Protein AF-A0A1T5K195-F1 (afdb_monomer_lite)

pLDDT: mean 72.4, std 17.78, range [30.19, 98.62]

Organism: NCBI:txid36842

Sequence (561 aa):
MEPVEVTLAEALVHGQTEVTFSYEEVEYTATLVEAYVDEAIVAVNEAANYLTMQAALEAPELGLELGAYADFTDTNKETVATNVLAARPEAGFADLAAIQEAFDAEASAIVSDAFDTAFAAINAVTVNTGGEMETAINANFADLDLQGLGAEYDELAAAQQTSVAAAVFAIKDALPAPGADNDRHEDAVAKEFYDKAELEAAFEDDTAMPAAALAQLNAAGDAAAVLVAFELESLGLVFPAEYEAMSDDDKTAVATAVHGAVGALTLAQAQVALDDAVLAQIQANEDNAASKAALLAVNEATNAVEMRLGLESTDFATATPKADIDAKNYTSEQKTWLAEEVIELRDALEDYADDNNRNAEAVAGVIYDETELDTIVTTAIGTIDARIAAITTAEASLAAIPTPVEDYQLNAARDGIDVDDAATPLAAEVTDARTDVDAAVTAGAVEADLEGIEVLTAAEAKVQELESEIAVIAAVDAVNAADGDTTAIRVALTAEELGLDAYNALSLTDKNTVAAAIDLAIDDLQAYADDNTRNENALANEFYDLAELEAAVVEAIANLE

Foldseek 3Di:
DPDDDFDAPDDAFAQDQWGWGDDPNDIDIDGHPDGDHQVLQVQCQPQPALVSNLCSQPDVSLVADCPLVVVDDPVLSSQLSRQLNVVADPVGDRGSVSSNVSSVVSNVVLLVVLVVQLVVLCLPDDDQQLVSLLVSCVVSLSSCVSVVNNVVLVPDDPVVSSVVSNVSVVVSVPDPDPPPPCVCPVVVVCVVVVCPVVVVCVVVPLVVLLVVLLVQCLVDPALVSVLVSVPPVSNVADDDPLLVVDDPVLVSQLSRQLNVVRDSDDSVRSNVSSVVSSVVSVVVVVVVVVVVVVVVVVVVVVVVVVVPDDDDDDDDDDDDVPPVVVVDPDDPVRVVVVVVVVVVVVVVVVVVVVVCVVVVPPPPDPPPDVVNVVVVVVVVVVLVVQLVVLLVVLLVLLVVQPQPDPPPPPPPPPPDDDLVVPLVVLVVSLVVSVVSVVVSVVSPDDPVSHPNVVVSVVSVVVSVVSVVVVVVVVVVVVVVVVPDDCPVVVVVVVCVVCPVVNLVPDDPVVVVVVVVVVVVVVVVVVVVVVVVVVCVVVPPDDDDDPVVVVVVVVVVVVVVD

Radius of gyration: 41.3 Å; chains: 1; bounding box: 106×108×94 Å

Structure (mmCIF, N/CA/C/O backbone):
data_AF-A0A1T5K195-F1
#
_entry.id   AF-A0A1T5K195-F1
#
loop_
_atom_site.group_PDB
_atom_site.id
_atom_site.type_symbol
_atom_site.label_atom_id
_atom_site.label_alt_id
_atom_site.label_comp_id
_atom_site.label_asym_id
_atom_site.label_entity_id
_atom_site.label_seq_id
_atom_site.pdbx_PDB_ins_code
_atom_site.Cartn_x
_atom_site.Cartn_y
_atom_site.Cartn_z
_atom_site.occupancy
_atom_site.B_iso_or_equiv
_atom_site.auth_seq_id
_atom_site.auth_comp_id
_atom_site.auth_asym_id
_atom_site.auth_atom_id
_atom_site.pdbx_PDB_model_num
ATOM 1 N N . MET A 1 1 ? -17.797 9.786 54.644 1.00 73.56 1 MET A N 1
ATOM 2 C CA . MET A 1 1 ? -17.055 8.703 53.982 1.00 73.56 1 MET A CA 1
ATOM 3 C C . MET A 1 1 ? -16.268 9.376 52.893 1.00 73.56 1 MET A C 1
ATOM 5 O O . MET A 1 1 ? -16.868 10.148 52.152 1.00 73.56 1 MET A O 1
ATOM 9 N N . GLU A 1 2 ? -14.954 9.204 52.899 1.00 84.31 2 GLU A N 1
ATOM 10 C CA . GLU A 1 2 ? -14.147 9.610 51.752 1.00 84.31 2 GLU A CA 1
ATOM 11 C C . GLU A 1 2 ? -14.440 8.631 50.606 1.00 84.31 2 GLU A C 1
ATOM 13 O O . GLU A 1 2 ? -14.682 7.450 50.881 1.00 84.31 2 GLU A O 1
ATOM 18 N N . PRO A 1 3 ? -14.543 9.112 49.358 1.00 82.06 3 PRO A N 1
ATOM 19 C CA . PRO A 1 3 ? -14.671 8.235 48.203 1.00 82.06 3 PRO A CA 1
ATOM 20 C C . PRO A 1 3 ? -13.425 7.348 48.102 1.00 82.06 3 PRO A C 1
ATOM 22 O O . PRO A 1 3 ? -12.309 7.823 48.297 1.00 82.06 3 PRO A O 1
ATOM 25 N N . VAL A 1 4 ? -13.633 6.062 47.829 1.00 86.75 4 VAL A N 1
ATOM 26 C CA . VAL A 1 4 ? -12.556 5.113 47.536 1.00 86.75 4 VAL A CA 1
ATOM 27 C C . VAL A 1 4 ? -12.438 5.040 46.020 1.00 86.75 4 VAL A C 1
ATOM 29 O O . VAL A 1 4 ? -13.417 4.712 45.352 1.00 86.75 4 VAL A O 1
ATOM 32 N N . GLU A 1 5 ? -11.270 5.381 45.484 1.00 85.81 5 GLU A N 1
ATOM 33 C CA . GLU A 1 5 ? -10.948 5.122 44.081 1.00 85.81 5 GLU A CA 1
ATOM 34 C C . GLU A 1 5 ? -10.573 3.648 43.928 1.00 85.81 5 GLU A C 1
ATOM 36 O O . GLU A 1 5 ? -9.768 3.115 44.692 1.00 85.81 5 GLU A O 1
ATOM 41 N N . VAL A 1 6 ? -11.200 2.985 42.960 1.00 85.19 6 VAL A N 1
ATOM 42 C CA . VAL A 1 6 ? -10.956 1.581 42.639 1.00 85.19 6 VAL A CA 1
ATOM 43 C C . VAL A 1 6 ? -10.448 1.527 41.209 1.00 85.19 6 VAL A C 1
ATOM 45 O O . VAL A 1 6 ? -11.158 1.928 40.288 1.00 85.19 6 VAL A O 1
ATOM 48 N N . THR A 1 7 ? -9.236 1.016 41.029 1.00 84.38 7 THR A N 1
ATOM 49 C CA . THR A 1 7 ? -8.704 0.677 39.709 1.00 84.38 7 THR A CA 1
ATOM 50 C C . THR A 1 7 ? -9.098 -0.758 39.393 1.00 84.38 7 THR A C 1
ATOM 52 O O . THR A 1 7 ? -8.863 -1.660 40.200 1.00 84.38 7 THR A O 1
ATOM 55 N N . LEU A 1 8 ? -9.723 -0.970 38.240 1.00 86.62 8 LEU A N 1
ATOM 56 C CA . LEU A 1 8 ? -10.057 -2.309 37.769 1.00 86.62 8 LEU A CA 1
ATOM 57 C C . LEU A 1 8 ? -8.797 -2.997 37.240 1.00 86.62 8 LEU A C 1
ATOM 59 O O . LEU A 1 8 ? -7.946 -2.350 36.633 1.00 86.62 8 LEU A O 1
ATOM 63 N N . ALA A 1 9 ? -8.674 -4.299 37.499 1.00 83.25 9 ALA A N 1
ATOM 64 C CA . ALA A 1 9 ? -7.557 -5.098 36.994 1.00 83.25 9 ALA A CA 1
ATOM 65 C C . ALA A 1 9 ? -7.693 -5.399 35.492 1.00 83.25 9 ALA A C 1
ATOM 67 O O . ALA A 1 9 ? -6.689 -5.584 34.813 1.00 83.25 9 ALA A O 1
ATOM 68 N N . GLU A 1 10 ? -8.927 -5.423 34.989 1.00 84.94 10 GLU A N 1
ATOM 69 C CA . GLU A 1 10 ? -9.274 -5.703 33.598 1.00 84.94 10 GLU A CA 1
ATOM 70 C C . GLU A 1 10 ? -10.172 -4.580 33.061 1.00 84.94 10 GLU A C 1
ATOM 72 O O . GLU A 1 10 ? -10.939 -3.969 33.816 1.00 84.94 10 GLU A O 1
ATOM 77 N N . ALA A 1 11 ? -10.058 -4.293 31.762 1.00 81.81 11 ALA A N 1
ATOM 78 C CA . ALA A 1 11 ? -10.941 -3.354 31.080 1.00 81.81 11 ALA A CA 1
ATOM 79 C C . ALA A 1 11 ? -12.380 -3.891 31.059 1.00 81.81 11 ALA A C 1
ATOM 81 O O . ALA A 1 11 ? -12.605 -5.102 31.038 1.00 81.81 11 ALA A O 1
ATOM 82 N N . LEU A 1 12 ? -13.361 -2.986 31.076 1.00 82.62 12 LEU A N 1
ATOM 83 C CA . LEU A 1 12 ? -14.761 -3.386 30.970 1.00 82.62 12 LEU A CA 1
ATOM 84 C C . LEU A 1 12 ? -15.055 -3.898 29.560 1.00 82.62 12 LEU A C 1
ATOM 86 O O . LEU A 1 12 ? -14.608 -3.310 28.580 1.00 82.62 12 LEU A O 1
ATOM 90 N N . VAL A 1 13 ? -15.838 -4.970 29.464 1.00 78.56 13 VAL A N 1
ATOM 91 C CA . VAL A 1 13 ? -16.278 -5.533 28.179 1.00 78.56 13 VAL A CA 1
ATOM 92 C C . VAL A 1 13 ? -17.662 -4.990 27.839 1.00 78.56 13 VAL A C 1
ATOM 94 O O . VAL A 1 13 ? -18.505 -4.836 28.727 1.00 78.56 13 VAL A O 1
ATOM 97 N N . HIS A 1 14 ? -17.924 -4.679 26.566 1.00 77.19 14 HIS A N 1
ATOM 98 C CA . HIS A 1 14 ? -19.247 -4.229 26.127 1.00 77.19 14 HIS A CA 1
ATOM 99 C C . HIS A 1 14 ? -20.337 -5.215 26.585 1.00 77.19 14 HIS A C 1
ATOM 101 O O . HIS A 1 14 ? -20.186 -6.432 26.498 1.00 77.19 14 HIS A O 1
ATOM 107 N N . GLY A 1 15 ? -21.433 -4.696 27.133 1.00 78.56 15 GLY A N 1
ATOM 108 C CA . GLY A 1 15 ? -22.513 -5.505 27.695 1.00 78.56 15 GLY A CA 1
ATOM 109 C C . GLY A 1 15 ? -22.257 -6.030 29.115 1.00 78.56 15 GLY A C 1
ATOM 110 O O . GLY A 1 15 ? -23.169 -6.609 29.709 1.00 78.56 15 GLY A O 1
ATOM 111 N N . GLN A 1 16 ? -21.075 -5.814 29.704 1.00 82.94 16 GLN A N 1
ATOM 112 C CA . GLN A 1 16 ? -20.783 -6.228 31.077 1.00 82.94 16 GLN A CA 1
ATOM 113 C C . GLN A 1 16 ? -21.705 -5.503 32.061 1.00 82.94 16 GLN A C 1
ATOM 115 O O . GLN A 1 16 ? -21.819 -4.279 32.049 1.00 82.94 16 GLN A O 1
ATOM 120 N N . THR A 1 17 ? -22.364 -6.266 32.935 1.00 87.94 17 THR A N 1
ATOM 121 C CA . THR A 1 17 ? -23.273 -5.738 33.968 1.00 87.94 17 THR A CA 1
ATOM 122 C C . THR A 1 17 ? -22.730 -5.901 35.383 1.00 87.94 17 THR A C 1
ATOM 124 O O . THR A 1 17 ? -23.328 -5.389 36.325 1.00 87.94 17 THR A O 1
ATOM 127 N N . GLU A 1 18 ? -21.632 -6.633 35.564 1.00 89.50 18 GLU A N 1
ATOM 128 C CA . GLU A 1 18 ? -21.017 -6.891 36.866 1.00 89.50 18 GLU A CA 1
ATOM 129 C C . GLU A 1 18 ? -19.499 -6.762 36.780 1.00 89.50 18 GLU A C 1
ATOM 131 O O . GLU A 1 18 ? -18.887 -7.214 35.814 1.00 89.50 18 GLU A O 1
ATOM 136 N N . VAL A 1 19 ? -18.899 -6.160 37.804 1.00 91.75 19 VAL A N 1
ATOM 137 C CA . VAL A 1 19 ? -17.459 -5.909 37.892 1.00 91.75 19 VAL A CA 1
ATOM 138 C C . VAL A 1 19 ? -16.952 -6.404 39.234 1.00 91.75 19 VAL A C 1
ATOM 140 O O . VAL A 1 19 ? -17.515 -6.053 40.275 1.00 91.75 19 VAL A O 1
ATOM 143 N N . THR A 1 20 ? -15.881 -7.191 39.214 1.00 90.75 20 THR A N 1
ATOM 144 C CA . THR A 1 20 ? -15.218 -7.676 40.427 1.00 90.75 20 THR A CA 1
ATOM 145 C C . THR A 1 20 ? -13.919 -6.907 40.642 1.00 90.75 20 THR A C 1
ATOM 147 O O . THR A 1 20 ? -13.137 -6.731 39.713 1.00 90.75 20 THR A O 1
ATOM 150 N N . PHE A 1 21 ? -13.689 -6.422 41.861 1.00 91.06 21 PHE A N 1
ATOM 151 C CA . PHE A 1 21 ? -12.472 -5.704 42.242 1.00 91.06 21 PHE A CA 1
ATOM 152 C C . PHE A 1 21 ? -12.029 -6.075 43.658 1.00 91.06 21 PHE A C 1
ATOM 154 O O . PHE A 1 21 ? -12.849 -6.442 44.498 1.00 91.06 21 PHE A O 1
ATOM 161 N N . SER A 1 22 ? -10.734 -5.942 43.941 1.00 89.50 22 SER A N 1
ATOM 162 C CA . SER A 1 22 ? -10.154 -6.253 45.252 1.00 89.50 22 SER A CA 1
ATOM 163 C C . SER A 1 22 ? -9.798 -4.977 46.012 1.00 89.50 22 SER A C 1
ATOM 165 O O . SER A 1 22 ? -9.090 -4.119 45.492 1.00 89.50 22 SER A O 1
ATOM 167 N N . TYR A 1 23 ? -10.248 -4.861 47.261 1.00 90.75 23 TYR A N 1
ATOM 168 C CA . TYR A 1 23 ? -9.882 -3.777 48.176 1.00 90.75 23 TYR A CA 1
ATOM 169 C C . TYR A 1 23 ? -9.516 -4.370 49.542 1.00 90.75 23 TYR A C 1
ATOM 171 O O . TYR A 1 23 ? -10.299 -5.117 50.121 1.00 90.75 23 TYR A O 1
ATOM 179 N N . GLU A 1 24 ? -8.310 -4.072 50.042 1.00 91.38 24 GLU A N 1
ATOM 180 C CA . GLU A 1 24 ? -7.773 -4.636 51.298 1.00 91.38 24 GLU A CA 1
ATOM 181 C C . GLU A 1 24 ? -7.835 -6.181 51.358 1.00 91.38 24 GLU A C 1
ATOM 183 O O . GLU A 1 24 ? -8.244 -6.757 52.363 1.00 91.38 24 GLU A O 1
ATOM 188 N N . GLU A 1 25 ? -7.440 -6.858 50.270 1.00 90.50 25 GLU A N 1
ATOM 189 C CA . GLU A 1 25 ? -7.488 -8.331 50.132 1.00 90.50 25 GLU A CA 1
ATOM 190 C C . GLU A 1 25 ? -8.910 -8.936 50.193 1.00 90.50 25 GLU A C 1
ATOM 192 O O . GLU A 1 25 ? -9.069 -10.149 50.334 1.00 90.50 25 GLU A O 1
ATOM 197 N N . VAL A 1 26 ? -9.954 -8.111 50.063 1.00 91.94 26 VAL A N 1
ATOM 198 C CA . VAL A 1 26 ? -11.352 -8.547 49.962 1.00 91.94 26 VAL A CA 1
ATOM 199 C C . VAL A 1 26 ? -11.868 -8.292 48.548 1.00 91.94 26 VAL A C 1
ATOM 201 O O . VAL A 1 26 ? -11.785 -7.170 48.053 1.00 91.94 26 VAL A O 1
ATOM 204 N N . GLU A 1 27 ? -12.424 -9.321 47.907 1.00 91.75 27 GLU A N 1
ATOM 205 C CA . GLU A 1 27 ? -13.144 -9.188 46.635 1.00 91.75 27 GLU A CA 1
ATOM 206 C C . GLU A 1 27 ? -14.539 -8.591 46.845 1.00 91.75 27 GLU A C 1
ATOM 208 O O . GLU A 1 27 ? -15.307 -9.011 47.718 1.00 91.75 27 GLU A O 1
ATOM 213 N N . TYR A 1 28 ? -14.887 -7.641 45.987 1.00 92.56 28 TYR A N 1
ATOM 214 C CA . TYR A 1 28 ? -16.194 -7.015 45.895 1.00 92.56 28 TYR A CA 1
ATOM 215 C C . TYR A 1 28 ? -16.728 -7.190 44.478 1.00 92.56 28 TYR A C 1
ATOM 217 O O . TYR A 1 28 ? -16.015 -6.926 43.516 1.00 92.56 28 TYR A O 1
ATOM 225 N N . THR A 1 29 ? -17.999 -7.568 44.352 1.00 91.06 29 THR A N 1
ATOM 226 C CA . THR A 1 29 ? -18.727 -7.536 43.078 1.00 91.06 29 THR A CA 1
ATOM 227 C C . THR A 1 29 ? -19.702 -6.367 43.099 1.00 91.06 29 THR A C 1
ATOM 229 O O . THR A 1 29 ? -20.563 -6.280 43.980 1.00 91.06 29 THR A O 1
ATOM 232 N N . ALA A 1 30 ? -19.568 -5.461 42.137 1.00 90.75 30 ALA A N 1
ATOM 233 C CA . ALA A 1 30 ? -20.507 -4.378 41.900 1.00 90.75 30 ALA A CA 1
ATOM 234 C C . ALA A 1 30 ? -21.340 -4.686 40.657 1.00 90.75 30 ALA A C 1
ATOM 236 O O . ALA A 1 30 ? -20.797 -4.973 39.594 1.00 90.75 30 ALA A O 1
ATOM 237 N N . THR A 1 31 ? -22.661 -4.589 40.779 1.00 89.12 31 THR A N 1
ATOM 238 C CA . THR A 1 31 ? -23.553 -4.566 39.618 1.00 89.12 31 THR A CA 1
ATOM 239 C C . THR A 1 31 ? -23.569 -3.149 39.054 1.00 89.12 31 THR A C 1
ATOM 241 O O . THR A 1 31 ? -23.858 -2.193 39.781 1.00 89.12 31 THR A O 1
ATOM 244 N N . LEU A 1 32 ? -23.251 -3.007 37.773 1.00 87.06 32 LEU A N 1
ATOM 245 C CA . LEU A 1 32 ? -23.346 -1.745 37.057 1.00 87.06 32 LEU A CA 1
ATOM 246 C C . LEU A 1 32 ? -24.822 -1.367 36.885 1.00 87.06 32 LEU A C 1
ATOM 248 O O . LEU A 1 32 ? -25.682 -2.219 36.658 1.00 87.06 32 LEU A O 1
ATOM 252 N N . VAL A 1 33 ? -25.128 -0.077 37.039 1.00 85.81 33 VAL A N 1
ATOM 253 C CA . VAL A 1 33 ? -26.507 0.429 36.899 1.00 85.81 33 VAL A CA 1
ATOM 254 C C . VAL A 1 33 ? -26.987 0.301 35.452 1.00 85.81 33 VAL A C 1
ATOM 256 O O . VAL A 1 33 ? -28.166 0.051 35.213 1.00 85.81 33 VAL A O 1
ATOM 259 N N . GLU A 1 34 ? -26.058 0.434 34.512 1.00 79.94 34 GLU A N 1
ATOM 260 C CA . GLU A 1 34 ? -26.241 0.232 33.081 1.00 79.94 34 GLU A CA 1
ATOM 261 C C . GLU A 1 34 ? -25.084 -0.639 32.587 1.00 79.94 34 GLU A C 1
ATOM 263 O O . GLU A 1 34 ? -23.992 -0.587 33.158 1.00 79.94 34 GLU A O 1
ATOM 268 N N . ALA A 1 35 ? -25.332 -1.479 31.580 1.00 79.88 35 ALA A N 1
ATOM 269 C CA . ALA A 1 35 ? -24.265 -2.274 30.985 1.00 79.88 35 ALA A CA 1
ATOM 270 C C . ALA A 1 35 ? -23.168 -1.340 30.461 1.00 79.88 35 ALA A C 1
ATOM 272 O O . ALA A 1 35 ? -23.481 -0.261 29.958 1.00 79.88 35 ALA A O 1
ATOM 273 N N . TYR A 1 36 ? -21.903 -1.735 30.585 1.00 81.31 36 TYR A N 1
ATOM 274 C CA . TYR A 1 36 ? -20.831 -0.975 29.955 1.00 81.31 36 TYR A CA 1
ATOM 275 C C . TYR A 1 36 ? -21.051 -0.954 28.440 1.00 81.31 36 TYR A C 1
ATOM 277 O O . TYR A 1 36 ? -21.311 -1.990 27.830 1.00 81.31 36 TYR A O 1
ATOM 285 N N . VAL A 1 37 ? -20.987 0.235 27.852 1.00 81.69 37 VAL A N 1
ATOM 286 C CA . VAL A 1 37 ? -21.190 0.453 26.426 1.00 81.69 37 VAL A CA 1
ATOM 287 C C . VAL A 1 37 ? -19.899 1.015 25.864 1.00 81.69 37 VAL A C 1
ATOM 289 O O . VAL A 1 37 ? -19.521 2.140 26.174 1.00 81.69 37 VAL A O 1
ATOM 292 N N . ASP A 1 38 ? -19.237 0.213 25.045 1.00 88.62 38 ASP A N 1
ATOM 293 C CA . ASP A 1 38 ? -18.170 0.677 24.167 1.00 88.62 38 ASP A CA 1
ATOM 294 C C . ASP A 1 38 ? -18.766 1.522 23.025 1.00 88.62 38 ASP A C 1
ATOM 296 O O . ASP A 1 38 ? -19.571 1.021 22.231 1.00 88.62 38 ASP A O 1
ATOM 300 N N . GLU A 1 39 ? -18.410 2.809 22.978 1.00 92.88 39 GLU A N 1
ATOM 301 C CA . GLU A 1 39 ? -18.917 3.763 21.985 1.00 92.88 39 GLU A CA 1
ATOM 302 C C . GLU A 1 39 ? -18.516 3.381 20.549 1.00 92.88 39 GLU A C 1
ATOM 304 O O . GLU A 1 39 ? -19.294 3.633 19.627 1.00 92.88 39 GLU A O 1
ATOM 309 N N . ALA A 1 40 ? -17.372 2.713 20.347 1.00 95.00 40 ALA A N 1
ATOM 310 C CA . ALA A 1 40 ? -16.924 2.283 19.023 1.00 95.00 40 ALA A CA 1
ATOM 311 C C . ALA A 1 40 ? -17.806 1.148 18.476 1.00 95.00 40 ALA A C 1
ATOM 313 O O . ALA A 1 40 ? -18.282 1.202 17.339 1.00 95.00 40 ALA A O 1
ATOM 314 N N . ILE A 1 41 ? -18.140 0.167 19.321 1.00 95.81 41 ILE A N 1
ATOM 315 C CA . ILE A 1 41 ? -19.084 -0.910 18.973 1.00 95.81 41 ILE A CA 1
ATOM 316 C C . ILE A 1 41 ? -20.483 -0.340 18.698 1.00 95.81 41 ILE A C 1
ATOM 318 O O . ILE A 1 41 ? -21.176 -0.786 17.778 1.00 95.81 41 ILE A O 1
ATOM 322 N N . VAL A 1 42 ? -20.914 0.673 19.460 1.00 95.19 42 VAL A N 1
ATOM 323 C CA . VAL A 1 42 ? -22.183 1.368 19.187 1.00 95.19 42 VAL A CA 1
ATOM 324 C C . VAL A 1 42 ? -22.158 2.053 17.829 1.00 95.19 42 VAL A C 1
ATOM 326 O O . VAL A 1 42 ? -23.129 1.917 17.089 1.00 95.19 42 VAL A O 1
ATOM 329 N N . ALA A 1 43 ? -21.067 2.727 17.461 1.00 97.81 43 ALA A N 1
ATOM 330 C CA . ALA A 1 43 ? -20.948 3.373 16.157 1.00 97.81 43 ALA A CA 1
ATOM 331 C C . ALA A 1 43 ? -21.125 2.369 15.001 1.00 97.81 43 ALA A C 1
ATOM 333 O O . ALA A 1 43 ? -21.915 2.622 14.085 1.00 97.81 43 ALA A O 1
ATOM 334 N N . VAL A 1 44 ? -20.490 1.192 15.086 1.00 98.19 44 VAL A N 1
ATOM 335 C CA . VAL A 1 44 ? -20.668 0.094 14.114 1.00 98.19 44 VAL A CA 1
ATOM 336 C C . VAL A 1 44 ? -22.125 -0.384 14.089 1.00 98.19 44 VAL A C 1
ATOM 338 O O . VAL A 1 44 ? -22.707 -0.592 13.021 1.00 98.19 44 VAL A O 1
ATOM 341 N N . ASN A 1 45 ? -22.768 -0.520 15.250 1.00 97.69 45 ASN A N 1
ATOM 342 C CA . ASN A 1 45 ? -24.151 -0.991 15.357 1.00 97.69 45 ASN A CA 1
ATOM 343 C C . ASN A 1 45 ? -25.212 0.031 14.918 1.00 97.69 45 ASN A C 1
ATOM 345 O O . ASN A 1 45 ? -26.285 -0.361 14.455 1.00 97.69 45 ASN A O 1
ATOM 349 N N . GLU A 1 46 ? -24.917 1.326 15.008 1.00 97.19 46 GLU A N 1
ATOM 350 C CA . GLU A 1 46 ? -25.819 2.415 14.620 1.00 97.19 46 GLU A CA 1
ATOM 351 C C . GLU A 1 46 ? -25.594 2.918 13.187 1.00 97.19 46 GLU A C 1
ATOM 353 O O . GLU A 1 46 ? -26.433 3.656 12.659 1.00 97.19 46 GLU A O 1
ATOM 358 N N . ALA A 1 47 ? -24.515 2.492 12.518 1.00 98.44 47 ALA A N 1
ATOM 359 C CA . ALA A 1 47 ? -24.235 2.849 11.131 1.00 98.44 47 ALA A CA 1
ATOM 360 C C . ALA A 1 47 ? -25.452 2.585 10.221 1.00 98.44 47 ALA A C 1
ATOM 362 O O . ALA A 1 47 ? -26.013 1.484 10.192 1.00 98.44 47 ALA A O 1
ATOM 363 N N . ALA A 1 48 ? -25.879 3.610 9.481 1.00 98.25 48 ALA A N 1
ATOM 364 C CA . ALA A 1 48 ? -27.107 3.590 8.679 1.00 98.25 48 ALA A CA 1
ATOM 365 C C . ALA A 1 48 ? -26.854 3.344 7.183 1.00 98.25 48 ALA A C 1
ATOM 367 O O . ALA A 1 48 ? -27.782 3.056 6.428 1.00 98.25 48 ALA A O 1
ATOM 368 N N . ASN A 1 49 ? -25.611 3.520 6.746 1.00 98.19 49 ASN A N 1
ATOM 369 C CA . ASN A 1 49 ? -25.151 3.336 5.376 1.00 98.19 49 ASN A CA 1
ATOM 370 C C . ASN A 1 49 ? -23.661 2.969 5.375 1.00 98.19 49 ASN A C 1
ATOM 372 O O . ASN A 1 49 ? -23.006 3.037 6.419 1.00 98.19 49 ASN A O 1
ATOM 376 N N . TYR A 1 50 ? -23.144 2.601 4.203 1.00 98.12 50 TYR A N 1
ATOM 377 C CA . TYR A 1 50 ? -21.762 2.158 4.048 1.00 98.12 50 TYR A CA 1
ATOM 378 C C . TYR A 1 50 ? -20.747 3.219 4.498 1.00 98.12 50 TYR A C 1
ATOM 380 O O . TYR A 1 50 ? -19.808 2.855 5.181 1.00 98.12 50 TYR A O 1
ATOM 388 N N . LEU A 1 51 ? -20.968 4.518 4.237 1.00 98.19 51 LEU A N 1
ATOM 389 C CA . LEU A 1 51 ? -20.037 5.580 4.658 1.00 98.19 51 LEU A CA 1
ATOM 390 C C . LEU A 1 51 ? -19.897 5.636 6.182 1.00 98.19 51 LEU A C 1
ATOM 392 O O . LEU A 1 51 ? -18.795 5.720 6.710 1.00 98.19 51 LEU A O 1
ATOM 396 N N . THR A 1 52 ? -21.020 5.573 6.905 1.00 98.44 52 THR A N 1
ATOM 397 C CA . THR A 1 52 ? -20.992 5.536 8.377 1.00 98.44 52 THR A CA 1
ATOM 398 C C . THR A 1 52 ? -20.452 4.219 8.925 1.00 98.44 52 THR A C 1
ATOM 400 O O . THR A 1 52 ? -19.899 4.218 10.016 1.00 98.44 52 THR A O 1
ATOM 403 N N . MET A 1 53 ? -20.614 3.113 8.189 1.00 98.62 53 MET A N 1
ATOM 404 C CA . MET A 1 53 ? -20.066 1.815 8.583 1.00 98.62 53 MET A CA 1
ATOM 405 C C . MET A 1 53 ? -18.549 1.796 8.394 1.00 98.62 53 MET A C 1
ATOM 407 O O . MET A 1 53 ? -17.833 1.449 9.318 1.00 98.62 53 MET A O 1
ATOM 411 N N . GLN A 1 54 ? -18.067 2.254 7.241 1.00 98.44 54 GLN A N 1
ATOM 412 C CA . GLN A 1 54 ? -16.651 2.397 6.930 1.00 98.44 54 GLN A CA 1
ATOM 413 C C . GLN A 1 54 ? -15.941 3.259 7.978 1.00 98.44 54 GLN A C 1
ATOM 415 O O . GLN A 1 54 ? -14.984 2.806 8.591 1.00 98.44 54 GLN A O 1
ATOM 420 N N . ALA A 1 55 ? -16.470 4.453 8.263 1.00 98.06 55 ALA A N 1
ATOM 421 C CA . ALA A 1 55 ? -15.891 5.334 9.275 1.00 98.06 55 ALA A CA 1
ATOM 422 C C . ALA A 1 55 ? -15.869 4.708 10.682 1.00 98.06 55 ALA A C 1
ATOM 424 O O . ALA A 1 55 ? -14.984 5.020 11.470 1.00 98.06 55 ALA A O 1
ATOM 425 N N . ALA A 1 56 ? -16.840 3.848 11.011 1.00 98.31 56 ALA A N 1
ATOM 426 C CA . ALA A 1 56 ? -16.862 3.135 12.284 1.00 98.31 56 ALA A CA 1
ATOM 427 C C . ALA A 1 56 ? -15.849 1.977 12.321 1.00 98.31 56 ALA A C 1
ATOM 429 O O . ALA A 1 56 ? -15.216 1.781 13.350 1.00 98.31 56 ALA A O 1
ATOM 430 N N . LEU A 1 57 ? -15.678 1.242 11.215 1.00 98.38 57 LEU A N 1
ATOM 431 C CA . LEU A 1 57 ? -14.696 0.156 11.086 1.00 98.38 57 LEU A CA 1
ATOM 432 C C . LEU A 1 57 ? -13.249 0.671 11.105 1.00 98.38 57 LEU A C 1
ATOM 434 O O . LEU A 1 57 ? -12.373 0.016 11.653 1.00 98.38 57 LEU A O 1
ATOM 438 N N . GLU A 1 58 ? -13.013 1.855 10.538 1.00 98.06 58 GLU A N 1
ATOM 439 C CA . GLU A 1 58 ? -11.696 2.504 10.470 1.00 98.06 58 GLU A CA 1
ATOM 440 C C . GLU A 1 58 ? -11.357 3.327 11.726 1.00 98.06 58 GLU A C 1
ATOM 442 O O . GLU A 1 58 ? -10.267 3.893 11.820 1.00 98.06 58 GLU A O 1
ATOM 447 N N . ALA A 1 59 ? -12.275 3.423 12.694 1.00 97.69 59 ALA A N 1
ATOM 448 C CA . ALA A 1 59 ? -12.042 4.164 13.926 1.00 97.69 59 ALA A CA 1
ATOM 449 C C . ALA A 1 59 ? -10.952 3.470 14.771 1.00 97.69 59 ALA A C 1
ATOM 451 O O . ALA A 1 59 ? -11.148 2.318 15.168 1.00 97.69 59 ALA A O 1
ATOM 452 N N . PRO A 1 60 ? -9.836 4.146 15.114 1.00 95.69 60 PRO A N 1
ATOM 453 C CA . PRO A 1 60 ? -8.768 3.544 15.915 1.00 95.69 60 PRO A CA 1
ATOM 454 C C . PRO A 1 60 ? -9.249 3.012 17.270 1.00 95.69 60 PRO A C 1
ATOM 456 O O . PRO A 1 60 ? -8.711 2.033 17.782 1.00 95.69 60 PRO A O 1
ATOM 459 N N . GLU A 1 61 ? -10.280 3.633 17.847 1.00 94.44 61 GLU A N 1
ATOM 460 C CA . GLU A 1 61 ? -10.891 3.230 19.114 1.00 94.44 61 GLU A CA 1
ATOM 461 C C . GLU A 1 61 ? -11.592 1.870 19.043 1.00 94.44 61 GLU A C 1
ATOM 463 O O . GLU A 1 61 ? -11.759 1.233 20.080 1.00 94.44 61 GLU A O 1
ATOM 468 N N . LEU A 1 62 ? -11.984 1.412 17.846 1.00 95.81 62 LEU A N 1
ATOM 469 C CA . LEU A 1 62 ? -12.562 0.082 17.661 1.00 95.81 62 LEU A CA 1
ATOM 470 C C . LEU A 1 62 ? -11.509 -1.018 17.853 1.00 95.81 62 LEU A C 1
ATOM 472 O O . LEU A 1 62 ? -11.862 -2.123 18.252 1.00 95.81 62 LEU A O 1
ATOM 476 N N . GLY A 1 63 ? -10.229 -0.724 17.593 1.00 95.31 63 GLY A N 1
ATOM 477 C CA . GLY A 1 63 ? -9.139 -1.694 17.723 1.00 95.31 63 GLY A CA 1
ATOM 478 C C . GLY A 1 63 ? -9.239 -2.872 16.749 1.00 95.31 63 GLY A C 1
ATOM 479 O O . GLY A 1 63 ? -8.793 -3.966 17.085 1.00 95.31 63 GLY A O 1
ATOM 480 N N . LEU A 1 64 ? -9.854 -2.663 15.580 1.00 97.31 64 LEU A N 1
ATOM 481 C CA . LEU A 1 64 ? -9.974 -3.668 14.524 1.00 97.31 64 LEU A CA 1
ATOM 482 C C . LEU A 1 64 ? -8.616 -3.894 13.842 1.00 97.31 64 LEU A C 1
ATOM 484 O O . LEU A 1 64 ? -7.917 -2.935 13.505 1.00 97.31 64 LEU A O 1
ATOM 488 N N . GLU A 1 65 ? -8.255 -5.148 13.592 1.00 97.88 65 GLU A N 1
ATOM 489 C CA . GLU A 1 65 ? -7.097 -5.483 12.763 1.00 97.88 65 GLU A CA 1
ATOM 490 C C . GLU A 1 65 ? -7.494 -5.338 11.289 1.00 97.88 65 GLU A C 1
ATOM 492 O O . GLU A 1 65 ? -8.274 -6.135 10.771 1.00 97.88 65 GLU A O 1
ATOM 497 N N . LEU A 1 66 ? -7.004 -4.289 10.616 1.00 96.88 66 LEU A N 1
ATOM 498 C CA . LEU A 1 66 ? -7.425 -3.985 9.241 1.00 96.88 66 LEU A CA 1
ATOM 499 C C . LEU A 1 66 ? -6.755 -4.889 8.188 1.00 96.88 66 LEU A C 1
ATOM 501 O O . LEU A 1 66 ? -7.375 -5.210 7.178 1.00 96.88 66 LEU A O 1
ATOM 505 N N . GLY A 1 67 ? -5.510 -5.329 8.398 1.00 95.31 67 GLY A N 1
ATOM 506 C CA . GLY A 1 67 ? -4.788 -6.178 7.436 1.00 95.31 67 GLY A CA 1
ATOM 507 C C . GLY A 1 67 ? -4.797 -5.604 6.010 1.00 95.31 67 GLY A C 1
ATOM 508 O O . GLY A 1 67 ? -4.626 -4.399 5.828 1.00 95.31 67 GLY A O 1
ATOM 509 N N . ALA A 1 68 ? -5.074 -6.452 5.011 1.00 91.44 68 ALA A N 1
ATOM 510 C CA . ALA A 1 68 ? -5.133 -6.067 3.594 1.00 91.44 68 ALA A CA 1
ATOM 511 C C . ALA A 1 68 ? -6.166 -4.965 3.288 1.00 91.44 68 ALA A C 1
ATOM 513 O O . ALA A 1 68 ? -6.042 -4.260 2.291 1.00 91.44 68 ALA A O 1
ATOM 514 N N . TYR A 1 69 ? -7.177 -4.775 4.146 1.00 95.69 69 TYR A N 1
ATOM 515 C CA . TYR A 1 69 ? -8.159 -3.705 3.970 1.00 95.69 69 TYR A CA 1
ATOM 516 C C . TYR A 1 69 ? -7.511 -2.315 3.966 1.00 95.69 69 TYR A C 1
ATOM 518 O O . TYR A 1 69 ? -8.033 -1.412 3.312 1.00 95.69 69 TYR A O 1
ATOM 526 N N . ALA A 1 70 ? -6.391 -2.114 4.673 1.00 95.81 70 ALA A N 1
ATOM 527 C CA . ALA A 1 70 ? -5.695 -0.826 4.698 1.00 95.81 70 ALA A CA 1
ATOM 528 C C . ALA A 1 70 ? -5.330 -0.349 3.279 1.00 95.81 70 ALA A C 1
ATOM 530 O O . ALA A 1 70 ? -5.552 0.825 2.955 1.00 95.81 70 ALA A O 1
ATOM 531 N N . ASP A 1 71 ? -4.932 -1.291 2.425 1.00 92.12 71 ASP A N 1
ATOM 532 C CA . ASP A 1 71 ? -4.462 -1.067 1.056 1.00 92.12 71 ASP A CA 1
ATOM 533 C C . ASP A 1 71 ? -5.585 -1.168 0.013 1.00 92.12 71 ASP A C 1
ATOM 535 O O . ASP A 1 71 ? -5.393 -0.901 -1.173 1.00 92.12 71 ASP A O 1
ATOM 539 N N . PHE A 1 72 ? -6.808 -1.510 0.435 1.00 93.62 72 PHE A N 1
ATOM 540 C CA . PHE A 1 72 ? -7.946 -1.565 -0.474 1.00 93.62 72 PHE A CA 1
ATOM 541 C C . PHE A 1 72 ? -8.239 -0.192 -1.085 1.00 93.62 72 PHE A C 1
ATOM 543 O O . PHE A 1 72 ? -8.262 0.840 -0.405 1.00 93.62 72 PHE A O 1
ATOM 550 N N . THR A 1 73 ? -8.591 -0.209 -2.372 1.00 92.81 73 THR A N 1
ATOM 551 C CA . THR A 1 73 ? -9.185 0.950 -3.045 1.00 92.81 73 THR A CA 1
ATOM 552 C C . THR A 1 73 ? -10.482 1.379 -2.353 1.00 92.81 73 THR A C 1
ATOM 554 O O . THR A 1 73 ? -11.185 0.557 -1.759 1.00 92.81 73 THR A O 1
ATOM 557 N N . ASP A 1 74 ? -10.874 2.647 -2.504 1.00 94.88 74 ASP A N 1
ATOM 558 C CA . ASP A 1 74 ? -12.131 3.167 -1.940 1.00 94.88 74 ASP A CA 1
ATOM 559 C C . ASP A 1 74 ? -13.360 2.333 -2.341 1.00 94.88 74 ASP A C 1
ATOM 561 O O . ASP A 1 74 ? -14.284 2.155 -1.552 1.00 94.88 74 ASP A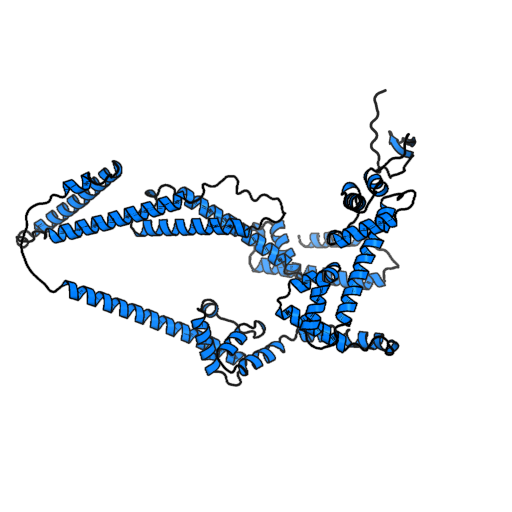 O 1
ATOM 565 N N . THR A 1 75 ? -13.366 1.779 -3.560 1.00 94.62 75 THR A N 1
ATOM 566 C CA . THR A 1 75 ? -14.466 0.925 -4.046 1.00 94.62 75 THR A CA 1
ATOM 567 C C . THR A 1 75 ? -14.517 -0.412 -3.304 1.00 94.62 75 THR A C 1
ATOM 569 O O . THR A 1 75 ? -15.600 -0.887 -2.948 1.00 94.62 75 THR A O 1
ATOM 572 N N . ASN A 1 76 ? -13.358 -1.012 -3.026 1.00 95.19 76 ASN A N 1
ATOM 573 C CA . ASN A 1 76 ? -13.270 -2.252 -2.259 1.00 95.19 76 ASN A CA 1
ATOM 574 C C . ASN A 1 76 ? -13.636 -2.009 -0.788 1.00 95.19 76 ASN A C 1
ATOM 576 O O . ASN A 1 76 ? -14.418 -2.777 -0.227 1.00 95.19 76 ASN A O 1
ATOM 580 N N . LYS A 1 77 ? -13.184 -0.895 -0.196 1.00 97.56 77 LYS A N 1
ATOM 581 C CA . LYS A 1 77 ? -13.575 -0.465 1.158 1.00 97.56 77 LYS A CA 1
ATOM 582 C C . LYS A 1 77 ? -15.084 -0.237 1.280 1.00 97.56 77 LYS A C 1
ATOM 584 O O . LYS A 1 77 ? -15.715 -0.760 2.199 1.00 97.56 77 LYS A O 1
ATOM 589 N N . GLU A 1 78 ? -15.695 0.447 0.308 1.00 97.62 78 GLU A N 1
ATOM 590 C CA . GLU A 1 78 ? -17.154 0.617 0.226 1.00 97.62 78 GLU A CA 1
ATOM 591 C C . GLU A 1 78 ? -17.884 -0.733 0.151 1.00 97.62 78 GLU A C 1
ATOM 593 O O . GLU A 1 78 ? -18.922 -0.915 0.800 1.00 97.62 78 GLU A O 1
ATOM 598 N N . THR A 1 79 ? -17.344 -1.690 -0.609 1.00 96.94 79 THR A N 1
ATOM 599 C CA . THR A 1 79 ? -17.936 -3.026 -0.755 1.00 96.94 79 THR A CA 1
ATOM 600 C C . THR A 1 79 ? -17.878 -3.805 0.558 1.00 96.94 79 THR A C 1
ATOM 602 O O . THR A 1 79 ? -18.916 -4.292 1.009 1.00 96.94 79 THR A O 1
ATOM 605 N N . VAL A 1 80 ? -16.721 -3.840 1.230 1.00 98.25 80 VAL A N 1
ATOM 606 C CA . VAL A 1 80 ? -16.580 -4.455 2.563 1.00 98.25 80 VAL A CA 1
ATOM 607 C C . VAL A 1 80 ? -17.540 -3.803 3.556 1.00 98.25 80 VAL A C 1
ATOM 609 O O . VAL A 1 80 ? -18.333 -4.497 4.186 1.00 98.25 80 VAL A O 1
ATOM 612 N N . ALA A 1 81 ? -17.559 -2.471 3.653 1.00 98.50 81 ALA A N 1
ATOM 613 C CA . ALA A 1 81 ? -18.442 -1.763 4.580 1.00 98.50 81 ALA A CA 1
ATOM 614 C C . ALA A 1 81 ? -19.932 -2.025 4.295 1.00 98.50 81 ALA A C 1
ATOM 616 O O . ALA A 1 81 ? -20.737 -2.162 5.220 1.00 98.50 81 ALA A O 1
ATOM 617 N N . THR A 1 82 ? -20.318 -2.124 3.020 1.00 98.38 82 THR A N 1
ATOM 618 C CA . THR A 1 82 ? -21.684 -2.480 2.609 1.00 98.38 82 THR A CA 1
ATOM 619 C C . THR A 1 82 ? -22.044 -3.902 3.029 1.00 98.38 82 THR A C 1
ATOM 621 O O . THR A 1 82 ? -23.142 -4.124 3.550 1.00 98.38 82 THR A O 1
ATOM 624 N N . ASN A 1 83 ? -21.134 -4.856 2.837 1.00 98.12 83 ASN A N 1
ATOM 625 C CA . ASN A 1 83 ? -21.381 -6.249 3.179 1.00 98.12 83 ASN A CA 1
ATOM 626 C C . ASN A 1 83 ? -21.391 -6.471 4.695 1.00 98.12 83 ASN A C 1
ATOM 628 O O . ASN A 1 83 ? -22.319 -7.103 5.194 1.00 98.12 83 ASN A O 1
ATOM 632 N N . VAL A 1 84 ? -20.471 -5.861 5.450 1.00 98.50 84 VAL A N 1
ATOM 633 C CA . VAL A 1 84 ? -20.478 -5.893 6.924 1.00 98.50 84 VAL A CA 1
ATOM 634 C C . VAL A 1 84 ? -21.768 -5.274 7.474 1.00 98.50 84 VAL A C 1
ATOM 636 O O . VAL A 1 84 ? -22.401 -5.833 8.372 1.00 98.50 84 VAL A O 1
ATOM 639 N N . LEU A 1 85 ? -22.240 -4.164 6.890 1.00 98.50 85 LEU A N 1
ATOM 640 C CA . LEU A 1 85 ? -23.538 -3.569 7.229 1.00 98.50 85 LEU A CA 1
ATOM 641 C C . LEU A 1 85 ? -24.713 -4.522 6.962 1.00 98.50 85 LEU A C 1
ATOM 643 O O . LEU A 1 85 ? -25.672 -4.532 7.737 1.00 98.50 85 LEU A O 1
ATOM 647 N N . ALA A 1 86 ? -24.654 -5.314 5.891 1.00 98.25 86 ALA A N 1
ATOM 648 C CA . ALA A 1 86 ? -25.669 -6.312 5.561 1.00 98.25 86 ALA A CA 1
ATOM 649 C C . ALA A 1 86 ? -25.578 -7.583 6.430 1.00 98.25 86 ALA A C 1
ATOM 651 O O . ALA A 1 86 ? -26.610 -8.199 6.707 1.00 98.25 86 ALA A O 1
ATOM 652 N N . ALA A 1 87 ? -24.373 -7.956 6.869 1.00 97.88 87 ALA A N 1
ATOM 653 C CA . ALA A 1 87 ? -24.100 -9.091 7.749 1.00 97.88 87 ALA A CA 1
ATOM 654 C C . ALA A 1 87 ? -24.442 -8.801 9.221 1.00 97.88 87 ALA A C 1
ATOM 656 O O . ALA A 1 87 ? -24.635 -9.731 10.009 1.00 97.88 87 ALA A O 1
ATOM 657 N N . ARG A 1 88 ? -24.568 -7.521 9.593 1.00 98.38 88 ARG A N 1
ATOM 658 C CA . ARG A 1 88 ? -24.916 -7.093 10.949 1.00 98.38 88 ARG A CA 1
ATOM 659 C C . ARG A 1 88 ? -26.233 -7.732 11.427 1.00 98.38 88 ARG A C 1
ATOM 661 O O . ARG A 1 88 ? -27.280 -7.517 10.807 1.00 98.38 88 ARG A O 1
ATOM 668 N N . PRO A 1 89 ? -26.234 -8.458 12.564 1.00 97.81 89 PRO A N 1
ATOM 669 C CA . PRO A 1 89 ? -27.457 -9.010 13.140 1.00 97.81 89 PRO A CA 1
ATOM 670 C C . PRO A 1 89 ? -28.492 -7.923 13.469 1.00 97.81 89 PRO A C 1
ATOM 672 O O . PRO A 1 89 ? -28.138 -6.785 13.764 1.00 97.81 89 PRO A O 1
ATOM 675 N N . GLU A 1 90 ? -29.784 -8.272 13.519 1.00 96.75 90 GLU A N 1
ATOM 676 C CA . GLU A 1 90 ? -30.854 -7.310 13.863 1.00 96.75 90 GLU A CA 1
ATOM 677 C C . GLU A 1 90 ? -30.665 -6.683 15.261 1.00 96.75 90 GLU A C 1
ATOM 679 O O . GLU A 1 90 ? -31.078 -5.550 15.494 1.00 96.75 90 GLU A O 1
ATOM 684 N N . ALA A 1 91 ? -30.012 -7.402 16.181 1.00 94.75 91 ALA A N 1
ATOM 685 C CA . ALA A 1 91 ? -29.657 -6.912 17.514 1.00 94.75 91 ALA A CA 1
ATOM 686 C C . ALA A 1 91 ? -28.318 -6.143 17.567 1.00 94.75 91 ALA A C 1
ATOM 688 O O . ALA A 1 91 ? -27.963 -5.650 18.635 1.00 94.75 91 ALA A O 1
ATOM 689 N N . GLY A 1 92 ? -27.592 -6.050 16.448 1.00 96.50 92 GLY A N 1
ATOM 690 C CA . GLY A 1 92 ? -26.202 -5.600 16.388 1.00 96.50 92 GLY A CA 1
ATOM 691 C C . GLY A 1 92 ? -25.187 -6.718 16.657 1.00 96.50 92 GLY A C 1
ATOM 692 O O . GLY A 1 92 ? -25.549 -7.844 17.012 1.00 96.50 92 GLY A O 1
ATOM 693 N N . PHE A 1 93 ? -23.909 -6.402 16.468 1.00 95.88 93 PHE A N 1
ATOM 694 C CA . PHE A 1 93 ? -22.782 -7.207 16.928 1.00 95.88 93 PHE A CA 1
ATOM 695 C C . PHE A 1 93 ? -22.673 -7.133 18.453 1.00 95.88 93 PHE A C 1
ATOM 697 O O . PHE A 1 93 ? -22.889 -6.073 19.043 1.00 95.88 93 PHE A O 1
ATOM 704 N N . ALA A 1 94 ? -22.373 -8.270 19.084 1.00 92.19 94 ALA A N 1
ATOM 705 C CA . ALA A 1 94 ? -22.335 -8.390 20.541 1.00 92.19 94 ALA A CA 1
ATOM 706 C C . ALA A 1 94 ? -21.056 -7.802 21.157 1.00 92.19 94 ALA A C 1
ATOM 708 O O . ALA A 1 94 ? -21.101 -7.251 22.255 1.00 92.19 94 ALA A O 1
ATOM 709 N N . ASP A 1 95 ? -19.935 -7.937 20.452 1.00 93.12 95 ASP A N 1
ATOM 710 C CA . ASP A 1 95 ? -18.595 -7.564 20.890 1.00 93.12 95 ASP A CA 1
ATOM 711 C C . ASP A 1 95 ? -17.687 -7.295 19.673 1.00 93.12 95 ASP A C 1
ATOM 713 O O . ASP A 1 95 ? -18.105 -7.451 18.522 1.00 93.12 95 ASP A O 1
ATOM 717 N N . LEU A 1 96 ? -16.444 -6.875 19.935 1.00 94.25 96 LEU A N 1
ATOM 718 C CA . LEU A 1 96 ? -15.429 -6.626 18.909 1.00 94.25 96 LEU A CA 1
ATOM 719 C C . LEU A 1 96 ? -15.091 -7.888 18.102 1.00 94.25 96 LEU A C 1
ATOM 721 O O . LEU A 1 96 ? -14.905 -7.799 16.895 1.00 94.25 96 LEU A O 1
ATOM 725 N N . ALA A 1 97 ? -15.061 -9.064 18.734 1.00 95.56 97 ALA A N 1
ATOM 726 C CA . ALA A 1 97 ? -14.720 -10.311 18.050 1.00 95.56 97 ALA A CA 1
ATOM 727 C C . ALA A 1 97 ? -15.743 -10.655 16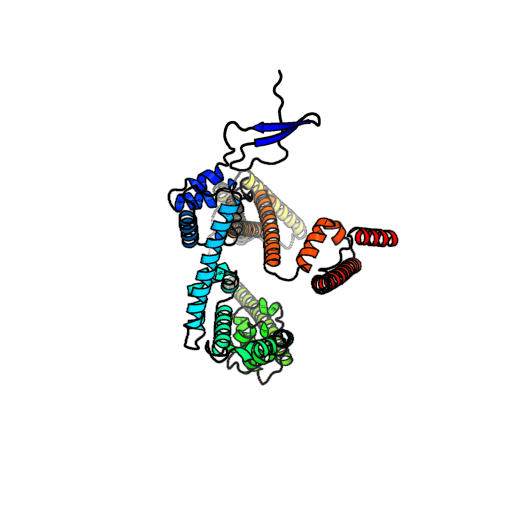.957 1.00 95.56 97 ALA A C 1
ATOM 729 O O . ALA A 1 97 ? -15.363 -11.056 15.861 1.00 95.56 97 ALA A O 1
ATOM 730 N N . ALA A 1 98 ? -17.033 -10.429 17.218 1.00 96.62 98 ALA A N 1
ATOM 731 C CA . ALA A 1 98 ? -18.080 -10.593 16.215 1.00 96.62 98 ALA A CA 1
ATOM 732 C C . ALA A 1 98 ? -17.970 -9.578 15.059 1.00 96.62 98 ALA A C 1
ATOM 734 O O . ALA A 1 98 ? -18.367 -9.893 13.937 1.00 96.62 98 ALA A O 1
ATOM 735 N N . ILE A 1 99 ? -17.454 -8.369 15.322 1.00 97.88 99 ILE A N 1
ATOM 736 C CA . ILE A 1 99 ? -17.183 -7.368 14.278 1.00 97.88 99 ILE A CA 1
ATOM 737 C C . ILE A 1 99 ? -15.980 -7.806 13.438 1.00 97.88 99 ILE A C 1
ATOM 739 O O . ILE A 1 99 ? -16.084 -7.797 12.216 1.00 97.88 99 ILE A O 1
ATOM 743 N N . GLN A 1 100 ? -14.887 -8.239 14.076 1.00 98.12 100 GLN A N 1
ATOM 744 C CA . GLN A 1 100 ? -13.683 -8.733 13.403 1.00 98.12 100 GLN A CA 1
ATOM 745 C C . GLN A 1 100 ? -13.995 -9.941 12.514 1.00 98.12 100 GLN A C 1
ATOM 747 O O . GLN A 1 100 ? -13.647 -9.927 11.343 1.00 98.12 100 GLN A O 1
ATOM 752 N N . GLU A 1 101 ? -14.742 -10.937 13.005 1.00 97.94 101 GLU A N 1
ATOM 753 C CA . GLU A 1 101 ? -15.121 -12.112 12.202 1.00 97.94 101 GLU A CA 1
ATOM 754 C C . GLU A 1 101 ? -15.931 -11.721 10.954 1.00 97.94 101 GLU A C 1
ATOM 756 O O . GLU A 1 101 ? -15.693 -12.240 9.862 1.00 97.94 101 GLU A O 1
ATOM 761 N N . ALA A 1 102 ? -16.883 -10.791 11.099 1.00 98.31 102 ALA A N 1
ATOM 762 C CA . ALA A 1 102 ? -17.671 -10.303 9.971 1.00 98.31 102 ALA A CA 1
ATOM 763 C C . ALA A 1 102 ? -16.823 -9.477 8.993 1.00 98.31 102 ALA A C 1
ATOM 765 O O . ALA A 1 102 ? -17.001 -9.593 7.785 1.00 98.31 102 ALA A O 1
ATOM 766 N N . PHE A 1 103 ? -15.908 -8.655 9.502 1.00 98.56 103 PHE A N 1
ATOM 767 C CA . PHE A 1 103 ? -14.995 -7.854 8.696 1.00 98.56 103 PHE A CA 1
ATOM 768 C C . PHE A 1 103 ? -14.010 -8.724 7.905 1.00 98.56 103 PHE A C 1
ATOM 770 O O . PHE A 1 103 ? -13.937 -8.590 6.684 1.00 98.56 103 PHE A O 1
ATOM 777 N N . ASP A 1 104 ? -13.330 -9.663 8.566 1.00 97.81 104 ASP A N 1
ATOM 778 C CA . ASP A 1 104 ? -12.335 -10.557 7.962 1.00 97.81 104 ASP A CA 1
ATOM 779 C C . ASP A 1 104 ? -12.940 -11.423 6.861 1.00 97.81 104 ASP A C 1
ATOM 781 O O . ASP A 1 104 ? -12.319 -11.631 5.815 1.00 97.81 104 ASP A O 1
ATOM 785 N N . ALA A 1 105 ? -14.163 -11.921 7.077 1.00 97.44 105 ALA A N 1
ATOM 786 C CA . ALA A 1 105 ? -14.877 -12.718 6.088 1.00 97.44 105 ALA A CA 1
ATOM 787 C C . ALA A 1 105 ? -15.114 -11.929 4.791 1.00 97.44 105 ALA A C 1
ATOM 789 O O . ALA A 1 105 ? -14.885 -12.455 3.700 1.00 97.44 105 ALA A O 1
ATOM 790 N N . GLU A 1 106 ? -15.535 -10.667 4.902 1.00 97.94 106 GLU A N 1
ATOM 791 C CA . GLU A 1 106 ? -15.819 -9.820 3.743 1.00 97.94 106 GLU A CA 1
ATOM 792 C C . GLU A 1 106 ? -14.539 -9.300 3.083 1.00 97.94 106 GLU A C 1
ATOM 794 O O . GLU A 1 106 ? -14.436 -9.323 1.858 1.00 97.94 106 GLU A O 1
ATOM 799 N N . ALA A 1 107 ? -13.531 -8.899 3.863 1.00 96.62 107 ALA A N 1
ATOM 800 C CA . ALA A 1 107 ? -12.230 -8.507 3.326 1.00 96.62 107 ALA A CA 1
ATOM 801 C C . ALA A 1 107 ? -11.576 -9.668 2.554 1.00 96.62 107 ALA A C 1
ATOM 803 O O . ALA A 1 107 ? -11.141 -9.488 1.417 1.00 96.62 107 ALA A O 1
ATOM 804 N N . SER A 1 108 ? -11.598 -10.882 3.113 1.00 94.81 108 SER A N 1
ATOM 805 C CA . SER A 1 108 ? -11.071 -12.082 2.449 1.00 94.81 108 SER A CA 1
ATOM 806 C C . SER A 1 108 ? -11.837 -12.433 1.171 1.00 94.81 108 SER A C 1
ATOM 808 O O . SER A 1 108 ? -11.231 -12.870 0.192 1.00 94.81 108 SER A O 1
ATOM 810 N N . ALA A 1 109 ? -13.160 -12.233 1.152 1.00 95.06 109 ALA A N 1
ATOM 811 C CA . ALA A 1 109 ? -13.971 -12.462 -0.040 1.00 95.06 109 ALA A CA 1
ATOM 812 C C . ALA A 1 109 ? -13.570 -11.527 -1.192 1.00 95.06 109 ALA A C 1
ATOM 814 O O . ALA A 1 109 ? -13.430 -11.995 -2.319 1.00 95.06 109 ALA A O 1
ATOM 815 N N . ILE A 1 110 ? -13.301 -10.244 -0.910 1.00 94.38 110 ILE A N 1
ATOM 816 C CA . ILE A 1 110 ? -12.812 -9.295 -1.924 1.00 94.38 110 ILE A CA 1
ATOM 817 C C . ILE A 1 110 ? -11.476 -9.746 -2.510 1.00 94.38 110 ILE A C 1
ATOM 819 O O . ILE A 1 110 ? -11.326 -9.768 -3.729 1.00 94.38 110 ILE A O 1
ATOM 823 N N . VAL A 1 111 ? -10.527 -10.146 -1.661 1.00 91.94 111 VAL A N 1
ATOM 824 C CA . VAL A 1 111 ? -9.213 -10.623 -2.116 1.00 91.94 111 VAL A CA 1
ATOM 825 C C . VAL A 1 111 ? -9.351 -11.875 -2.990 1.00 91.94 111 VAL A C 1
ATOM 827 O O . VAL A 1 111 ? -8.720 -11.969 -4.042 1.00 91.94 111 VAL A O 1
ATOM 830 N N . SER A 1 112 ? -10.207 -12.823 -2.596 1.00 91.44 112 SER A N 1
ATOM 831 C CA . SER A 1 112 ? -10.453 -14.044 -3.373 1.00 91.44 112 SER A CA 1
ATOM 832 C C . SER A 1 112 ? -11.104 -13.750 -4.730 1.00 91.44 112 SER A C 1
ATOM 834 O O . SER A 1 112 ? -10.677 -14.306 -5.740 1.00 91.44 112 SER A O 1
ATOM 836 N N . ASP A 1 113 ? -12.116 -12.881 -4.771 1.00 91.75 113 ASP A N 1
ATOM 837 C CA . ASP A 1 113 ? -12.828 -12.525 -6.006 1.00 91.75 113 ASP A CA 1
ATOM 838 C C . ASP A 1 113 ? -11.927 -11.744 -6.980 1.00 91.75 113 ASP A C 1
ATOM 840 O O . ASP A 1 113 ? -11.987 -11.951 -8.200 1.00 91.75 113 ASP A O 1
ATOM 844 N N . ALA A 1 114 ? -11.070 -10.867 -6.447 1.00 88.50 114 ALA A N 1
ATOM 845 C CA . ALA A 1 114 ? -10.051 -10.139 -7.197 1.00 88.50 114 ALA A CA 1
ATOM 846 C C . ALA A 1 114 ? -9.054 -11.113 -7.845 1.00 88.50 114 ALA A C 1
ATOM 848 O O . ALA A 1 114 ? -8.828 -11.074 -9.059 1.00 88.50 114 ALA A O 1
ATOM 849 N N . PHE A 1 115 ? -8.547 -12.073 -7.066 1.00 86.81 115 PHE A N 1
ATOM 850 C CA . PHE A 1 115 ? -7.644 -13.105 -7.567 1.00 86.81 115 PHE A CA 1
ATOM 851 C C . PHE A 1 115 ? -8.294 -13.977 -8.652 1.00 86.81 115 PHE A C 1
ATOM 853 O O . PHE A 1 115 ? -7.707 -14.186 -9.716 1.00 86.81 115 PHE A O 1
ATOM 860 N N . ASP A 1 116 ? -9.527 -14.443 -8.437 1.00 89.62 116 ASP A N 1
ATOM 861 C CA . ASP A 1 116 ? -10.266 -15.241 -9.421 1.00 89.62 116 ASP A CA 1
ATOM 862 C C . ASP A 1 116 ? -10.502 -14.464 -10.728 1.00 89.62 116 ASP A C 1
ATOM 864 O O . ASP A 1 116 ? -10.409 -15.031 -11.824 1.00 89.62 116 ASP A O 1
ATOM 868 N N . THR A 1 117 ? -10.766 -13.157 -10.632 1.00 88.94 117 THR A N 1
ATOM 869 C CA . THR A 1 117 ? -10.945 -12.266 -11.787 1.00 88.94 117 THR A CA 1
ATOM 870 C C . THR A 1 117 ? -9.645 -12.103 -12.573 1.00 88.94 117 THR A C 1
ATOM 872 O O . THR A 1 117 ? -9.634 -12.334 -13.790 1.00 88.94 117 THR A O 1
ATOM 875 N N . ALA A 1 118 ? -8.539 -11.802 -11.888 1.00 87.75 118 ALA A N 1
ATOM 876 C CA . ALA A 1 118 ? -7.216 -11.693 -12.494 1.00 87.75 118 ALA A CA 1
ATOM 877 C C . ALA A 1 118 ? -6.800 -13.012 -13.165 1.00 87.75 118 ALA A C 1
ATOM 879 O O . ALA A 1 118 ? -6.388 -13.040 -14.331 1.00 87.75 118 ALA A O 1
ATOM 880 N N . PHE A 1 119 ? -7.001 -14.138 -12.477 1.00 87.81 119 PHE A N 1
ATOM 881 C CA . PHE A 1 119 ? -6.684 -15.464 -12.996 1.00 87.81 119 PHE A CA 1
ATOM 882 C C . PHE A 1 119 ? -7.548 -15.831 -14.210 1.00 87.81 119 PHE A C 1
ATOM 884 O O . PHE A 1 119 ? -7.053 -16.401 -15.189 1.00 87.81 119 PHE A O 1
ATOM 891 N N . ALA A 1 120 ? -8.836 -15.481 -14.207 1.00 89.94 120 ALA A N 1
ATOM 892 C CA . ALA A 1 120 ? -9.710 -15.667 -15.361 1.00 89.94 120 ALA A CA 1
ATOM 893 C C . ALA A 1 120 ? -9.263 -14.823 -16.568 1.00 89.94 120 ALA A C 1
ATOM 895 O O . ALA A 1 120 ? -9.284 -15.325 -17.697 1.00 89.94 120 ALA A O 1
ATOM 896 N N . ALA A 1 121 ? -8.818 -13.580 -16.349 1.00 89.88 121 ALA A N 1
ATOM 897 C CA . ALA A 1 121 ? -8.301 -12.705 -17.400 1.00 89.88 121 ALA A CA 1
ATOM 898 C C . ALA A 1 121 ? -7.008 -13.257 -18.020 1.00 89.88 121 ALA A C 1
ATOM 900 O O . ALA A 1 121 ? -6.930 -13.404 -19.243 1.00 89.88 121 ALA A O 1
ATOM 901 N N . ILE A 1 122 ? -6.049 -13.673 -17.188 1.00 88.81 122 ILE A N 1
ATOM 902 C CA . ILE A 1 122 ? -4.820 -14.362 -17.612 1.00 88.81 122 ILE A CA 1
ATOM 903 C C . ILE A 1 122 ? -5.170 -15.621 -18.414 1.00 88.81 122 ILE A C 1
ATOM 905 O O . ILE A 1 122 ? -4.630 -15.861 -19.500 1.00 88.81 122 ILE A O 1
ATOM 909 N N . ASN A 1 123 ? -6.142 -16.412 -17.950 1.00 89.25 123 ASN A N 1
ATOM 910 C CA . ASN A 1 123 ? -6.587 -17.619 -18.644 1.00 89.25 123 ASN A CA 1
ATOM 911 C C . ASN A 1 123 ? -7.306 -17.352 -19.973 1.00 89.25 123 ASN A C 1
ATOM 913 O O . ASN A 1 123 ? -7.224 -18.186 -20.881 1.00 89.25 123 ASN A O 1
ATOM 917 N N . ALA A 1 124 ? -7.926 -16.188 -20.151 1.00 91.56 124 ALA A N 1
ATOM 918 C CA . ALA A 1 124 ? -8.590 -15.810 -21.396 1.00 91.56 124 ALA A CA 1
ATOM 919 C C . ALA A 1 124 ? -7.620 -15.439 -22.539 1.00 91.56 124 ALA A C 1
ATOM 921 O O . ALA A 1 124 ? -8.031 -15.441 -23.701 1.00 91.56 124 ALA A O 1
ATOM 922 N N . VAL A 1 125 ? -6.338 -15.172 -22.252 1.00 91.69 125 VAL A N 1
ATOM 923 C CA . VAL A 1 125 ? -5.317 -14.851 -23.272 1.00 91.69 125 VAL A CA 1
ATOM 924 C C . VAL A 1 125 ? -5.009 -16.084 -24.132 1.00 91.69 125 VAL A C 1
ATOM 926 O O . VAL A 1 125 ? -4.438 -17.060 -23.650 1.00 91.69 125 VAL A O 1
ATOM 929 N N . THR A 1 126 ? -5.396 -16.083 -25.408 1.00 88.75 126 THR A N 1
ATOM 930 C CA . THR A 1 126 ? -5.307 -17.282 -26.279 1.00 88.75 126 THR A CA 1
ATOM 931 C C . THR A 1 126 ? -4.194 -17.234 -27.322 1.00 88.75 126 THR A C 1
ATOM 933 O O . THR A 1 126 ? -3.926 -18.244 -27.972 1.00 88.75 126 THR A O 1
ATOM 936 N N . VAL A 1 127 ? -3.545 -16.087 -27.505 1.00 82.81 127 VAL A N 1
ATOM 937 C CA . VAL A 1 127 ? -2.480 -15.896 -28.495 1.00 82.81 127 VAL A CA 1
ATOM 938 C C . VAL A 1 127 ? -1.164 -15.603 -27.794 1.00 82.81 127 VAL A C 1
ATOM 940 O O . VAL A 1 127 ? -1.092 -14.819 -26.854 1.00 82.81 127 VAL A O 1
ATOM 943 N N . ASN A 1 128 ? -0.117 -16.261 -28.288 1.00 70.31 128 ASN A N 1
ATOM 944 C CA . ASN A 1 128 ? 1.241 -16.182 -27.768 1.00 70.31 128 ASN A CA 1
ATOM 945 C C . ASN A 1 128 ? 1.930 -14.888 -28.223 1.00 70.31 128 ASN A C 1
ATOM 947 O O . ASN A 1 128 ? 2.852 -14.896 -29.040 1.00 70.31 128 ASN A O 1
ATOM 951 N N . THR A 1 129 ? 1.428 -13.756 -27.750 1.00 76.69 129 THR A N 1
ATOM 952 C CA . THR A 1 129 ? 2.137 -12.484 -27.833 1.00 76.69 129 THR A CA 1
ATOM 953 C C . THR A 1 129 ? 2.237 -11.954 -26.421 1.00 76.69 129 THR A C 1
ATOM 955 O O . THR A 1 129 ? 1.202 -11.655 -25.830 1.00 76.69 129 THR A O 1
ATOM 958 N N . GLY A 1 130 ? 3.460 -11.839 -25.893 1.00 79.19 130 GLY A N 1
ATOM 959 C CA . GLY A 1 130 ? 3.715 -11.343 -24.534 1.00 79.19 130 GLY A CA 1
ATOM 960 C C . GLY A 1 130 ? 2.911 -10.083 -24.197 1.00 79.19 130 GLY A C 1
ATOM 961 O O . GLY A 1 130 ? 2.351 -10.009 -23.115 1.00 79.19 130 GLY A O 1
ATOM 962 N N . GLY A 1 131 ? 2.695 -9.193 -25.174 1.00 88.75 131 GLY A N 1
ATOM 963 C CA . GLY A 1 131 ? 1.890 -7.979 -25.003 1.00 88.75 131 GLY A CA 1
ATOM 964 C C . GLY A 1 131 ? 0.407 -8.183 -24.642 1.00 88.75 131 GLY A C 1
ATOM 965 O O . GLY A 1 131 ? -0.160 -7.341 -23.954 1.00 88.75 131 GLY A O 1
ATOM 966 N N . GLU A 1 132 ? -0.255 -9.274 -25.055 1.00 89.69 132 GLU A N 1
ATOM 967 C CA . GLU A 1 132 ? -1.640 -9.541 -24.610 1.00 89.69 132 GLU A CA 1
ATOM 968 C C . GLU A 1 132 ? -1.683 -10.067 -23.172 1.00 89.69 132 GLU A C 1
ATOM 970 O O . GLU A 1 132 ? -2.599 -9.722 -22.427 1.00 89.69 132 GLU A O 1
ATOM 975 N N . MET A 1 133 ? -0.686 -10.867 -22.775 1.00 91.56 133 MET A N 1
ATOM 976 C CA . MET A 1 133 ? -0.548 -11.318 -21.389 1.00 91.56 133 MET A CA 1
ATOM 977 C C . MET A 1 133 ? -0.185 -10.150 -20.471 1.00 91.56 133 MET A C 1
ATOM 979 O O . MET A 1 133 ? -0.808 -9.981 -19.433 1.00 91.56 133 MET A O 1
ATOM 983 N N . GLU A 1 134 ? 0.739 -9.295 -20.900 1.00 90.38 134 GLU A N 1
ATOM 984 C CA . GLU A 1 134 ? 1.105 -8.055 -20.216 1.00 90.38 134 GLU A CA 1
ATOM 985 C C . GLU A 1 134 ? -0.112 -7.139 -20.059 1.00 90.38 134 GLU A C 1
ATOM 987 O O . GLU A 1 134 ? -0.397 -6.668 -18.966 1.00 90.38 134 GLU A O 1
ATOM 992 N N . THR A 1 135 ? -0.915 -6.967 -21.117 1.00 91.31 135 THR A N 1
ATOM 993 C CA . THR A 1 135 ? -2.172 -6.205 -21.029 1.00 91.31 135 THR A CA 1
ATOM 994 C C . THR A 1 135 ? -3.137 -6.822 -20.013 1.00 91.31 135 THR A C 1
ATOM 996 O O . THR A 1 135 ? -3.802 -6.085 -19.291 1.00 91.31 135 THR A O 1
ATOM 999 N N . ALA A 1 136 ? -3.241 -8.154 -19.950 1.00 91.69 136 ALA A N 1
ATOM 1000 C CA . ALA A 1 136 ? -4.106 -8.833 -18.989 1.00 91.69 136 ALA A CA 1
ATOM 1001 C C . ALA A 1 136 ? -3.605 -8.677 -17.544 1.00 91.69 136 ALA A C 1
ATOM 1003 O O . ALA A 1 136 ? -4.423 -8.423 -16.664 1.00 91.69 136 ALA A O 1
ATOM 1004 N N . ILE A 1 137 ? -2.295 -8.777 -17.308 1.00 89.94 137 ILE A N 1
ATOM 1005 C CA . ILE A 1 137 ? -1.676 -8.549 -15.995 1.00 89.94 137 ILE A CA 1
ATOM 1006 C C . ILE A 1 137 ? -1.892 -7.089 -15.572 1.00 89.94 137 ILE A C 1
ATOM 1008 O O . ILE A 1 137 ? -2.500 -6.841 -14.535 1.00 89.94 137 ILE A O 1
ATOM 1012 N N . ASN A 1 138 ? -1.544 -6.127 -16.431 1.00 89.56 138 ASN A N 1
ATOM 1013 C CA . ASN A 1 138 ? -1.669 -4.693 -16.145 1.00 89.56 138 ASN A CA 1
ATOM 1014 C C . ASN A 1 138 ? -3.128 -4.256 -15.935 1.00 89.56 138 ASN A C 1
ATOM 1016 O O . ASN A 1 138 ? -3.410 -3.360 -15.145 1.00 89.56 138 ASN A O 1
ATOM 1020 N N . ALA A 1 139 ? -4.087 -4.879 -16.629 1.00 89.38 139 ALA A N 1
ATOM 1021 C CA . ALA A 1 139 ? -5.506 -4.570 -16.455 1.00 89.38 139 ALA A CA 1
ATOM 1022 C C . ALA A 1 139 ? -6.082 -5.058 -15.115 1.00 89.38 139 ALA A C 1
ATOM 1024 O O . ALA A 1 139 ? -7.109 -4.534 -14.693 1.00 89.38 139 ALA A O 1
ATOM 1025 N N . ASN A 1 140 ? -5.444 -6.041 -14.470 1.00 88.81 140 ASN A N 1
ATOM 1026 C CA . ASN A 1 140 ? -5.860 -6.601 -13.178 1.00 88.81 140 ASN A CA 1
ATOM 1027 C C . ASN A 1 140 ? -4.800 -6.342 -12.098 1.00 88.81 140 ASN A C 1
ATOM 1029 O O . ASN A 1 140 ? -4.709 -7.067 -11.114 1.00 88.81 140 ASN A O 1
ATOM 1033 N N . PHE A 1 141 ? -3.981 -5.311 -12.296 1.00 84.38 141 PHE A N 1
ATOM 1034 C CA . PHE A 1 141 ? -2.838 -5.021 -11.446 1.00 84.38 141 PHE A CA 1
ATOM 1035 C C . PHE A 1 141 ? -3.248 -4.734 -10.000 1.00 84.38 141 PHE A C 1
ATOM 1037 O O . PHE A 1 141 ? -2.737 -5.361 -9.082 1.00 84.38 141 PHE A O 1
ATOM 1044 N N . ALA A 1 142 ? -4.260 -3.881 -9.811 1.00 78.50 142 ALA A N 1
ATOM 1045 C CA . ALA A 1 142 ? -4.812 -3.573 -8.491 1.00 78.50 142 ALA A CA 1
ATOM 1046 C C . ALA A 1 142 ? -5.388 -4.808 -7.772 1.00 78.50 142 ALA A C 1
ATOM 1048 O O . ALA A 1 142 ? -5.413 -4.843 -6.548 1.00 78.50 142 ALA A O 1
ATOM 1049 N N . ASP A 1 143 ? -5.837 -5.819 -8.521 1.00 82.69 143 ASP A N 1
ATOM 1050 C CA . ASP A 1 143 ? -6.366 -7.067 -7.964 1.00 82.69 143 ASP A CA 1
ATOM 1051 C C . ASP A 1 143 ? -5.238 -8.039 -7.569 1.00 82.69 143 ASP A C 1
ATOM 1053 O O . ASP A 1 143 ? -5.361 -8.763 -6.583 1.00 82.69 143 ASP A O 1
ATOM 1057 N N . LEU A 1 144 ? -4.125 -8.040 -8.314 1.00 79.94 144 LEU A N 1
ATOM 1058 C CA . LEU A 1 144 ? -2.910 -8.802 -7.991 1.00 79.94 144 LEU A CA 1
ATOM 1059 C C . LEU A 1 144 ? -2.130 -8.179 -6.826 1.00 79.94 144 LEU A C 1
ATOM 1061 O O . LEU A 1 144 ? -1.511 -8.898 -6.041 1.00 79.94 144 LEU A O 1
ATOM 1065 N N . ASP A 1 145 ? -2.194 -6.857 -6.689 1.00 83.12 145 ASP A N 1
ATOM 1066 C CA . ASP A 1 145 ? -1.536 -6.108 -5.621 1.00 83.12 145 ASP A CA 1
ATOM 1067 C C . ASP A 1 145 ? -2.094 -6.425 -4.231 1.00 83.12 145 ASP A C 1
ATOM 1069 O O . ASP A 1 145 ? -1.359 -6.432 -3.251 1.00 83.12 145 ASP A O 1
ATOM 1073 N N . LEU A 1 146 ? -3.360 -6.853 -4.141 1.00 74.75 146 LEU A N 1
ATOM 1074 C CA . LEU A 1 146 ? -3.945 -7.351 -2.888 1.00 74.75 146 LEU A CA 1
ATOM 1075 C C . LEU A 1 146 ? -3.232 -8.596 -2.321 1.00 74.75 146 LEU A C 1
ATOM 1077 O O . LEU A 1 146 ? -3.521 -9.011 -1.199 1.00 74.75 146 LEU A O 1
ATOM 1081 N N . GLN A 1 147 ? -2.334 -9.216 -3.092 1.00 78.62 147 GLN A N 1
ATOM 1082 C CA . GLN A 1 147 ? -1.466 -10.322 -2.679 1.00 78.62 147 GLN A CA 1
ATOM 1083 C C . GLN A 1 147 ? 0.024 -9.923 -2.630 1.00 78.62 147 GLN A C 1
ATOM 1085 O O . GLN A 1 147 ? 0.871 -10.800 -2.487 1.00 78.62 147 GLN A O 1
ATOM 1090 N N . GLY A 1 148 ? 0.355 -8.638 -2.802 1.00 79.50 148 GLY A N 1
ATOM 1091 C CA . GLY A 1 148 ? 1.727 -8.125 -2.922 1.00 79.50 148 GLY A CA 1
ATOM 1092 C C . GLY A 1 148 ? 2.386 -8.358 -4.289 1.00 79.50 148 GLY A C 1
ATOM 1093 O O . GLY A 1 148 ? 3.468 -7.849 -4.544 1.00 79.50 148 GLY A O 1
ATOM 1094 N N . LEU A 1 149 ? 1.730 -9.087 -5.201 1.00 79.56 149 LEU A N 1
ATOM 1095 C CA . LEU A 1 149 ? 2.289 -9.430 -6.518 1.00 79.56 149 LEU A CA 1
ATOM 1096 C C . LEU A 1 149 ? 2.213 -8.281 -7.528 1.00 79.56 149 LEU A C 1
ATOM 1098 O O . LEU A 1 149 ? 2.914 -8.301 -8.538 1.00 79.56 149 LEU A O 1
ATOM 1102 N N . GLY A 1 150 ? 1.308 -7.329 -7.292 1.00 80.25 150 GLY A N 1
ATOM 1103 C CA . GLY A 1 150 ? 1.188 -6.115 -8.089 1.00 80.25 150 GLY A CA 1
ATOM 1104 C C . GLY A 1 150 ? 2.460 -5.296 -7.953 1.00 80.25 150 GLY A C 1
ATOM 1105 O O . GLY A 1 150 ? 3.237 -5.265 -8.899 1.00 80.25 150 GLY A O 1
ATOM 1106 N N . ALA A 1 151 ? 2.702 -4.704 -6.784 1.00 81.06 151 ALA A N 1
ATOM 1107 C CA . ALA A 1 151 ? 3.838 -3.826 -6.504 1.00 81.06 151 ALA A CA 1
ATOM 1108 C C . ALA A 1 151 ? 5.174 -4.352 -7.057 1.00 81.06 151 ALA A C 1
ATOM 1110 O O . ALA A 1 151 ? 5.819 -3.652 -7.836 1.00 81.06 151 ALA A O 1
ATOM 1111 N N . GLU A 1 152 ? 5.518 -5.615 -6.779 1.00 86.56 152 GLU A N 1
ATOM 1112 C CA . GLU A 1 152 ? 6.743 -6.245 -7.296 1.00 86.56 152 GLU A CA 1
ATOM 1113 C C . GLU A 1 152 ? 6.830 -6.209 -8.830 1.00 86.56 152 GLU A C 1
ATOM 1115 O O . GLU A 1 152 ? 7.903 -6.019 -9.396 1.00 86.56 152 GLU A O 1
ATOM 1120 N N . TYR A 1 153 ? 5.706 -6.382 -9.531 1.00 85.62 153 TYR A N 1
ATOM 1121 C CA . TYR A 1 153 ? 5.658 -6.304 -10.987 1.00 85.62 153 TYR A CA 1
ATOM 1122 C C . TYR A 1 153 ? 5.714 -4.855 -11.508 1.00 85.62 153 TYR A C 1
ATOM 1124 O O . TYR A 1 153 ? 6.281 -4.660 -12.586 1.00 85.62 153 TYR A O 1
ATOM 1132 N N . ASP A 1 154 ? 5.186 -3.839 -10.801 1.00 87.75 154 ASP A N 1
ATOM 1133 C CA . ASP A 1 154 ? 5.321 -2.426 -11.243 1.00 87.75 154 ASP A CA 1
ATOM 1134 C C . ASP A 1 154 ? 6.771 -1.958 -11.192 1.00 87.75 154 ASP A C 1
ATOM 1136 O O . ASP A 1 154 ? 7.211 -1.199 -12.054 1.00 87.75 154 ASP A O 1
ATOM 1140 N N . GLU A 1 155 ? 7.504 -2.407 -10.175 1.00 91.06 155 GLU A N 1
ATOM 1141 C CA . GLU A 1 155 ? 8.893 -2.013 -9.945 1.00 91.06 155 GLU A CA 1
ATOM 1142 C C . GLU A 1 155 ? 9.841 -2.556 -11.026 1.00 91.06 155 GLU A C 1
ATOM 1144 O O . GLU A 1 155 ? 10.935 -2.026 -11.236 1.00 91.06 155 GLU A O 1
ATOM 1149 N N . LEU A 1 156 ? 9.414 -3.579 -11.773 1.00 89.19 156 LEU A N 1
ATOM 1150 C CA . LEU A 1 156 ? 10.158 -4.100 -12.912 1.00 89.19 156 LEU A CA 1
ATOM 1151 C C . LEU A 1 156 ? 10.173 -3.101 -14.075 1.00 89.19 156 LEU A C 1
ATOM 1153 O O . LEU A 1 156 ? 9.151 -2.560 -14.495 1.00 89.19 156 LEU A O 1
ATOM 1157 N N . ALA A 1 157 ? 11.330 -2.954 -14.722 1.00 91.75 157 ALA A N 1
ATOM 1158 C CA . ALA A 1 157 ? 11.420 -2.202 -15.967 1.00 91.75 157 ALA A CA 1
ATOM 1159 C C . ALA A 1 157 ? 10.487 -2.806 -17.036 1.00 91.75 157 ALA A C 1
ATOM 1161 O O . ALA A 1 157 ? 10.311 -4.022 -17.112 1.00 91.75 157 ALA A O 1
ATOM 1162 N N . ALA A 1 158 ? 9.960 -1.989 -17.954 1.00 88.50 158 ALA A N 1
ATOM 1163 C CA . ALA A 1 158 ? 8.998 -2.442 -18.973 1.00 88.50 158 ALA A CA 1
ATOM 1164 C C . ALA A 1 158 ? 9.461 -3.683 -19.779 1.00 88.50 158 ALA A C 1
ATOM 1166 O O . ALA A 1 158 ? 8.662 -4.549 -20.142 1.00 88.50 158 ALA A O 1
ATOM 1167 N N . ALA A 1 159 ? 10.769 -3.816 -20.037 1.00 86.56 159 ALA A N 1
ATOM 1168 C CA . ALA A 1 159 ? 11.337 -4.996 -20.695 1.00 86.56 159 ALA A CA 1
ATOM 1169 C C . ALA A 1 159 ? 11.290 -6.265 -19.814 1.00 86.56 159 ALA A C 1
ATOM 1171 O O . ALA A 1 159 ? 11.076 -7.370 -20.325 1.00 86.56 159 ALA A O 1
ATOM 1172 N N . GLN A 1 160 ? 11.465 -6.119 -18.499 1.00 90.31 160 GLN A N 1
ATOM 1173 C CA . GLN A 1 160 ? 11.330 -7.198 -17.519 1.00 90.31 160 GLN A CA 1
ATOM 1174 C C . GLN A 1 160 ? 9.859 -7.589 -17.348 1.00 90.31 160 GLN A C 1
ATOM 1176 O O . GLN A 1 160 ? 9.557 -8.776 -17.431 1.00 90.31 160 GLN A O 1
ATOM 1181 N N . GLN A 1 161 ? 8.938 -6.624 -17.255 1.00 89.62 161 GLN A N 1
ATOM 1182 C CA . GLN A 1 161 ? 7.487 -6.872 -17.262 1.00 89.62 161 GLN A CA 1
ATOM 1183 C C . GLN A 1 161 ? 7.061 -7.693 -18.489 1.00 89.62 161 GLN A C 1
ATOM 1185 O O . GLN A 1 161 ? 6.436 -8.748 -18.367 1.00 89.62 161 GLN A O 1
ATOM 1190 N N . THR A 1 162 ? 7.515 -7.289 -19.683 1.00 86.50 162 THR A N 1
ATOM 1191 C CA . THR A 1 162 ? 7.294 -8.046 -20.930 1.00 86.50 162 THR A CA 1
ATOM 1192 C C . THR A 1 162 ? 7.828 -9.484 -20.828 1.00 86.50 162 THR A C 1
ATOM 1194 O O . THR A 1 162 ? 7.200 -10.428 -21.318 1.00 86.50 162 THR A O 1
ATOM 1197 N N . SER A 1 163 ? 8.991 -9.668 -20.196 1.00 86.31 163 SER A N 1
ATOM 1198 C CA . SER A 1 163 ? 9.634 -10.977 -20.029 1.00 86.31 163 SER A CA 1
ATOM 1199 C C . SER A 1 163 ? 8.876 -11.870 -19.043 1.00 86.31 163 SER A C 1
ATOM 1201 O O . SER A 1 163 ? 8.647 -13.043 -19.342 1.00 86.31 163 SER A O 1
ATOM 1203 N N . VAL A 1 164 ? 8.412 -11.316 -17.920 1.00 86.94 164 VAL A N 1
ATOM 1204 C CA . VAL A 1 164 ? 7.565 -12.012 -16.941 1.00 86.94 164 VAL A CA 1
ATOM 1205 C C . VAL A 1 164 ? 6.238 -12.415 -17.578 1.00 86.94 164 VAL A C 1
ATOM 1207 O O . VAL A 1 164 ? 5.855 -13.582 -17.505 1.00 86.94 164 VAL A O 1
ATOM 1210 N N . ALA A 1 165 ? 5.574 -11.511 -18.303 1.00 87.12 165 ALA A N 1
ATOM 1211 C CA . ALA A 1 165 ? 4.341 -11.822 -19.022 1.00 87.12 165 ALA A CA 1
ATOM 1212 C C . ALA A 1 165 ? 4.533 -12.955 -20.050 1.00 87.12 165 ALA A C 1
ATOM 1214 O O . ALA A 1 165 ? 3.697 -13.857 -20.165 1.00 87.12 165 ALA A O 1
ATOM 1215 N N . ALA A 1 166 ? 5.656 -12.961 -20.776 1.00 83.81 166 ALA A N 1
ATOM 1216 C CA . ALA A 1 166 ? 5.994 -14.048 -21.693 1.00 83.81 166 ALA A CA 1
ATOM 1217 C C . ALA A 1 166 ? 6.234 -15.383 -20.960 1.00 83.81 166 ALA A C 1
ATOM 1219 O O . ALA A 1 166 ? 5.771 -16.425 -21.432 1.00 83.81 166 ALA A O 1
ATOM 1220 N N . ALA A 1 167 ? 6.906 -15.362 -19.804 1.00 86.62 167 ALA A N 1
ATOM 1221 C CA . ALA A 1 167 ? 7.136 -16.546 -18.976 1.00 86.62 167 ALA A CA 1
ATOM 1222 C C . ALA A 1 167 ? 5.825 -17.115 -18.405 1.00 86.62 167 ALA A C 1
ATOM 1224 O O . ALA A 1 167 ? 5.573 -18.314 -18.533 1.00 86.62 167 ALA A O 1
ATOM 1225 N N . VAL A 1 168 ? 4.945 -16.261 -17.869 1.00 87.38 168 VAL A N 1
ATOM 1226 C CA . VAL A 1 168 ? 3.607 -16.647 -17.385 1.00 87.38 168 VAL A CA 1
ATOM 1227 C C . VAL A 1 168 ? 2.792 -17.292 -18.505 1.00 87.38 168 VAL A C 1
ATOM 1229 O O . VAL A 1 168 ? 2.177 -18.342 -18.304 1.00 87.38 168 VAL A O 1
ATOM 1232 N N . PHE A 1 169 ? 2.825 -16.722 -19.715 1.00 86.69 169 PHE A N 1
ATOM 1233 C CA . PHE A 1 169 ? 2.170 -17.330 -20.871 1.00 86.69 169 PHE A CA 1
ATOM 1234 C C . PHE A 1 169 ? 2.767 -18.700 -21.218 1.00 86.69 169 PHE A C 1
ATOM 1236 O O . PHE A 1 169 ? 2.016 -19.642 -21.467 1.00 86.69 169 PHE A O 1
ATOM 1243 N N . ALA A 1 170 ? 4.096 -18.836 -21.228 1.00 84.50 170 ALA A N 1
ATOM 1244 C CA . ALA A 1 170 ? 4.760 -20.102 -21.531 1.00 84.50 170 ALA A CA 1
ATOM 1245 C C . ALA A 1 170 ? 4.403 -21.203 -20.517 1.00 84.50 170 ALA A C 1
ATOM 1247 O O . ALA A 1 170 ? 4.110 -22.328 -20.921 1.00 84.50 170 ALA A O 1
ATOM 1248 N N . ILE A 1 171 ? 4.356 -20.870 -19.222 1.00 87.00 171 ILE A N 1
ATOM 1249 C CA . ILE A 1 171 ? 3.907 -21.783 -18.161 1.00 87.00 171 ILE A CA 1
ATOM 1250 C C . ILE A 1 171 ? 2.451 -22.185 -18.402 1.00 87.00 171 ILE A C 1
ATOM 1252 O O . ILE A 1 171 ? 2.128 -23.371 -18.413 1.00 87.00 171 ILE A O 1
ATOM 1256 N N . LYS A 1 172 ? 1.573 -21.212 -18.665 1.00 87.62 172 LYS A N 1
ATOM 1257 C CA . LYS A 1 172 ? 0.160 -21.462 -18.959 1.00 87.62 172 LYS A CA 1
ATOM 1258 C C . LYS A 1 172 ? -0.041 -22.379 -20.173 1.00 87.62 172 LYS A C 1
ATOM 1260 O O . LYS A 1 172 ? -0.875 -23.275 -20.107 1.00 87.62 172 LYS A O 1
ATOM 1265 N N . ASP A 1 173 ? 0.687 -22.162 -21.269 1.00 85.38 173 ASP A N 1
ATOM 1266 C CA . ASP A 1 173 ? 0.586 -22.976 -22.494 1.00 85.38 173 ASP A CA 1
ATOM 1267 C C . ASP A 1 173 ? 1.143 -24.397 -22.289 1.00 85.38 173 ASP A C 1
ATOM 1269 O O . ASP A 1 173 ? 0.665 -25.355 -22.900 1.00 85.38 173 ASP A O 1
ATOM 1273 N N . ALA A 1 174 ? 2.124 -24.549 -21.392 1.00 85.44 174 ALA A N 1
ATOM 1274 C CA . ALA A 1 174 ? 2.659 -25.846 -20.992 1.00 85.44 174 ALA A CA 1
ATOM 1275 C C . ALA A 1 174 ? 1.714 -26.628 -20.060 1.00 85.44 174 ALA A C 1
ATOM 1277 O O . ALA A 1 174 ? 1.758 -27.863 -20.046 1.00 85.44 174 ALA A O 1
ATOM 1278 N N . LEU A 1 175 ? 0.850 -25.944 -19.299 1.00 83.00 175 LEU A N 1
ATOM 1279 C CA . LEU A 1 175 ? -0.124 -26.593 -18.427 1.00 83.00 175 LEU A CA 1
ATOM 1280 C C . LEU A 1 175 ? -1.232 -27.274 -19.258 1.00 83.00 175 LEU A C 1
ATOM 1282 O O . LEU A 1 175 ? -1.831 -26.663 -20.148 1.00 83.00 175 LEU A O 1
ATOM 1286 N N . PRO A 1 176 ? -1.553 -28.553 -18.987 1.00 77.56 176 PRO A N 1
ATOM 1287 C CA . PRO A 1 176 ? -2.624 -29.245 -19.689 1.00 77.56 176 PRO A CA 1
ATOM 1288 C C . PRO A 1 176 ? -3.973 -28.564 -19.430 1.00 77.56 176 PRO A C 1
ATOM 1290 O O . PRO A 1 176 ? -4.251 -28.092 -18.328 1.00 77.56 176 PRO A O 1
ATOM 1293 N N . ALA A 1 177 ? -4.840 -28.552 -20.448 1.00 75.31 177 ALA A N 1
ATOM 1294 C CA . ALA A 1 177 ? -6.162 -27.943 -20.341 1.00 75.31 177 ALA A CA 1
ATOM 1295 C C . ALA A 1 177 ? -6.926 -28.474 -19.104 1.00 75.31 177 ALA A C 1
ATOM 1297 O O . ALA A 1 177 ? -6.944 -29.695 -18.887 1.00 75.31 177 ALA A O 1
ATOM 1298 N N . PRO A 1 178 ? -7.597 -27.598 -18.328 1.00 62.25 178 PRO A N 1
ATOM 1299 C CA . PRO A 1 178 ? -8.337 -27.999 -17.136 1.00 62.25 178 PRO A CA 1
ATOM 1300 C C . PRO A 1 178 ? -9.305 -29.153 -17.441 1.00 62.25 178 PRO A C 1
ATOM 1302 O O . PRO A 1 178 ? -10.207 -29.020 -18.270 1.00 62.25 178 PRO A O 1
ATOM 1305 N N . GLY A 1 179 ? -9.104 -30.305 -16.789 1.00 66.88 179 GLY A N 1
ATOM 1306 C CA . GLY A 1 179 ? -9.947 -31.500 -16.942 1.00 66.88 179 GLY A CA 1
ATOM 1307 C C . GLY A 1 179 ? -9.349 -32.665 -17.743 1.00 66.88 179 GLY A C 1
ATOM 1308 O O . GLY A 1 179 ? -10.027 -33.681 -17.909 1.00 66.88 179 GLY A O 1
ATOM 1309 N N . ALA A 1 180 ? -8.103 -32.576 -18.216 1.00 62.38 180 ALA A N 1
ATOM 1310 C CA . ALA A 1 180 ? -7.369 -33.741 -18.712 1.00 62.38 180 ALA A CA 1
ATOM 1311 C C . ALA A 1 180 ? -6.777 -34.540 -17.527 1.00 62.38 180 ALA A C 1
ATOM 1313 O O . ALA A 1 180 ? -5.753 -34.138 -16.998 1.00 62.38 180 ALA A O 1
ATOM 1314 N N . ASP A 1 181 ? -7.446 -35.623 -17.092 1.00 50.19 181 ASP A N 1
ATOM 1315 C CA . ASP A 1 181 ? -7.008 -36.634 -16.096 1.00 50.19 181 ASP A CA 1
ATOM 1316 C C . ASP A 1 181 ? -5.838 -36.206 -15.171 1.00 50.19 181 ASP A C 1
ATOM 1318 O O . ASP A 1 181 ? -4.693 -36.637 -15.336 1.00 50.19 181 ASP A O 1
ATOM 1322 N N . ASN A 1 182 ? -6.141 -35.366 -14.174 1.00 53.72 182 ASN A N 1
ATOM 1323 C CA . ASN A 1 182 ? -5.155 -34.750 -13.274 1.00 53.72 182 ASN A CA 1
ATOM 1324 C C . ASN A 1 182 ? -4.585 -35.717 -12.207 1.00 53.72 182 ASN A C 1
ATOM 1326 O O . ASN A 1 182 ? -3.637 -35.386 -11.502 1.00 53.72 182 ASN A O 1
ATOM 1330 N N . ASP A 1 183 ? -5.103 -36.948 -12.123 1.00 52.94 183 ASP A N 1
ATOM 1331 C CA . ASP A 1 183 ? -4.734 -37.951 -11.106 1.00 52.94 183 ASP A CA 1
ATOM 1332 C C . ASP A 1 183 ? -3.298 -38.502 -11.252 1.00 52.94 183 ASP A C 1
ATOM 1334 O O . ASP A 1 183 ? -2.834 -39.275 -10.416 1.00 52.94 183 ASP A O 1
ATOM 1338 N N . ARG A 1 184 ? -2.579 -38.154 -12.330 1.00 51.12 184 ARG A N 1
ATOM 1339 C CA . ARG A 1 184 ? -1.151 -38.490 -12.510 1.00 51.12 184 ARG A CA 1
ATOM 1340 C C . ARG A 1 184 ? -0.209 -37.306 -12.317 1.00 51.12 184 ARG A C 1
ATOM 1342 O O . ARG A 1 184 ? 1.000 -37.504 -12.424 1.00 51.12 184 ARG A O 1
ATOM 1349 N N . HIS A 1 185 ? -0.737 -36.107 -12.082 1.00 50.75 185 HIS A N 1
ATOM 1350 C CA . HIS A 1 185 ? 0.057 -34.887 -12.162 1.00 50.75 185 HIS A CA 1
ATOM 1351 C C . HIS A 1 185 ? 0.573 -34.368 -10.825 1.00 50.75 185 HIS A C 1
ATOM 1353 O O . HIS A 1 185 ? 1.641 -33.768 -10.850 1.00 50.75 185 HIS A O 1
ATOM 1359 N N . GLU A 1 186 ? -0.048 -34.672 -9.680 1.00 48.94 186 GLU A N 1
ATOM 1360 C CA . GLU A 1 186 ? 0.591 -34.374 -8.384 1.00 48.94 186 GLU A CA 1
ATOM 1361 C C . GLU A 1 186 ? 1.974 -35.047 -8.293 1.00 48.94 186 GLU A C 1
ATOM 1363 O O . GLU A 1 186 ? 2.944 -34.391 -7.940 1.00 48.94 186 GLU A O 1
ATOM 1368 N N . ASP A 1 187 ? 2.115 -36.291 -8.767 1.00 51.12 187 ASP A N 1
ATOM 1369 C CA . ASP A 1 187 ? 3.395 -37.024 -8.775 1.00 51.12 187 ASP A CA 1
ATOM 1370 C C . ASP A 1 187 ? 4.385 -36.585 -9.876 1.00 51.12 187 ASP A C 1
ATOM 1372 O O . ASP A 1 187 ? 5.576 -36.888 -9.786 1.00 51.12 187 ASP A O 1
ATOM 1376 N N . ALA A 1 188 ? 3.922 -35.927 -10.946 1.00 51.44 188 ALA A N 1
ATOM 1377 C CA . ALA A 1 188 ? 4.777 -35.497 -12.059 1.00 51.44 188 ALA A CA 1
ATOM 1378 C C . ALA A 1 188 ? 5.214 -34.033 -11.914 1.00 51.44 188 ALA A C 1
ATOM 1380 O O . ALA A 1 188 ? 6.388 -33.733 -12.096 1.00 51.44 188 ALA A O 1
ATOM 1381 N N . VAL A 1 189 ? 4.304 -33.148 -11.500 1.00 53.06 189 VAL A N 1
ATOM 1382 C CA . VAL A 1 189 ? 4.602 -31.741 -11.198 1.00 53.06 189 VAL A CA 1
ATOM 1383 C C . VAL A 1 189 ? 5.439 -31.657 -9.926 1.00 53.06 189 VAL A C 1
ATOM 1385 O O . VAL A 1 189 ? 6.463 -30.991 -9.945 1.00 53.06 189 VAL A O 1
ATOM 1388 N N . ALA A 1 190 ? 5.149 -32.444 -8.880 1.00 49.28 190 ALA A N 1
ATOM 1389 C CA . ALA A 1 190 ? 6.040 -32.531 -7.717 1.00 49.28 190 ALA A CA 1
ATOM 1390 C C . ALA A 1 190 ? 7.381 -33.228 -8.014 1.00 49.28 190 ALA A C 1
ATOM 1392 O O . ALA A 1 190 ? 8.224 -33.303 -7.132 1.00 49.28 190 ALA A O 1
ATOM 1393 N N . LYS A 1 191 ? 7.604 -33.755 -9.225 1.00 46.28 191 LYS A N 1
ATOM 1394 C CA . LYS A 1 191 ? 8.884 -34.350 -9.630 1.00 46.28 191 LYS A CA 1
ATOM 1395 C C . LYS A 1 191 ? 9.672 -33.481 -10.611 1.00 46.28 191 LYS A C 1
ATOM 1397 O O . LYS A 1 191 ? 10.891 -33.557 -10.590 1.00 46.28 191 LYS A O 1
ATOM 1402 N N . GLU A 1 192 ? 9.006 -32.669 -11.431 1.00 47.91 192 GLU A N 1
ATOM 1403 C CA . GLU A 1 192 ? 9.654 -31.673 -12.301 1.00 47.91 192 GLU A CA 1
ATOM 1404 C C . GLU A 1 192 ? 9.859 -30.312 -11.611 1.00 47.91 192 GLU A C 1
ATOM 1406 O O . GLU A 1 192 ? 10.813 -29.627 -11.948 1.00 47.91 192 GLU A O 1
ATOM 1411 N N . PHE A 1 193 ? 9.046 -29.929 -10.614 1.00 49.62 193 PHE A N 1
ATOM 1412 C CA . PHE A 1 193 ? 9.224 -28.666 -9.870 1.00 49.62 193 PHE A CA 1
ATOM 1413 C C . PHE A 1 193 ? 10.065 -28.784 -8.589 1.00 49.62 193 PHE A C 1
ATOM 1415 O O . PHE A 1 193 ? 10.525 -27.767 -8.079 1.00 49.62 193 PHE A O 1
ATOM 1422 N N . TYR A 1 194 ? 10.291 -29.989 -8.048 1.00 42.66 194 TYR A N 1
ATOM 1423 C CA . TYR A 1 194 ? 11.121 -30.152 -6.839 1.00 42.66 194 TYR A CA 1
ATOM 1424 C C . TYR A 1 194 ? 12.624 -30.200 -7.099 1.00 42.66 194 TYR A C 1
ATOM 1426 O O . TYR A 1 194 ? 13.387 -30.158 -6.134 1.00 42.66 194 TYR A O 1
ATOM 1434 N N . ASP A 1 195 ? 13.073 -30.202 -8.353 1.00 48.31 195 ASP A N 1
ATOM 1435 C CA . ASP A 1 195 ? 14.458 -29.845 -8.661 1.00 48.31 195 ASP A CA 1
ATOM 1436 C C . ASP A 1 195 ? 14.578 -28.315 -8.721 1.00 48.31 195 ASP A C 1
ATOM 1438 O O . ASP A 1 195 ? 15.026 -27.713 -9.693 1.00 48.31 195 ASP A O 1
ATOM 1442 N N . LYS A 1 196 ? 14.202 -27.676 -7.604 1.00 51.12 196 LYS A N 1
ATOM 1443 C CA . LYS A 1 196 ? 14.550 -26.290 -7.281 1.00 51.12 196 LYS A CA 1
ATOM 1444 C C . LYS A 1 196 ? 16.049 -26.059 -7.508 1.00 51.12 196 LYS A C 1
ATOM 1446 O O . LYS A 1 196 ? 16.404 -25.024 -8.035 1.00 51.12 196 LYS A O 1
ATOM 1451 N N . ALA A 1 197 ? 16.884 -27.071 -7.260 1.00 50.16 197 ALA A N 1
ATOM 1452 C CA . ALA A 1 197 ? 18.315 -27.067 -7.550 1.00 50.16 197 ALA A CA 1
ATOM 1453 C C . ALA A 1 197 ? 18.675 -27.024 -9.048 1.00 50.16 197 ALA A C 1
ATOM 1455 O O . ALA A 1 197 ? 19.771 -26.598 -9.374 1.00 50.16 197 ALA A O 1
ATOM 1456 N N . GLU A 1 198 ? 17.814 -27.470 -9.966 1.00 51.44 198 GLU A N 1
ATOM 1457 C CA . GLU A 1 198 ? 18.068 -27.421 -11.417 1.00 51.44 198 GLU A CA 1
ATOM 1458 C C . GLU A 1 198 ? 17.580 -26.088 -12.019 1.00 51.44 198 GLU A C 1
ATOM 1460 O O . GLU A 1 198 ? 18.187 -25.580 -12.958 1.00 51.44 198 GLU A O 1
ATOM 1465 N N . LEU A 1 199 ? 16.547 -25.475 -11.422 1.00 47.78 199 LEU A N 1
ATOM 1466 C CA . LEU A 1 199 ? 16.101 -24.104 -11.709 1.00 47.78 199 LEU A CA 1
ATOM 1467 C C . LEU A 1 199 ? 17.029 -23.051 -11.077 1.00 47.78 199 LEU A C 1
ATOM 1469 O O . LEU A 1 199 ? 17.427 -22.120 -11.768 1.00 47.78 199 LEU A O 1
ATOM 1473 N N . GLU A 1 200 ? 17.444 -23.240 -9.821 1.00 52.84 200 GLU A N 1
ATOM 1474 C CA . GLU A 1 200 ? 18.518 -22.474 -9.176 1.00 52.84 200 GLU A CA 1
ATOM 1475 C C . GLU A 1 200 ? 19.829 -22.697 -9.920 1.00 52.84 200 GLU A C 1
ATOM 1477 O O . GLU A 1 200 ? 20.446 -21.713 -10.268 1.00 52.84 200 GLU A O 1
ATOM 1482 N N . ALA A 1 201 ? 20.206 -23.915 -10.333 1.00 50.28 201 ALA A N 1
ATOM 1483 C CA . ALA A 1 201 ? 21.393 -24.090 -11.179 1.00 50.28 201 ALA A CA 1
ATOM 1484 C C . ALA A 1 201 ? 21.253 -23.450 -12.570 1.00 50.28 201 ALA A C 1
ATOM 1486 O O . ALA A 1 201 ? 22.263 -23.086 -13.151 1.00 50.28 201 ALA A O 1
ATOM 1487 N N . ALA A 1 202 ? 20.050 -23.293 -13.129 1.00 46.88 202 ALA A N 1
ATOM 1488 C CA . ALA A 1 202 ? 19.859 -22.563 -14.385 1.00 46.88 202 ALA A CA 1
ATOM 1489 C C . ALA A 1 202 ? 19.929 -21.033 -14.207 1.00 46.88 202 ALA A C 1
ATOM 1491 O O . ALA A 1 202 ? 20.268 -20.338 -15.164 1.00 46.88 202 ALA A O 1
ATOM 1492 N N . PHE A 1 203 ? 19.624 -20.524 -13.007 1.00 46.59 203 PHE A N 1
ATOM 1493 C CA . PHE A 1 203 ? 19.762 -19.112 -12.627 1.00 46.59 203 PHE A CA 1
ATOM 1494 C C . PHE A 1 203 ? 21.149 -18.769 -12.040 1.00 46.59 203 PHE A C 1
ATOM 1496 O O . PHE A 1 203 ? 21.621 -17.653 -12.221 1.00 46.59 203 PHE A O 1
ATOM 1503 N N . GLU A 1 204 ? 21.822 -19.722 -11.392 1.00 46.25 204 GLU A N 1
ATOM 1504 C CA . GLU A 1 204 ? 23.163 -19.624 -10.796 1.00 46.25 204 GLU A CA 1
ATOM 1505 C C . GLU A 1 204 ? 24.274 -20.045 -11.769 1.00 46.25 204 GLU A C 1
ATOM 1507 O O . GLU A 1 204 ? 25.445 -19.738 -11.532 1.00 46.25 204 GLU A O 1
ATOM 1512 N N . ASP A 1 205 ? 23.954 -20.730 -12.877 1.00 43.50 205 ASP A N 1
ATOM 1513 C CA . ASP A 1 205 ? 24.902 -20.955 -13.974 1.00 43.50 205 ASP A CA 1
ATOM 1514 C C . ASP A 1 205 ? 25.090 -19.664 -14.786 1.00 43.50 205 ASP A C 1
ATOM 1516 O O . ASP A 1 205 ? 24.722 -19.543 -15.959 1.00 43.50 205 ASP A O 1
ATOM 1520 N N . ASP A 1 206 ? 25.759 -18.707 -14.143 1.00 47.00 206 ASP A N 1
ATOM 1521 C CA . ASP A 1 206 ? 26.287 -17.447 -14.677 1.00 47.00 206 ASP A CA 1
ATOM 1522 C C . ASP A 1 206 ? 27.251 -17.664 -15.869 1.00 47.00 206 ASP A C 1
ATOM 1524 O O . ASP A 1 206 ? 27.781 -16.732 -16.463 1.00 47.00 206 ASP A O 1
ATOM 1528 N N . THR A 1 207 ? 27.490 -18.915 -16.291 1.00 45.19 207 THR A N 1
ATOM 1529 C CA . THR A 1 207 ? 28.260 -19.228 -17.501 1.00 45.19 207 THR A CA 1
ATOM 1530 C C . THR A 1 207 ? 27.407 -19.321 -18.773 1.00 45.19 207 THR A C 1
ATOM 1532 O O . THR A 1 207 ? 27.957 -19.229 -19.879 1.00 45.19 207 THR A O 1
ATOM 1535 N N . ALA A 1 208 ? 26.074 -19.417 -18.662 1.00 48.00 208 ALA A N 1
ATOM 1536 C CA . ALA A 1 208 ? 25.165 -19.489 -19.811 1.00 48.00 208 ALA A CA 1
ATOM 1537 C C . ALA A 1 208 ? 24.803 -18.107 -20.403 1.00 48.00 208 ALA A C 1
ATOM 1539 O O . ALA A 1 208 ? 24.745 -17.962 -21.632 1.00 48.00 208 ALA A O 1
ATOM 1540 N N . MET A 1 209 ? 24.626 -17.077 -19.565 1.00 50.97 209 MET A N 1
ATOM 1541 C CA . MET A 1 209 ? 24.367 -15.688 -19.994 1.00 50.97 209 MET A CA 1
ATOM 1542 C C . MET A 1 209 ? 25.498 -15.074 -20.844 1.00 50.97 209 MET A C 1
ATOM 1544 O O . MET A 1 209 ? 25.199 -14.530 -21.918 1.00 50.97 209 MET A O 1
ATOM 1548 N N . PRO A 1 210 ? 26.790 -15.255 -20.498 1.00 62.00 210 PRO A N 1
ATOM 1549 C CA . PRO A 1 210 ? 27.906 -14.755 -21.293 1.00 62.00 210 PRO A CA 1
ATOM 1550 C C . PRO A 1 210 ? 27.903 -15.289 -22.724 1.00 62.00 210 PRO A C 1
ATOM 1552 O O . PRO A 1 210 ? 28.300 -14.583 -23.644 1.00 62.00 210 PRO A O 1
ATOM 1555 N N . ALA A 1 211 ? 27.436 -16.521 -22.958 1.00 67.94 211 ALA A N 1
ATOM 1556 C CA . ALA A 1 211 ? 27.433 -17.112 -24.294 1.00 67.94 211 ALA A CA 1
ATOM 1557 C C . ALA A 1 211 ? 26.395 -16.464 -25.225 1.00 67.94 211 ALA A C 1
ATOM 1559 O O . ALA A 1 211 ? 26.680 -16.257 -26.408 1.00 67.94 211 ALA A O 1
ATOM 1560 N N . ALA A 1 212 ? 25.209 -16.126 -24.706 1.00 70.38 212 ALA A N 1
ATOM 1561 C CA . ALA A 1 212 ? 24.161 -15.457 -25.473 1.00 70.38 212 ALA A CA 1
ATOM 1562 C C . ALA A 1 212 ? 24.527 -13.995 -25.766 1.00 70.38 212 ALA A C 1
ATOM 1564 O O . ALA A 1 212 ? 24.411 -13.551 -26.911 1.00 70.38 212 ALA A O 1
ATOM 1565 N N . ALA A 1 213 ? 25.043 -13.276 -24.769 1.00 73.69 213 ALA A N 1
ATOM 1566 C CA . ALA A 1 213 ? 25.466 -11.889 -24.924 1.00 73.69 213 ALA A CA 1
ATOM 1567 C C . ALA A 1 213 ? 26.717 -11.770 -25.827 1.00 73.69 213 ALA A C 1
ATOM 1569 O O . ALA A 1 213 ? 26.768 -10.935 -26.731 1.00 73.69 213 ALA A O 1
ATOM 1570 N N . LEU A 1 214 ? 27.669 -12.707 -25.721 1.00 75.44 214 LEU A N 1
ATOM 1571 C CA . LEU A 1 214 ? 28.803 -12.822 -26.646 1.00 75.44 214 LEU A CA 1
ATOM 1572 C C . LEU A 1 214 ? 28.363 -13.194 -28.071 1.00 75.44 214 LEU A C 1
ATOM 1574 O O . LEU A 1 214 ? 28.987 -12.767 -29.045 1.00 75.44 214 LEU A O 1
ATOM 1578 N N . ALA A 1 215 ? 27.297 -13.983 -28.232 1.00 79.44 215 ALA A N 1
ATOM 1579 C CA . ALA A 1 215 ? 26.725 -14.264 -29.547 1.00 79.44 215 ALA A CA 1
ATOM 1580 C C . ALA A 1 215 ? 26.083 -13.013 -30.166 1.00 79.44 215 ALA A C 1
ATOM 1582 O O . ALA A 1 215 ? 26.231 -12.813 -31.371 1.00 79.44 215 ALA A O 1
ATOM 1583 N N . GLN A 1 216 ? 25.438 -12.157 -29.367 1.00 79.88 216 GLN A N 1
ATOM 1584 C CA . GLN A 1 216 ? 24.916 -10.866 -29.828 1.00 79.88 216 GLN A CA 1
ATOM 1585 C C . GLN A 1 216 ? 26.046 -9.907 -30.221 1.00 79.88 216 GLN A C 1
ATOM 1587 O O . GLN A 1 216 ? 26.005 -9.357 -31.321 1.00 79.88 216 GLN A O 1
ATOM 1592 N N . LEU A 1 217 ? 27.103 -9.798 -29.406 1.00 81.19 217 LEU A N 1
ATOM 1593 C CA . LEU A 1 217 ? 28.288 -8.993 -29.724 1.00 81.19 217 LEU A CA 1
ATOM 1594 C C . LEU A 1 217 ? 28.966 -9.457 -31.027 1.00 81.19 217 LEU A C 1
ATOM 1596 O O . LEU A 1 217 ? 29.313 -8.644 -31.878 1.00 81.19 217 LEU A O 1
ATOM 1600 N N . ASN 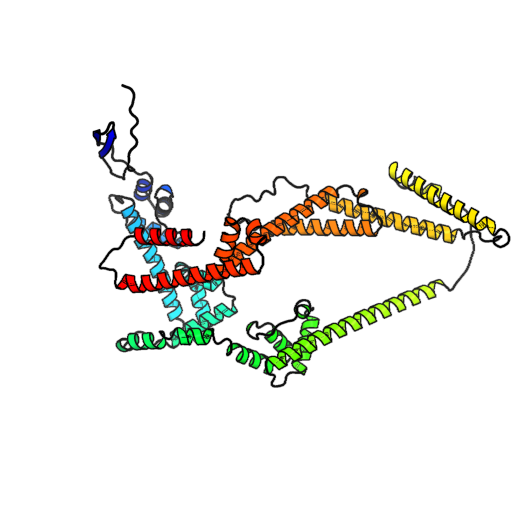A 1 218 ? 29.097 -10.773 -31.228 1.00 80.00 218 ASN A N 1
ATOM 1601 C CA . ASN A 1 218 ? 29.660 -11.348 -32.456 1.00 80.00 218 ASN A CA 1
ATOM 1602 C C . ASN A 1 218 ? 28.716 -11.254 -33.673 1.00 80.00 218 ASN A C 1
ATOM 1604 O O . ASN A 1 218 ? 29.171 -11.366 -34.813 1.00 80.00 218 ASN A O 1
ATOM 1608 N N . ALA A 1 219 ? 27.408 -11.098 -33.452 1.00 81.50 219 ALA A N 1
ATOM 1609 C CA . ALA A 1 219 ? 26.403 -10.930 -34.502 1.00 81.50 219 ALA A CA 1
ATOM 1610 C C . ALA A 1 219 ? 26.129 -9.456 -34.845 1.00 81.50 219 ALA A C 1
ATOM 1612 O O . ALA A 1 219 ? 25.445 -9.188 -35.838 1.00 81.50 219 ALA A O 1
ATOM 1613 N N . ALA A 1 220 ? 26.654 -8.514 -34.055 1.00 85.56 220 ALA A N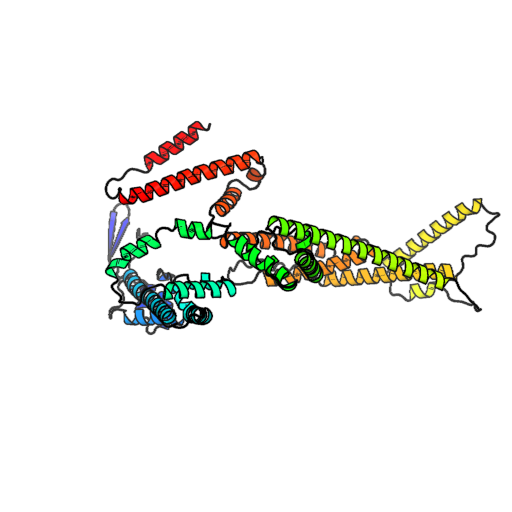 1
ATOM 1614 C CA . ALA A 1 220 ? 26.511 -7.084 -34.278 1.00 85.56 220 ALA A CA 1
ATOM 1615 C C . ALA A 1 220 ? 27.092 -6.704 -35.647 1.00 85.56 220 ALA A C 1
ATOM 1617 O O . ALA A 1 220 ? 28.280 -6.879 -35.916 1.00 85.56 220 ALA A O 1
ATOM 1618 N N . GLY A 1 221 ? 26.229 -6.218 -36.542 1.00 85.44 221 GLY A N 1
ATOM 1619 C CA . GLY A 1 221 ? 26.585 -5.894 -37.926 1.00 85.44 221 GLY A CA 1
ATOM 1620 C C . GLY A 1 221 ? 27.133 -4.480 -38.129 1.00 85.44 221 GLY A C 1
ATOM 1621 O O . GLY A 1 221 ? 27.576 -4.166 -39.233 1.00 85.44 221 GLY A O 1
ATOM 1622 N N . ASP A 1 222 ? 27.081 -3.641 -37.095 1.00 86.44 222 ASP A N 1
ATOM 1623 C CA . ASP A 1 222 ? 27.563 -2.264 -37.092 1.00 86.44 222 ASP A CA 1
ATOM 1624 C C . ASP A 1 222 ? 27.930 -1.798 -35.669 1.00 86.44 222 ASP A C 1
ATOM 1626 O O . ASP A 1 222 ? 27.742 -2.517 -34.686 1.00 86.44 222 ASP A O 1
ATOM 1630 N N . ALA A 1 223 ? 28.478 -0.585 -35.566 1.00 80.94 223 ALA A N 1
ATOM 1631 C CA . ALA A 1 223 ? 28.919 0.010 -34.306 1.00 80.94 223 ALA A CA 1
ATOM 1632 C C . ALA A 1 223 ? 27.770 0.306 -33.327 1.00 80.94 223 ALA A C 1
ATOM 1634 O O . ALA A 1 223 ? 27.977 0.243 -32.120 1.00 80.94 223 ALA A O 1
ATOM 1635 N N . ALA A 1 224 ? 26.565 0.598 -33.827 1.00 84.94 224 ALA A N 1
ATOM 1636 C CA . ALA A 1 224 ? 25.413 0.876 -32.974 1.00 84.94 224 ALA A CA 1
ATOM 1637 C C . ALA A 1 224 ? 24.943 -0.400 -32.262 1.00 84.94 224 ALA A C 1
ATOM 1639 O O . ALA A 1 224 ? 24.666 -0.376 -31.068 1.00 84.94 224 ALA A O 1
ATOM 1640 N N . ALA A 1 225 ? 24.931 -1.535 -32.966 1.00 85.06 225 ALA A N 1
ATOM 1641 C CA . ALA A 1 225 ? 24.631 -2.834 -32.372 1.00 85.06 225 ALA A CA 1
ATOM 1642 C C . ALA A 1 225 ? 25.696 -3.291 -31.354 1.00 85.06 225 ALA A C 1
ATOM 1644 O O . ALA A 1 225 ? 25.355 -3.964 -30.386 1.00 85.06 225 ALA A O 1
ATOM 1645 N N . VAL A 1 226 ? 26.969 -2.917 -31.544 1.00 84.62 226 VAL A N 1
ATOM 1646 C CA . VAL A 1 226 ? 28.034 -3.165 -30.551 1.00 84.62 226 VAL A CA 1
ATOM 1647 C C . VAL A 1 226 ? 27.839 -2.309 -29.299 1.00 84.62 226 VAL A C 1
ATOM 1649 O O . VAL A 1 226 ? 28.028 -2.813 -28.198 1.00 84.62 226 VAL A O 1
ATOM 1652 N N . LEU A 1 227 ? 27.416 -1.052 -29.454 1.00 86.00 227 LEU A N 1
ATOM 1653 C CA . LEU A 1 227 ? 27.150 -0.158 -28.326 1.00 86.00 227 LEU A CA 1
ATOM 1654 C C . LEU A 1 227 ? 25.994 -0.674 -27.454 1.00 86.00 227 LEU A C 1
ATOM 1656 O O . LEU A 1 227 ? 26.154 -0.792 -26.247 1.00 86.00 227 LEU A O 1
ATOM 1660 N N . VAL A 1 228 ? 24.887 -1.099 -28.076 1.00 83.94 228 VAL A N 1
ATOM 1661 C CA . VAL A 1 228 ? 23.761 -1.734 -27.362 1.00 83.94 228 VAL A CA 1
ATOM 1662 C C . VAL A 1 228 ? 24.202 -3.012 -26.646 1.00 83.94 228 VAL A C 1
ATOM 1664 O O . VAL A 1 228 ? 23.733 -3.297 -25.551 1.00 83.94 228 VAL A O 1
ATOM 1667 N N . ALA A 1 229 ? 25.116 -3.787 -27.238 1.00 84.69 229 ALA A N 1
ATOM 1668 C CA . ALA A 1 229 ? 25.660 -4.964 -26.573 1.00 84.69 229 ALA A CA 1
ATOM 1669 C C . ALA A 1 229 ? 26.510 -4.583 -25.347 1.00 84.69 229 ALA A C 1
ATOM 1671 O O . ALA A 1 229 ? 26.400 -5.243 -24.323 1.00 84.69 229 ALA A O 1
ATOM 1672 N N . PHE A 1 230 ? 27.316 -3.519 -25.410 1.00 83.44 230 PHE A N 1
ATOM 1673 C CA . PHE A 1 230 ? 28.111 -3.044 -24.269 1.00 83.44 230 PHE A CA 1
ATOM 1674 C C . PHE A 1 230 ? 27.272 -2.592 -23.070 1.00 83.44 230 PHE A C 1
ATOM 1676 O O . PHE A 1 230 ? 27.733 -2.719 -21.943 1.00 83.44 230 PHE A O 1
ATOM 1683 N N . GLU A 1 231 ? 26.047 -2.125 -23.293 1.00 81.00 231 GLU A N 1
ATOM 1684 C CA . GLU A 1 231 ? 25.133 -1.700 -22.223 1.00 81.00 231 GLU A CA 1
ATOM 1685 C C . GLU A 1 231 ? 24.424 -2.872 -21.523 1.00 81.00 231 GLU A C 1
ATOM 1687 O O . GLU A 1 231 ? 23.751 -2.680 -20.514 1.00 81.00 231 GLU A O 1
ATOM 1692 N N . LEU A 1 232 ? 24.573 -4.105 -22.021 1.00 80.75 232 LEU A N 1
ATOM 1693 C CA . LEU A 1 232 ? 24.044 -5.283 -21.344 1.00 80.75 232 LEU A CA 1
ATOM 1694 C C . LEU A 1 232 ? 24.982 -5.687 -20.199 1.00 80.75 232 LEU A C 1
ATOM 1696 O O . LEU A 1 232 ? 26.001 -6.332 -20.445 1.00 80.75 232 LEU A O 1
ATOM 1700 N N . GLU A 1 233 ? 24.598 -5.422 -18.947 1.00 75.19 233 GLU A N 1
ATOM 1701 C CA . GLU A 1 233 ? 25.339 -5.870 -17.745 1.00 75.19 233 GLU A CA 1
ATOM 1702 C C . GLU A 1 233 ? 25.683 -7.373 -17.788 1.00 75.19 233 GLU A C 1
ATOM 1704 O O . GLU A 1 233 ? 26.757 -7.804 -17.369 1.00 75.19 233 GLU A O 1
ATOM 1709 N N . SER A 1 234 ? 24.819 -8.166 -18.432 1.00 72.50 234 SER A N 1
ATOM 1710 C CA . SER A 1 234 ? 24.986 -9.606 -18.678 1.00 72.50 234 SER A CA 1
ATOM 1711 C C . SER A 1 234 ? 26.241 -10.032 -19.458 1.00 72.50 234 SER A C 1
ATOM 1713 O O . SER A 1 234 ? 26.535 -11.226 -19.532 1.00 72.50 234 SER A O 1
ATOM 1715 N N . LEU A 1 235 ? 26.965 -9.102 -20.095 1.00 76.31 235 LEU A N 1
ATOM 1716 C CA . LEU A 1 235 ? 28.180 -9.421 -20.852 1.00 76.31 235 LEU A CA 1
ATOM 1717 C C . LEU A 1 235 ? 29.392 -9.667 -19.947 1.00 76.31 235 LEU A C 1
ATOM 1719 O O . LEU A 1 235 ? 30.368 -10.258 -20.414 1.00 76.31 235 LEU A O 1
ATOM 1723 N N . GLY A 1 236 ? 29.347 -9.223 -18.685 1.00 79.75 236 GLY A N 1
ATOM 1724 C CA . GLY A 1 236 ? 30.458 -9.362 -17.740 1.00 79.75 236 GLY A CA 1
ATOM 1725 C C . GLY A 1 236 ? 31.742 -8.654 -18.194 1.00 79.75 236 GLY A C 1
ATOM 1726 O O . GLY A 1 236 ? 32.838 -9.046 -17.789 1.00 79.75 236 GLY A O 1
ATOM 1727 N N . LEU A 1 237 ? 31.628 -7.656 -19.081 1.00 81.44 237 LEU A N 1
ATOM 1728 C CA . LEU A 1 237 ? 32.741 -6.787 -19.454 1.00 81.44 237 LEU A CA 1
ATOM 1729 C C . LEU A 1 237 ? 32.975 -5.784 -18.328 1.00 81.44 237 LEU A C 1
ATOM 1731 O O . LEU A 1 237 ? 32.037 -5.172 -17.824 1.00 81.44 237 LEU A O 1
ATOM 1735 N N . VAL A 1 238 ? 34.236 -5.606 -17.950 1.00 84.56 238 VAL A N 1
ATOM 1736 C CA . VAL A 1 238 ? 34.614 -4.589 -16.969 1.00 84.56 238 VAL A CA 1
ATOM 1737 C C . VAL A 1 238 ? 34.968 -3.331 -17.742 1.00 84.56 238 VAL A C 1
ATOM 1739 O O . VAL A 1 238 ? 35.970 -3.306 -18.461 1.00 84.56 238 VAL A O 1
ATOM 1742 N N . PHE A 1 239 ? 34.142 -2.295 -17.619 1.00 85.12 239 PHE A N 1
ATOM 1743 C CA . PHE A 1 239 ? 34.433 -1.007 -18.233 1.00 85.12 239 PHE A CA 1
ATOM 1744 C C . PHE A 1 239 ? 35.434 -0.234 -17.367 1.00 85.12 239 PHE A C 1
ATOM 1746 O O . PHE A 1 239 ? 35.238 -0.106 -16.158 1.00 85.12 239 PHE A O 1
ATOM 1753 N N . PRO A 1 240 ? 36.536 0.271 -17.945 1.00 80.75 240 PRO A N 1
ATOM 1754 C CA . PRO A 1 240 ? 37.415 1.185 -17.228 1.00 80.75 240 PRO A CA 1
ATOM 1755 C C . PRO A 1 240 ? 36.674 2.502 -16.944 1.00 80.75 240 PRO A C 1
ATOM 1757 O O . PRO A 1 240 ? 35.868 2.947 -17.763 1.00 80.75 240 PRO A O 1
ATOM 1760 N N . ALA A 1 241 ? 36.964 3.155 -15.814 1.00 80.88 241 ALA A N 1
ATOM 1761 C CA . ALA A 1 241 ? 36.308 4.405 -15.404 1.00 80.88 241 ALA A CA 1
ATOM 1762 C C . ALA A 1 241 ? 36.423 5.513 -16.471 1.00 80.88 241 ALA A C 1
ATOM 1764 O O . ALA A 1 241 ? 35.543 6.359 -16.628 1.00 80.88 241 ALA A O 1
ATOM 1765 N N . GLU A 1 242 ? 37.496 5.483 -17.261 1.00 86.69 242 GLU A N 1
ATOM 1766 C CA . GLU A 1 242 ? 37.709 6.377 -18.390 1.00 86.69 242 GLU A CA 1
ATOM 1767 C C . GLU A 1 242 ? 36.658 6.199 -19.493 1.00 86.69 242 GLU A C 1
ATOM 1769 O O . GLU A 1 242 ? 36.297 7.183 -20.129 1.00 86.69 242 GLU A O 1
ATOM 1774 N N . TYR A 1 243 ? 36.152 4.981 -19.717 1.00 85.94 243 TYR A N 1
ATOM 1775 C CA . TYR A 1 243 ? 35.073 4.728 -20.676 1.00 85.94 243 TYR A CA 1
ATOM 1776 C C . TYR A 1 243 ? 33.740 5.294 -20.182 1.00 85.94 243 TYR A C 1
ATOM 1778 O O . TYR A 1 243 ? 32.992 5.866 -20.970 1.00 85.94 243 TYR A O 1
ATOM 1786 N N . GLU A 1 244 ? 33.439 5.196 -18.887 1.00 87.44 244 GLU A N 1
ATOM 1787 C CA . GLU A 1 244 ? 32.205 5.763 -18.324 1.00 87.44 244 GLU A CA 1
ATOM 1788 C C . GLU A 1 244 ? 32.167 7.288 -18.474 1.00 87.44 244 GLU A C 1
ATOM 1790 O O . GLU A 1 244 ? 31.135 7.841 -18.866 1.00 87.44 244 GLU A O 1
ATOM 1795 N N . ALA A 1 245 ? 33.319 7.936 -18.273 1.00 83.19 245 ALA A N 1
ATOM 1796 C CA . ALA A 1 245 ? 33.517 9.377 -18.412 1.00 83.19 245 ALA A CA 1
ATOM 1797 C C . ALA A 1 245 ? 33.622 9.881 -19.870 1.00 83.19 245 ALA A C 1
ATOM 1799 O O . ALA A 1 245 ? 33.696 11.093 -20.091 1.00 83.19 245 ALA A O 1
ATOM 1800 N N . MET A 1 246 ? 33.653 8.992 -20.871 1.00 89.19 246 MET A N 1
ATOM 1801 C CA . MET A 1 246 ? 33.686 9.379 -22.288 1.00 89.19 246 MET A CA 1
ATOM 1802 C C . MET A 1 246 ? 32.353 9.976 -22.753 1.00 89.19 246 MET A C 1
ATOM 1804 O O . MET A 1 246 ? 31.277 9.554 -22.328 1.00 89.19 246 MET A O 1
ATOM 1808 N N . SER A 1 247 ? 32.433 10.922 -23.694 1.00 90.94 247 SER A N 1
ATOM 1809 C CA . SER A 1 247 ? 31.253 11.436 -24.398 1.00 90.94 247 SER A CA 1
ATOM 1810 C C . SER A 1 247 ? 30.594 10.351 -25.262 1.00 90.94 247 SER A C 1
ATOM 1812 O O . SER A 1 247 ? 31.251 9.389 -25.663 1.00 90.94 247 SER A O 1
ATOM 1814 N N . ASP A 1 248 ? 29.316 10.513 -25.615 1.00 87.25 248 ASP A N 1
ATOM 1815 C CA . ASP A 1 248 ? 28.603 9.555 -26.482 1.00 87.25 248 ASP A CA 1
ATOM 1816 C C . ASP A 1 248 ? 29.282 9.376 -27.854 1.00 87.25 248 ASP A C 1
ATOM 1818 O O . ASP A 1 248 ? 29.315 8.273 -28.413 1.00 87.25 248 ASP A O 1
ATOM 1822 N N . ASP A 1 249 ? 29.889 10.446 -28.381 1.00 85.88 249 ASP A N 1
ATOM 1823 C CA . ASP A 1 249 ? 30.666 10.419 -29.624 1.00 85.88 249 ASP A CA 1
ATOM 1824 C C . ASP A 1 249 ? 31.942 9.567 -29.471 1.00 85.88 249 ASP A C 1
ATOM 1826 O O . ASP A 1 249 ? 32.282 8.783 -30.363 1.00 85.88 249 ASP A O 1
ATOM 1830 N N . ASP A 1 250 ? 32.626 9.665 -28.326 1.00 88.81 250 ASP A N 1
ATOM 1831 C CA . ASP A 1 250 ? 33.808 8.856 -28.006 1.00 88.81 250 ASP A CA 1
ATOM 1832 C C . ASP A 1 250 ? 33.435 7.382 -27.772 1.00 88.81 250 ASP A C 1
ATOM 1834 O O . ASP A 1 250 ? 34.096 6.490 -28.307 1.00 88.81 250 ASP A O 1
ATOM 1838 N N . LYS A 1 251 ? 32.335 7.105 -27.058 1.00 88.75 251 LYS A N 1
ATOM 1839 C CA . LYS A 1 251 ? 31.807 5.740 -26.865 1.00 88.75 251 LYS A CA 1
ATOM 1840 C C . LYS A 1 251 ? 31.430 5.096 -28.201 1.00 88.75 251 LYS A C 1
ATOM 1842 O O . LYS A 1 251 ? 31.762 3.938 -28.456 1.00 88.75 251 LYS A O 1
ATOM 1847 N N . THR A 1 252 ? 30.845 5.869 -29.118 1.00 88.50 252 THR A N 1
ATOM 1848 C CA . THR A 1 252 ? 30.559 5.428 -30.493 1.00 88.50 252 THR A CA 1
ATOM 1849 C C . THR A 1 252 ? 31.841 5.130 -31.283 1.00 88.50 252 THR A C 1
ATOM 1851 O O . THR A 1 252 ? 31.894 4.158 -32.049 1.00 88.50 252 THR A O 1
ATOM 1854 N N . ALA A 1 253 ? 32.898 5.928 -31.102 1.00 85.62 253 ALA A N 1
ATOM 1855 C CA . ALA A 1 253 ? 34.201 5.681 -31.717 1.00 85.62 253 ALA A CA 1
ATOM 1856 C C . ALA A 1 253 ? 34.853 4.394 -31.178 1.00 85.62 253 ALA A C 1
ATOM 1858 O O . ALA A 1 253 ? 35.341 3.584 -31.973 1.00 85.62 253 ALA A O 1
ATOM 1859 N N . VAL A 1 254 ? 34.773 4.154 -29.865 1.00 88.06 254 VAL A N 1
ATOM 1860 C CA . VAL A 1 254 ? 35.219 2.910 -29.216 1.00 88.06 254 VAL A CA 1
ATOM 1861 C C . VAL A 1 254 ? 34.430 1.707 -29.741 1.00 88.06 254 VAL A C 1
ATOM 1863 O O . VAL A 1 254 ? 35.037 0.742 -30.201 1.00 88.06 254 VAL A O 1
ATOM 1866 N N . ALA A 1 255 ? 33.096 1.776 -29.796 1.00 86.50 255 ALA A N 1
ATOM 1867 C CA . ALA A 1 255 ? 32.257 0.708 -30.347 1.00 86.50 255 ALA A CA 1
ATOM 1868 C C . ALA A 1 255 ? 32.574 0.416 -31.826 1.00 86.50 255 ALA A C 1
ATOM 1870 O O . ALA A 1 255 ? 32.620 -0.741 -32.244 1.00 86.50 255 ALA A O 1
ATOM 1871 N N . THR A 1 256 ? 32.875 1.449 -32.621 1.00 86.69 256 THR A N 1
ATOM 1872 C CA . THR A 1 256 ? 33.308 1.298 -34.021 1.00 86.69 256 THR A CA 1
ATOM 1873 C C . THR A 1 256 ? 34.665 0.600 -34.127 1.00 86.69 256 THR A C 1
ATOM 1875 O O . THR A 1 256 ? 34.855 -0.262 -34.991 1.00 86.69 256 THR A O 1
ATOM 1878 N N . ALA A 1 257 ? 35.612 0.955 -33.256 1.00 84.00 257 ALA A N 1
ATOM 1879 C CA . ALA A 1 257 ? 36.933 0.342 -33.210 1.00 84.00 257 ALA A CA 1
ATOM 1880 C C . ALA A 1 257 ? 36.854 -1.130 -32.783 1.00 84.00 257 ALA A C 1
ATOM 1882 O O . ALA A 1 257 ? 37.448 -1.984 -33.448 1.00 84.00 257 ALA A O 1
ATOM 1883 N N . VAL A 1 258 ? 36.059 -1.440 -31.751 1.00 84.69 258 VAL A N 1
ATOM 1884 C CA . VAL A 1 258 ? 35.823 -2.822 -31.323 1.00 84.69 258 VAL A CA 1
ATOM 1885 C C . VAL A 1 258 ? 35.131 -3.601 -32.433 1.00 84.69 258 VAL A C 1
ATOM 1887 O O . VAL A 1 258 ? 35.654 -4.644 -32.808 1.00 84.69 258 VAL A O 1
ATOM 1890 N N . HIS A 1 259 ? 34.065 -3.069 -33.050 1.00 86.75 259 HIS A N 1
ATOM 1891 C CA . HIS A 1 259 ? 33.385 -3.685 -34.199 1.00 86.75 259 HIS A CA 1
ATOM 1892 C C . HIS A 1 259 ? 34.360 -4.049 -35.332 1.00 86.75 259 HIS A C 1
ATOM 1894 O O . HIS A 1 259 ? 34.317 -5.156 -35.866 1.00 86.75 259 HIS A O 1
ATOM 1900 N N . GLY A 1 260 ? 35.292 -3.149 -35.669 1.00 78.88 260 GLY A N 1
ATOM 1901 C CA . GLY A 1 260 ? 36.329 -3.397 -36.675 1.00 78.88 260 GLY A CA 1
ATOM 1902 C C . GLY A 1 260 ? 37.317 -4.515 -36.309 1.00 78.88 260 GLY A C 1
ATOM 1903 O O . GLY A 1 260 ? 37.937 -5.098 -37.203 1.00 78.88 260 GLY A O 1
ATOM 1904 N N . ALA A 1 261 ? 37.447 -4.831 -35.019 1.00 76.31 261 ALA A N 1
ATOM 1905 C CA . ALA A 1 261 ? 38.232 -5.942 -34.490 1.00 76.31 261 ALA A CA 1
ATOM 1906 C C . ALA A 1 261 ? 37.417 -7.245 -34.321 1.00 76.31 261 ALA A C 1
ATOM 1908 O O . ALA A 1 261 ? 38.017 -8.306 -34.116 1.00 76.31 261 ALA A O 1
ATOM 1909 N N . VAL A 1 262 ? 36.079 -7.204 -34.445 1.00 61.78 262 VAL A N 1
ATOM 1910 C CA . VAL A 1 262 ? 35.204 -8.373 -34.251 1.00 61.78 262 VAL A CA 1
ATOM 1911 C C . VAL A 1 262 ? 35.349 -9.377 -35.404 1.00 61.78 262 VAL A C 1
ATOM 1913 O O . VAL A 1 262 ? 34.832 -9.214 -36.509 1.00 61.78 262 VAL A O 1
ATOM 1916 N N . GLY A 1 263 ? 36.063 -10.469 -35.115 1.00 70.00 263 GLY A N 1
ATOM 1917 C CA . GLY A 1 263 ? 35.786 -11.810 -35.644 1.00 70.00 263 GLY A CA 1
ATOM 1918 C C . GLY A 1 263 ? 35.041 -12.635 -34.588 1.00 70.00 263 GLY A C 1
ATOM 1919 O O . GLY A 1 263 ? 34.502 -12.060 -33.659 1.00 70.00 263 GLY A O 1
ATOM 1920 N N . ALA A 1 264 ? 35.031 -13.971 -34.671 1.00 67.69 264 ALA A N 1
ATOM 1921 C CA . ALA A 1 264 ? 34.535 -14.809 -33.568 1.00 67.69 264 ALA A CA 1
ATOM 1922 C C . ALA A 1 264 ? 35.459 -14.662 -32.341 1.00 67.69 264 ALA A C 1
ATOM 1924 O O . ALA A 1 264 ? 36.419 -15.423 -32.190 1.00 67.69 264 ALA A O 1
ATOM 1925 N N . LEU A 1 265 ? 35.215 -13.636 -31.526 1.00 77.06 265 LEU A N 1
ATOM 1926 C CA . LEU A 1 265 ? 35.998 -13.315 -30.343 1.00 77.06 265 LEU A CA 1
ATOM 1927 C C . LEU A 1 265 ? 35.460 -14.110 -29.153 1.00 77.06 265 LEU A C 1
ATOM 1929 O O . LEU A 1 265 ? 34.254 -14.290 -28.981 1.00 77.06 265 LEU A O 1
ATOM 1933 N N . THR A 1 266 ? 36.380 -14.597 -28.329 1.00 83.19 266 THR A N 1
ATOM 1934 C CA . THR A 1 266 ? 36.083 -15.017 -26.954 1.00 83.19 266 THR A CA 1
ATOM 1935 C C . THR A 1 266 ? 35.914 -13.780 -26.067 1.00 83.19 266 THR A C 1
ATOM 1937 O O . THR A 1 266 ? 36.436 -12.719 -26.406 1.00 83.19 266 THR A O 1
ATOM 1940 N N . LEU A 1 267 ? 35.253 -13.910 -24.912 1.00 74.75 267 LEU A N 1
ATOM 1941 C CA . LEU A 1 267 ? 35.051 -12.799 -23.969 1.00 74.75 267 LEU A CA 1
ATOM 1942 C C . LEU A 1 267 ? 36.366 -12.087 -23.602 1.00 74.75 267 LEU A C 1
ATOM 1944 O O . LEU A 1 267 ? 36.459 -10.868 -23.667 1.00 74.75 267 LEU A O 1
ATOM 1948 N N . ALA A 1 268 ? 37.431 -12.852 -23.345 1.00 76.62 268 ALA A N 1
ATOM 1949 C CA . ALA A 1 268 ? 38.754 -12.295 -23.063 1.00 76.62 268 ALA A CA 1
ATOM 1950 C C . ALA A 1 268 ? 39.325 -11.472 -24.233 1.00 76.62 268 ALA A C 1
ATOM 1952 O O . ALA A 1 268 ? 40.040 -10.501 -24.017 1.00 76.62 268 ALA A O 1
ATOM 1953 N N . GLN A 1 269 ? 39.025 -11.845 -25.479 1.00 82.94 269 GLN A N 1
ATOM 1954 C CA . GLN A 1 269 ? 39.458 -11.074 -26.646 1.00 82.94 269 GLN A CA 1
ATOM 1955 C C . GLN A 1 269 ? 38.586 -9.834 -26.873 1.00 82.94 269 GLN A C 1
ATOM 1957 O O . GLN A 1 269 ? 39.098 -8.842 -27.381 1.00 82.94 269 GLN A O 1
ATOM 1962 N N . ALA A 1 270 ? 37.305 -9.882 -26.493 1.00 77.69 270 ALA A N 1
ATOM 1963 C CA . ALA A 1 270 ? 36.424 -8.718 -26.504 1.00 77.69 270 ALA A CA 1
ATOM 1964 C C . ALA A 1 270 ? 36.871 -7.673 -25.470 1.00 77.69 270 ALA A C 1
ATOM 1966 O O . ALA A 1 270 ? 36.991 -6.505 -25.825 1.00 77.69 270 ALA A O 1
ATOM 1967 N N . GLN A 1 271 ? 37.230 -8.098 -24.251 1.00 86.00 271 GLN A N 1
ATOM 1968 C CA . GLN A 1 271 ? 37.781 -7.206 -23.224 1.00 86.00 271 GLN A CA 1
ATOM 1969 C C . GLN A 1 271 ? 39.090 -6.549 -23.683 1.00 86.00 271 GLN A C 1
ATOM 1971 O O . GLN A 1 271 ? 39.232 -5.338 -23.599 1.00 86.00 271 GLN A O 1
ATOM 1976 N N . VAL A 1 272 ? 40.023 -7.319 -24.256 1.00 85.06 272 VAL A N 1
ATOM 1977 C CA . VAL A 1 272 ? 41.282 -6.752 -24.778 1.00 85.06 272 VAL A CA 1
ATOM 1978 C C . VAL A 1 272 ? 41.026 -5.747 -25.907 1.00 85.06 272 VAL A C 1
ATOM 1980 O O . VAL A 1 272 ? 41.681 -4.712 -25.965 1.00 85.06 272 VAL A O 1
ATOM 1983 N N . ALA A 1 273 ? 40.071 -6.027 -26.800 1.00 82.12 273 ALA A N 1
ATOM 1984 C CA . ALA A 1 273 ? 39.713 -5.097 -27.868 1.00 82.12 273 ALA A CA 1
ATOM 1985 C C . ALA A 1 273 ? 39.081 -3.804 -27.326 1.00 82.12 273 ALA A C 1
ATOM 1987 O O . ALA A 1 273 ? 39.346 -2.735 -27.873 1.00 82.12 273 ALA A O 1
ATOM 1988 N N . LEU A 1 274 ? 38.270 -3.903 -26.266 1.00 86.38 274 LEU A N 1
ATOM 1989 C CA . LEU A 1 274 ? 37.696 -2.759 -25.561 1.00 86.38 274 LEU A CA 1
ATOM 1990 C C . LEU A 1 274 ? 38.796 -1.905 -24.919 1.00 86.38 274 LEU A C 1
ATOM 1992 O O . LEU A 1 274 ? 38.860 -0.709 -25.196 1.00 86.38 274 LEU A O 1
ATOM 1996 N N . ASP A 1 275 ? 39.701 -2.515 -24.152 1.00 87.88 275 ASP A N 1
ATOM 1997 C CA . ASP A 1 275 ? 40.806 -1.817 -23.484 1.00 87.88 275 ASP A CA 1
ATOM 1998 C C . ASP A 1 275 ? 41.709 -1.083 -24.499 1.00 87.88 275 ASP A C 1
ATOM 2000 O O . ASP A 1 275 ? 42.035 0.094 -24.323 1.00 87.88 275 ASP A O 1
ATOM 2004 N N . ASP A 1 276 ? 42.069 -1.750 -25.604 1.00 88.81 276 ASP A N 1
ATOM 2005 C CA . ASP A 1 276 ? 42.880 -1.163 -26.680 1.00 88.81 276 ASP A CA 1
ATOM 2006 C C . ASP A 1 276 ? 42.156 0.007 -27.373 1.00 88.81 276 ASP A C 1
ATOM 2008 O O . ASP A 1 276 ? 42.782 1.015 -27.719 1.00 88.81 276 ASP A O 1
ATOM 2012 N N . ALA A 1 277 ? 40.840 -0.107 -27.583 1.00 87.56 277 ALA A N 1
ATOM 2013 C CA . ALA A 1 277 ? 40.029 0.931 -28.215 1.00 87.56 277 ALA A CA 1
ATOM 2014 C C . ALA A 1 277 ? 39.868 2.165 -27.316 1.00 87.56 277 ALA A C 1
ATOM 2016 O O . ALA A 1 277 ? 40.017 3.292 -27.795 1.00 87.56 277 ALA A O 1
ATOM 2017 N N . VAL A 1 278 ? 39.633 1.959 -26.017 1.00 87.88 278 VAL A N 1
ATOM 2018 C CA . VAL A 1 278 ? 39.579 3.027 -25.008 1.00 87.88 278 VAL A CA 1
ATOM 2019 C C . VAL A 1 278 ? 40.911 3.774 -24.958 1.00 87.88 278 VAL A C 1
ATOM 2021 O O . VAL A 1 278 ? 40.937 5.000 -25.078 1.00 87.88 278 VAL A O 1
ATOM 2024 N N . LEU A 1 279 ? 42.032 3.051 -24.873 1.00 88.38 279 LEU A N 1
ATOM 2025 C CA . LEU A 1 279 ? 43.363 3.656 -24.836 1.00 88.38 279 LEU A CA 1
ATOM 2026 C C . LEU A 1 279 ? 43.681 4.449 -26.115 1.00 88.38 279 LEU A C 1
ATOM 2028 O O . LEU A 1 279 ? 44.240 5.546 -26.049 1.00 88.38 279 LEU A O 1
ATOM 2032 N N . ALA A 1 280 ? 43.308 3.922 -27.284 1.00 86.75 280 ALA A N 1
ATOM 2033 C CA . ALA A 1 280 ? 43.487 4.620 -28.554 1.00 86.75 280 ALA A CA 1
ATOM 2034 C C . ALA A 1 280 ? 42.673 5.923 -28.624 1.00 86.75 280 ALA A C 1
ATOM 2036 O O . ALA A 1 280 ? 43.173 6.922 -29.147 1.00 86.75 280 ALA A O 1
ATOM 2037 N N . GLN A 1 281 ? 41.453 5.931 -28.077 1.00 89.88 281 GLN A N 1
ATOM 2038 C CA . GLN A 1 281 ? 40.601 7.119 -28.051 1.00 89.88 281 GLN A CA 1
ATOM 2039 C C . GLN A 1 281 ? 41.141 8.190 -27.094 1.00 89.88 281 GLN A C 1
ATOM 2041 O O . GLN A 1 281 ? 41.186 9.367 -27.455 1.00 89.88 281 GLN A O 1
ATOM 2046 N N . ILE A 1 282 ? 41.650 7.788 -25.924 1.00 81.50 282 ILE A N 1
ATOM 2047 C CA . ILE A 1 282 ? 42.347 8.691 -24.992 1.00 81.50 282 ILE A CA 1
ATOM 2048 C C . ILE A 1 282 ? 43.527 9.373 -25.699 1.00 81.50 282 ILE A C 1
ATOM 2050 O O . ILE A 1 282 ? 43.628 10.601 -25.701 1.00 81.50 282 ILE A O 1
ATOM 2054 N N . GLN A 1 283 ? 44.371 8.597 -26.386 1.00 85.31 283 GLN A N 1
ATOM 2055 C CA . GLN A 1 283 ? 45.529 9.135 -27.104 1.00 85.31 283 GLN A CA 1
ATOM 2056 C C . GLN A 1 283 ? 45.126 10.092 -28.240 1.00 85.31 283 GLN A C 1
ATOM 2058 O O . GLN A 1 283 ? 45.771 11.122 -28.444 1.00 85.31 283 GLN A O 1
ATOM 2063 N N . ALA A 1 284 ? 44.041 9.789 -28.963 1.00 80.75 284 ALA A N 1
ATOM 2064 C CA . ALA A 1 284 ? 43.517 10.655 -30.019 1.00 80.75 284 ALA A CA 1
ATOM 2065 C C . ALA A 1 284 ? 43.015 12.005 -29.471 1.00 80.75 284 ALA A C 1
ATOM 2067 O O . ALA A 1 284 ? 43.221 13.047 -30.104 1.00 80.75 284 ALA A O 1
ATOM 2068 N N . ASN A 1 285 ? 42.406 12.004 -28.283 1.00 78.19 285 ASN A N 1
ATOM 2069 C CA . ASN A 1 285 ? 41.939 13.215 -27.610 1.00 78.19 285 ASN A CA 1
ATOM 2070 C C . ASN A 1 285 ? 43.107 14.078 -27.095 1.00 78.19 285 ASN A C 1
ATOM 2072 O O . ASN A 1 285 ? 43.077 15.305 -27.250 1.00 78.19 285 ASN A O 1
ATOM 2076 N N . GLU A 1 286 ? 44.181 13.464 -26.590 1.00 79.06 286 GLU A N 1
ATOM 2077 C CA . GLU A 1 286 ? 45.420 14.166 -26.219 1.00 79.06 286 GLU A CA 1
ATOM 2078 C C . GLU A 1 286 ? 46.096 14.848 -27.423 1.00 79.06 286 GLU A C 1
ATOM 2080 O O . GLU A 1 286 ? 46.491 16.018 -27.351 1.00 79.06 286 GLU A O 1
ATOM 2085 N N . ASP A 1 287 ? 46.170 14.158 -28.564 1.00 73.00 287 ASP A N 1
ATOM 2086 C CA . ASP A 1 287 ? 46.762 14.695 -29.795 1.00 73.00 287 ASP A CA 1
ATOM 2087 C C . ASP A 1 287 ? 45.947 15.875 -30.367 1.00 73.00 287 ASP A C 1
ATOM 2089 O O . ASP A 1 287 ? 46.497 16.818 -30.962 1.00 73.00 287 ASP A O 1
ATOM 2093 N N . ASN A 1 288 ? 44.630 15.872 -30.147 1.00 71.00 288 ASN A N 1
ATOM 2094 C CA . ASN A 1 288 ? 43.735 16.956 -30.544 1.00 71.00 288 ASN A CA 1
ATOM 2095 C C . ASN A 1 288 ? 43.871 18.178 -29.615 1.00 71.00 288 ASN A C 1
ATOM 2097 O O . ASN A 1 288 ? 43.915 19.319 -30.086 1.00 71.00 288 ASN A O 1
ATOM 2101 N N . ALA A 1 289 ? 44.047 17.959 -28.308 1.00 64.88 289 ALA A N 1
ATOM 2102 C CA . ALA A 1 289 ? 44.356 19.018 -27.345 1.00 64.88 289 ALA A CA 1
ATOM 2103 C C . ALA A 1 289 ? 45.708 19.697 -27.644 1.00 64.88 289 ALA A C 1
ATOM 2105 O O . ALA A 1 289 ? 45.795 20.931 -27.661 1.00 64.88 289 ALA A O 1
ATOM 2106 N N . ALA A 1 290 ? 46.743 18.921 -27.985 1.00 56.22 290 ALA A N 1
ATOM 2107 C CA . ALA A 1 290 ? 48.044 19.448 -28.404 1.00 56.22 290 ALA A CA 1
ATOM 2108 C C . ALA A 1 290 ? 47.957 20.246 -29.721 1.00 56.22 290 ALA A C 1
ATOM 2110 O O . ALA A 1 290 ? 48.570 21.310 -29.863 1.00 56.22 290 ALA A O 1
ATOM 2111 N N . SER A 1 291 ? 47.141 19.782 -30.670 1.00 48.12 291 SER A N 1
ATOM 2112 C CA . SER A 1 291 ? 46.882 20.484 -31.934 1.00 48.12 291 SER A CA 1
ATOM 2113 C C . SER A 1 291 ? 46.109 21.795 -31.732 1.00 48.12 291 SER A C 1
ATOM 2115 O O . SER A 1 291 ? 46.411 22.796 -32.388 1.00 48.12 291 SER A O 1
ATOM 2117 N N . LYS A 1 292 ? 45.169 21.834 -30.778 1.00 54.88 292 LYS A N 1
ATOM 2118 C CA . LYS A 1 292 ? 44.422 23.040 -30.380 1.00 54.88 292 LYS A CA 1
ATOM 2119 C C . LYS A 1 292 ? 45.332 24.085 -29.721 1.00 54.88 292 LYS A C 1
ATOM 2121 O O . LYS A 1 292 ? 45.237 25.266 -30.055 1.00 54.88 292 LYS A O 1
ATOM 2126 N N . ALA A 1 293 ? 46.270 23.656 -28.874 1.00 57.50 293 ALA A N 1
ATOM 2127 C CA . ALA A 1 293 ? 47.285 24.528 -28.277 1.00 57.50 293 ALA A CA 1
ATOM 2128 C C . ALA A 1 293 ? 48.249 25.121 -29.327 1.00 57.50 293 ALA A C 1
ATOM 2130 O O . ALA A 1 293 ? 48.574 26.308 -29.280 1.00 57.50 293 ALA A O 1
ATOM 2131 N N . ALA A 1 294 ? 48.657 24.332 -30.327 1.00 49.31 294 ALA A N 1
ATOM 2132 C CA . ALA A 1 294 ? 49.498 24.812 -31.425 1.00 49.31 294 ALA A CA 1
ATOM 2133 C C . ALA A 1 294 ? 48.775 25.831 -32.331 1.00 49.31 294 ALA A C 1
ATOM 2135 O O . ALA A 1 294 ? 49.382 26.805 -32.776 1.00 49.31 294 ALA A O 1
ATOM 2136 N N . LEU A 1 295 ? 47.474 25.642 -32.577 1.00 46.66 295 LEU A N 1
ATOM 2137 C CA . LEU A 1 295 ? 46.639 26.581 -33.336 1.00 46.66 295 LEU A CA 1
ATOM 2138 C C . LEU A 1 295 ? 46.441 27.914 -32.600 1.00 46.66 295 LEU A C 1
ATOM 2140 O O . LEU A 1 295 ? 46.493 28.969 -33.235 1.00 46.66 295 LEU A O 1
ATOM 2144 N N . LEU A 1 296 ? 46.282 27.878 -31.274 1.00 56.38 296 LEU A N 1
ATOM 2145 C CA . LEU A 1 296 ? 46.173 29.076 -30.439 1.00 56.38 296 LEU A CA 1
ATOM 2146 C C . LEU A 1 296 ? 47.474 29.898 -30.462 1.00 56.38 296 LEU A C 1
ATOM 2148 O O . LEU A 1 296 ? 47.436 31.099 -30.725 1.00 56.38 296 LEU A O 1
ATOM 2152 N N . ALA A 1 297 ? 48.629 29.236 -30.336 1.00 56.88 297 ALA A N 1
ATOM 2153 C CA . ALA A 1 297 ? 49.942 29.882 -30.404 1.00 56.88 297 ALA A CA 1
ATOM 2154 C C . ALA A 1 297 ? 50.231 30.534 -31.775 1.00 56.88 297 ALA A C 1
ATOM 2156 O O . ALA A 1 297 ? 50.871 31.584 -31.859 1.00 56.88 297 ALA A O 1
ATOM 2157 N N . VAL A 1 298 ? 49.741 29.942 -32.871 1.00 51.41 298 VAL A N 1
ATOM 2158 C CA . VAL A 1 298 ? 49.848 30.528 -34.220 1.00 51.41 298 VAL A CA 1
ATOM 2159 C C . VAL A 1 298 ? 48.944 31.757 -34.373 1.00 51.41 298 VAL A C 1
ATOM 2161 O O . VAL A 1 298 ? 49.336 32.729 -35.027 1.00 51.41 298 VAL A O 1
ATOM 2164 N N . ASN A 1 299 ? 47.768 31.754 -33.742 1.00 46.59 299 ASN A N 1
ATOM 2165 C CA . ASN A 1 299 ? 46.842 32.887 -33.762 1.00 46.59 299 ASN A CA 1
ATOM 2166 C C . ASN A 1 299 ? 47.393 34.086 -32.967 1.00 46.59 299 ASN A C 1
ATOM 2168 O O . ASN A 1 299 ? 47.375 35.218 -33.451 1.00 46.59 299 ASN A O 1
ATOM 2172 N N . GLU A 1 300 ? 47.979 33.840 -31.794 1.00 62.09 300 GLU A N 1
ATOM 2173 C CA . GLU A 1 300 ? 48.625 34.871 -30.968 1.00 62.09 300 GLU A CA 1
ATOM 2174 C C . GLU A 1 300 ? 49.850 35.492 -31.658 1.00 62.09 300 GLU A C 1
ATOM 2176 O O . GLU A 1 300 ? 50.025 36.714 -31.662 1.00 62.09 300 GLU A O 1
ATOM 2181 N N . ALA A 1 301 ? 50.667 34.673 -32.328 1.00 47.03 301 ALA A N 1
ATOM 2182 C CA . ALA A 1 301 ? 51.815 35.150 -33.097 1.00 47.03 301 ALA A CA 1
ATOM 2183 C C . ALA A 1 301 ? 51.410 35.989 -34.324 1.00 47.03 301 ALA A C 1
ATOM 2185 O O . ALA A 1 301 ? 52.142 36.900 -34.716 1.00 47.03 301 ALA A O 1
ATOM 2186 N N . THR A 1 302 ? 50.243 35.714 -34.914 1.00 44.00 302 THR A N 1
ATOM 2187 C CA . THR A 1 302 ? 49.702 36.478 -36.050 1.00 44.00 302 THR A CA 1
ATOM 2188 C C . THR A 1 302 ? 49.223 37.864 -35.601 1.00 44.00 302 THR A C 1
ATOM 2190 O O . THR A 1 302 ? 49.578 38.864 -36.229 1.00 44.00 302 THR A O 1
ATOM 2193 N N . ASN A 1 303 ? 48.563 37.955 -34.441 1.00 46.22 303 ASN A N 1
ATOM 2194 C CA . ASN A 1 303 ? 48.122 39.227 -33.850 1.00 46.22 303 ASN A CA 1
ATOM 2195 C C . ASN A 1 303 ? 49.294 40.140 -33.426 1.00 46.22 303 ASN A C 1
ATOM 2197 O O . ASN A 1 303 ? 49.228 41.361 -33.570 1.00 46.22 303 ASN A O 1
ATOM 2201 N N . ALA A 1 304 ? 50.414 39.571 -32.965 1.00 45.88 304 ALA A N 1
ATOM 2202 C CA . ALA A 1 304 ? 51.608 40.335 -32.584 1.00 45.88 304 ALA A CA 1
ATOM 2203 C C . ALA A 1 304 ? 52.359 40.962 -33.781 1.00 45.88 304 ALA A C 1
ATOM 2205 O O . ALA A 1 304 ? 53.097 41.940 -33.620 1.00 45.88 304 ALA A O 1
ATOM 2206 N N . VAL A 1 305 ? 52.189 40.410 -34.987 1.00 36.41 305 VAL A N 1
ATOM 2207 C CA . VAL A 1 305 ? 52.826 40.910 -36.218 1.00 36.41 305 VAL A CA 1
ATOM 2208 C C . VAL A 1 305 ? 52.007 42.039 -36.855 1.00 36.41 305 VAL A C 1
ATOM 2210 O O . VAL A 1 305 ? 52.598 42.957 -37.428 1.00 36.41 305 VAL A O 1
ATOM 2213 N N . GLU A 1 306 ? 50.682 42.046 -36.682 1.00 41.75 306 GLU A N 1
ATOM 2214 C CA . GLU A 1 306 ? 49.803 43.120 -37.173 1.00 41.75 306 GLU A CA 1
ATOM 2215 C C . GLU A 1 306 ? 49.952 44.440 -36.383 1.00 41.75 306 GLU A C 1
ATOM 2217 O O . GLU A 1 306 ? 49.822 45.513 -36.969 1.00 41.75 306 GLU A O 1
ATOM 2222 N N . MET A 1 307 ? 50.369 44.402 -35.108 1.00 47.25 307 MET A N 1
ATOM 2223 C CA . MET A 1 307 ? 50.659 45.600 -34.287 1.00 47.25 307 MET A CA 1
ATOM 2224 C C . MET A 1 307 ? 51.903 46.405 -34.719 1.00 47.25 307 MET A C 1
ATOM 2226 O O . MET A 1 307 ? 52.105 47.527 -34.256 1.00 47.25 307 MET A O 1
ATOM 2230 N N . ARG A 1 308 ? 52.783 45.857 -35.571 1.00 44.19 308 ARG A N 1
ATOM 2231 C CA . ARG A 1 308 ? 54.138 46.405 -35.801 1.00 44.19 308 ARG A CA 1
ATOM 2232 C C . ARG A 1 308 ? 54.336 47.220 -37.087 1.00 44.19 308 ARG A C 1
ATOM 2234 O O . ARG A 1 308 ? 55.463 47.642 -37.347 1.00 44.19 308 ARG A O 1
ATOM 2241 N N . LEU A 1 309 ? 53.299 47.476 -37.888 1.00 30.19 309 LEU A N 1
ATOM 2242 C CA . LEU A 1 309 ? 53.447 48.120 -39.206 1.00 30.19 309 LEU A CA 1
ATOM 2243 C C . LEU A 1 309 ? 52.608 49.401 -39.408 1.00 30.19 309 LEU A C 1
ATOM 2245 O O . LEU A 1 309 ? 51.753 49.427 -40.282 1.00 30.19 309 LEU A O 1
ATOM 2249 N N . GLY A 1 310 ? 52.974 50.493 -38.715 1.00 38.12 310 GLY A N 1
ATOM 2250 C CA . GLY A 1 310 ? 52.866 51.886 -39.216 1.00 38.12 310 GLY A CA 1
ATOM 2251 C C . GLY A 1 310 ? 51.459 52.508 -39.352 1.00 38.12 310 GLY A C 1
ATOM 2252 O O . GLY A 1 310 ? 50.473 51.802 -39.452 1.00 38.12 310 GLY A O 1
ATOM 2253 N N . LEU A 1 311 ? 51.237 53.825 -39.437 1.00 31.33 311 LEU A N 1
ATOM 2254 C CA . LEU A 1 311 ? 52.076 55.019 -39.593 1.00 31.33 311 LEU A CA 1
ATOM 2255 C C . LEU A 1 311 ? 51.181 56.276 -39.389 1.00 31.33 311 LEU A C 1
ATOM 2257 O O . LEU A 1 311 ? 50.004 56.249 -39.730 1.00 31.33 311 LEU A O 1
ATOM 2261 N N . GLU A 1 312 ? 51.821 57.380 -38.984 1.00 32.84 312 GLU A N 1
ATOM 2262 C CA . GLU A 1 312 ? 51.523 58.797 -39.309 1.00 32.84 312 GLU A CA 1
ATOM 2263 C C . GLU A 1 312 ? 50.429 59.623 -38.573 1.00 32.84 312 GLU A C 1
ATOM 2265 O O . GLU A 1 312 ? 49.234 59.485 -38.796 1.00 32.84 312 GLU A O 1
ATOM 2270 N N . SER A 1 313 ? 50.932 60.678 -37.898 1.00 35.81 313 SER A N 1
ATOM 2271 C CA . SER A 1 313 ? 50.576 62.108 -38.087 1.00 35.81 313 SER A CA 1
ATOM 2272 C C . SER A 1 313 ? 49.766 62.842 -36.995 1.00 35.81 313 SER A C 1
ATOM 2274 O O . SER A 1 313 ? 48.545 62.820 -36.983 1.00 35.81 313 SER A O 1
ATOM 2276 N N . THR A 1 314 ? 50.506 63.639 -36.205 1.00 41.62 314 THR A N 1
ATOM 2277 C CA . THR A 1 314 ? 50.230 65.025 -35.739 1.00 41.62 314 THR A CA 1
ATOM 2278 C C . THR A 1 314 ? 48.852 65.381 -35.153 1.00 41.62 314 THR A C 1
ATOM 2280 O O . THR A 1 314 ? 47.937 65.693 -35.907 1.00 41.62 314 THR A O 1
ATOM 2283 N N . ASP A 1 315 ? 48.759 65.514 -33.824 1.00 31.86 315 ASP A N 1
ATOM 2284 C CA . ASP A 1 315 ? 48.442 66.786 -33.136 1.00 31.86 315 ASP A CA 1
ATOM 2285 C C . ASP A 1 315 ? 48.306 66.576 -31.615 1.00 31.86 315 ASP A C 1
ATOM 2287 O O . ASP A 1 315 ? 47.422 65.869 -31.142 1.00 31.86 315 ASP A O 1
ATOM 2291 N N . PHE A 1 316 ? 49.181 67.229 -30.843 1.00 31.55 316 PHE A N 1
ATOM 2292 C CA . PHE A 1 316 ? 49.165 67.254 -29.378 1.00 31.55 316 PHE A CA 1
ATOM 2293 C C . PHE A 1 316 ? 48.717 68.638 -28.898 1.00 31.55 316 PHE A C 1
ATOM 2295 O O . PHE A 1 316 ? 49.422 69.622 -29.134 1.00 31.55 316 PHE A O 1
ATOM 2302 N N . ALA A 1 317 ? 47.589 68.709 -28.183 1.00 39.66 317 ALA A N 1
ATOM 2303 C CA . ALA A 1 317 ? 47.341 69.734 -27.167 1.00 39.66 317 ALA A CA 1
ATOM 2304 C C . ALA A 1 317 ? 46.156 69.365 -26.246 1.00 39.66 317 ALA A C 1
ATOM 2306 O O . ALA A 1 317 ? 44.995 69.460 -26.636 1.00 39.66 317 ALA A O 1
ATOM 2307 N N . THR A 1 318 ? 46.500 69.097 -24.979 1.00 49.41 318 THR A N 1
ATOM 2308 C CA . THR A 1 318 ? 45.717 69.295 -23.739 1.00 49.41 318 THR A CA 1
ATOM 2309 C C . THR A 1 318 ? 44.558 68.340 -23.405 1.00 49.41 318 THR A C 1
ATOM 2311 O O . THR A 1 318 ? 43.444 68.546 -23.873 1.00 49.41 318 THR A O 1
ATOM 2314 N N . ALA A 1 319 ? 44.768 67.435 -22.437 1.00 34.16 319 ALA A N 1
ATOM 2315 C CA . ALA A 1 319 ? 43.760 67.049 -21.438 1.00 34.16 319 ALA A CA 1
ATOM 2316 C C . ALA A 1 319 ? 44.425 66.439 -20.185 1.00 34.16 319 ALA A C 1
ATOM 2318 O O . ALA A 1 319 ? 45.543 65.951 -20.241 1.00 34.16 319 ALA A O 1
ATOM 2319 N N . THR A 1 320 ? 43.761 66.559 -19.035 1.00 42.47 320 THR A N 1
ATOM 2320 C CA . THR A 1 320 ? 44.349 66.557 -17.686 1.00 42.47 320 THR A CA 1
ATOM 2321 C C . THR A 1 320 ? 43.722 65.416 -16.860 1.00 42.47 320 THR A C 1
ATOM 2323 O O . THR A 1 320 ? 42.508 65.480 -16.659 1.00 42.47 320 THR A O 1
ATOM 2326 N N . PRO A 1 321 ? 44.469 64.443 -16.292 1.00 43.62 321 PRO A N 1
ATOM 2327 C CA . PRO A 1 321 ? 43.892 63.262 -15.612 1.00 43.62 321 PRO A CA 1
ATOM 2328 C C . PRO A 1 321 ? 43.065 63.546 -14.341 1.00 43.62 321 PRO A C 1
ATOM 2330 O O . PRO A 1 321 ? 42.400 62.671 -13.799 1.00 43.62 321 PRO A O 1
ATOM 2333 N N . LYS A 1 322 ? 43.076 64.784 -13.833 1.00 45.62 322 LYS A N 1
ATOM 2334 C CA . LYS A 1 322 ? 42.381 65.163 -12.592 1.00 45.62 322 LYS A CA 1
ATOM 2335 C C . LYS A 1 322 ? 40.849 65.211 -12.728 1.00 45.62 322 LYS A C 1
ATOM 2337 O O . LYS A 1 322 ? 40.163 65.145 -11.718 1.00 45.62 322 LYS A O 1
ATOM 2342 N N . ALA A 1 323 ? 40.313 65.354 -13.942 1.00 43.81 323 ALA A N 1
ATOM 2343 C CA . ALA A 1 323 ? 38.875 65.551 -14.147 1.00 43.81 323 ALA A CA 1
ATOM 2344 C C . ALA A 1 323 ? 38.052 64.247 -14.106 1.00 43.81 323 ALA A C 1
ATOM 2346 O O . ALA A 1 323 ? 36.893 64.294 -13.701 1.00 43.81 323 ALA A O 1
ATOM 2347 N N . ASP A 1 324 ? 38.641 63.099 -14.459 1.00 50.31 324 ASP A N 1
ATOM 2348 C CA . ASP A 1 324 ? 37.902 61.828 -14.547 1.00 50.31 324 ASP A CA 1
ATOM 2349 C C . ASP A 1 324 ? 37.720 61.134 -13.190 1.00 50.31 324 ASP A C 1
ATOM 2351 O O . ASP A 1 324 ? 36.686 60.511 -12.945 1.00 50.31 324 ASP A O 1
ATOM 2355 N N . ILE A 1 325 ? 38.657 61.322 -12.256 1.00 51.16 325 ILE A N 1
ATOM 2356 C CA . ILE A 1 325 ? 38.534 60.805 -10.881 1.00 51.16 325 ILE A CA 1
ATOM 2357 C C . ILE A 1 325 ? 37.430 61.548 -10.106 1.00 51.16 325 ILE A C 1
ATOM 2359 O O . ILE A 1 325 ? 36.711 60.942 -9.312 1.00 51.16 325 ILE A O 1
ATOM 2363 N N . ASP A 1 326 ? 37.248 62.848 -10.366 1.00 49.00 326 ASP A N 1
ATOM 2364 C CA . ASP A 1 326 ? 36.205 63.659 -9.722 1.00 49.00 326 ASP A CA 1
ATOM 2365 C C . ASP A 1 326 ? 34.803 63.428 -10.336 1.00 49.00 326 ASP A C 1
ATOM 2367 O O . ASP A 1 326 ? 33.798 63.763 -9.704 1.00 49.00 326 ASP A O 1
ATOM 2371 N N . ALA A 1 327 ? 34.714 62.844 -11.540 1.00 48.16 327 ALA A N 1
ATOM 2372 C CA . ALA A 1 327 ? 33.456 62.575 -12.244 1.00 48.16 327 ALA A CA 1
ATOM 2373 C C . ALA A 1 327 ? 32.819 61.215 -11.895 1.00 48.16 327 ALA A C 1
ATOM 2375 O O . ALA A 1 327 ? 31.607 61.049 -12.054 1.00 48.16 327 ALA A O 1
ATOM 2376 N N . LYS A 1 328 ? 33.604 60.249 -11.400 1.00 52.88 328 LYS A N 1
ATOM 2377 C CA . LYS A 1 328 ? 33.113 58.938 -10.955 1.00 52.88 328 LYS A CA 1
ATOM 2378 C C . LYS A 1 328 ? 32.805 58.975 -9.441 1.00 52.88 328 LYS A C 1
ATOM 2380 O O . LYS A 1 328 ? 33.613 59.431 -8.630 1.00 52.88 328 LYS A O 1
ATOM 2385 N N . ASN A 1 329 ? 31.604 58.534 -9.046 1.00 55.62 329 ASN A N 1
ATOM 2386 C CA . ASN A 1 329 ? 31.073 58.571 -7.667 1.00 55.62 329 ASN A CA 1
ATOM 2387 C C . ASN A 1 329 ? 31.744 57.546 -6.719 1.00 55.62 329 ASN A C 1
ATOM 2389 O O . ASN A 1 329 ? 31.060 56.782 -6.046 1.00 55.62 329 ASN A O 1
ATOM 2393 N N . TYR A 1 330 ? 33.075 57.517 -6.642 1.00 65.75 330 TYR A N 1
ATOM 2394 C CA . TYR A 1 330 ? 33.789 56.649 -5.702 1.00 65.75 330 TYR A CA 1
ATOM 2395 C C . TYR A 1 330 ? 33.527 57.063 -4.245 1.00 65.75 330 TYR A C 1
ATOM 2397 O O . TYR A 1 330 ? 33.437 58.263 -3.937 1.00 65.75 330 TYR A O 1
ATOM 2405 N N . THR A 1 331 ? 33.424 56.078 -3.349 1.00 71.19 331 THR A N 1
ATOM 2406 C CA . THR A 1 331 ? 33.280 56.317 -1.906 1.00 71.19 331 THR A CA 1
ATOM 2407 C C . THR A 1 331 ? 34.543 56.971 -1.337 1.00 71.19 331 THR A C 1
ATOM 2409 O O . THR A 1 331 ? 35.613 56.965 -1.952 1.00 71.19 331 THR A O 1
ATOM 2412 N N . SER A 1 332 ? 34.439 57.585 -0.155 1.00 59.59 332 SER A N 1
ATOM 2413 C CA . SER A 1 332 ? 35.586 58.243 0.489 1.00 59.59 332 SER A CA 1
ATOM 2414 C C . SER A 1 332 ? 36.740 57.270 0.771 1.00 59.59 332 SER A C 1
ATOM 2416 O O . SER A 1 332 ? 37.899 57.673 0.684 1.00 59.59 332 SER A O 1
ATOM 2418 N N . GLU A 1 333 ? 36.438 56.002 1.058 1.00 59.44 333 GLU A N 1
ATOM 2419 C CA . GLU A 1 333 ? 37.437 54.944 1.262 1.00 59.44 333 GLU A CA 1
ATOM 2420 C C . GLU A 1 333 ? 38.101 54.532 -0.053 1.00 59.44 333 GLU A C 1
ATOM 2422 O O . GLU A 1 333 ? 39.325 54.552 -0.127 1.00 59.44 333 GLU A O 1
ATOM 2427 N N . GLN A 1 334 ? 37.336 54.318 -1.130 1.00 61.88 334 GLN A N 1
ATOM 2428 C CA . GLN A 1 334 ? 37.889 54.013 -2.460 1.00 61.88 334 GLN A CA 1
ATOM 2429 C C . GLN A 1 334 ? 38.800 55.130 -2.983 1.00 61.88 334 GLN A C 1
ATOM 2431 O O . GLN A 1 334 ? 39.850 54.866 -3.563 1.00 61.88 334 GLN A O 1
ATOM 2436 N N . LYS A 1 335 ? 38.434 56.396 -2.744 1.00 64.69 335 LYS A N 1
ATOM 2437 C CA . LYS A 1 335 ? 39.269 57.554 -3.108 1.00 64.69 335 LYS A CA 1
ATOM 2438 C C . LYS A 1 335 ? 40.558 57.628 -2.295 1.00 64.69 335 LYS A C 1
ATOM 2440 O O . LYS A 1 335 ? 41.561 58.107 -2.814 1.00 64.69 335 LYS A O 1
ATOM 2445 N N . THR A 1 336 ? 40.518 57.194 -1.036 1.00 62.34 336 THR A N 1
ATOM 2446 C CA . THR A 1 336 ? 41.693 57.168 -0.155 1.00 62.34 336 THR A CA 1
ATOM 2447 C C . THR A 1 336 ? 42.629 56.036 -0.565 1.00 62.34 336 THR A C 1
ATOM 2449 O O . THR A 1 336 ? 43.806 56.298 -0.780 1.00 62.34 336 THR A O 1
ATOM 2452 N N . TRP A 1 337 ? 42.088 54.842 -0.816 1.00 75.31 337 TRP A N 1
ATOM 2453 C CA . TRP A 1 337 ? 42.843 53.693 -1.314 1.00 75.31 337 TRP A CA 1
ATOM 2454 C C . TRP A 1 337 ? 43.514 53.977 -2.667 1.00 75.31 337 TRP A C 1
ATOM 2456 O O . TRP A 1 337 ? 44.725 53.835 -2.792 1.00 75.31 337 TRP A O 1
ATOM 2466 N N . LEU A 1 338 ? 42.781 54.512 -3.656 1.00 62.69 338 LEU A N 1
ATOM 2467 C CA . LEU A 1 338 ? 43.379 54.902 -4.944 1.00 62.69 338 LEU A CA 1
ATOM 2468 C C . LEU A 1 338 ? 44.459 55.983 -4.795 1.00 62.69 338 LEU A C 1
ATOM 2470 O O . LEU A 1 338 ? 45.419 56.008 -5.563 1.00 62.69 338 LEU A O 1
ATOM 2474 N N . ALA A 1 339 ? 44.302 56.907 -3.844 1.00 65.00 339 ALA A N 1
ATOM 2475 C CA . ALA A 1 339 ? 45.305 57.936 -3.599 1.00 65.00 339 ALA A CA 1
ATOM 2476 C C . ALA A 1 339 ? 46.578 57.354 -2.966 1.00 65.00 339 ALA A C 1
ATOM 2478 O O . ALA A 1 339 ? 47.667 57.809 -3.309 1.00 65.00 339 ALA A O 1
ATOM 2479 N N . GLU A 1 340 ? 46.446 56.368 -2.079 1.00 64.38 340 GLU A N 1
ATOM 2480 C CA . GLU A 1 340 ? 47.565 55.655 -1.456 1.00 64.38 340 GLU A CA 1
ATOM 2481 C C . GLU A 1 340 ? 48.306 54.782 -2.478 1.00 64.38 340 GLU A C 1
ATOM 2483 O O . GLU A 1 340 ? 49.524 54.905 -2.590 1.00 64.38 340 GLU A O 1
ATOM 2488 N N . GLU A 1 341 ? 47.587 54.043 -3.326 1.00 67.12 341 GLU A N 1
ATOM 2489 C CA . GLU A 1 341 ? 48.180 53.184 -4.362 1.00 67.12 341 GLU A CA 1
ATOM 2490 C C . GLU A 1 341 ? 48.955 53.996 -5.416 1.00 67.12 341 GLU A C 1
ATOM 2492 O O . GLU A 1 341 ? 50.056 53.639 -5.836 1.00 67.12 341 GLU A O 1
ATOM 2497 N N . VAL A 1 342 ? 48.416 55.153 -5.821 1.00 67.25 342 VAL A N 1
ATOM 2498 C CA . VAL A 1 342 ? 49.098 56.075 -6.745 1.00 67.25 342 VAL A CA 1
ATOM 2499 C C . VAL A 1 342 ? 50.339 56.702 -6.099 1.00 67.25 342 VAL A C 1
ATOM 2501 O O . VAL A 1 342 ? 51.308 56.998 -6.802 1.00 67.25 342 VAL A O 1
ATOM 2504 N N . ILE A 1 343 ? 50.335 56.916 -4.778 1.00 67.06 343 ILE A N 1
ATOM 2505 C CA . ILE A 1 343 ? 51.510 57.397 -4.041 1.00 67.06 343 ILE A CA 1
ATOM 2506 C C . ILE A 1 343 ? 52.572 56.297 -3.959 1.00 67.06 343 ILE A C 1
ATOM 2508 O O . ILE A 1 343 ? 53.722 56.590 -4.266 1.00 67.06 343 ILE A O 1
ATOM 2512 N N . GLU A 1 344 ? 52.207 55.052 -3.644 1.00 64.31 344 GLU A N 1
ATOM 2513 C CA . GLU A 1 344 ? 53.151 53.925 -3.621 1.00 64.31 344 GLU A CA 1
ATOM 2514 C C . GLU A 1 344 ? 53.770 53.656 -4.996 1.00 64.31 344 GLU A C 1
ATOM 2516 O O . GLU A 1 344 ? 54.986 53.509 -5.102 1.00 64.31 344 GLU A O 1
ATOM 2521 N N . LEU A 1 345 ? 52.977 53.682 -6.071 1.00 59.84 345 LEU A N 1
ATOM 2522 C CA . LEU A 1 345 ? 53.487 53.554 -7.442 1.00 59.84 345 LEU A CA 1
ATOM 2523 C C . LEU A 1 345 ? 54.427 54.700 -7.822 1.00 59.84 345 LEU A C 1
ATOM 2525 O O . LEU A 1 345 ? 55.439 54.474 -8.489 1.00 59.84 345 LEU A O 1
ATOM 2529 N N . ARG A 1 346 ? 54.114 55.931 -7.400 1.00 68.75 346 ARG A N 1
ATOM 2530 C CA . ARG A 1 346 ? 54.990 57.084 -7.627 1.00 68.75 346 ARG A CA 1
ATOM 2531 C C . ARG A 1 346 ? 56.300 56.933 -6.861 1.00 68.75 346 ARG A C 1
ATOM 2533 O O . ARG A 1 346 ? 57.350 57.155 -7.451 1.00 68.75 346 ARG A O 1
ATOM 2540 N N . ASP A 1 347 ? 56.238 56.558 -5.590 1.00 64.62 347 ASP A N 1
ATOM 2541 C CA . ASP A 1 347 ? 57.410 56.434 -4.728 1.00 64.62 347 ASP A CA 1
ATOM 2542 C C . ASP A 1 347 ? 58.292 55.246 -5.184 1.00 64.62 347 ASP A C 1
ATOM 2544 O O . ASP A 1 347 ? 59.513 55.374 -5.235 1.00 64.62 347 ASP A O 1
ATOM 2548 N N . ALA A 1 348 ? 57.701 54.145 -5.669 1.00 59.00 348 ALA A N 1
ATOM 2549 C CA . ALA A 1 348 ? 58.423 53.038 -6.306 1.00 59.00 348 ALA A CA 1
ATOM 2550 C C . ALA A 1 348 ? 59.085 53.436 -7.641 1.00 59.00 348 ALA A C 1
ATOM 2552 O O . ALA A 1 348 ? 60.193 52.989 -7.951 1.00 59.00 348 ALA A O 1
ATOM 2553 N N . LEU A 1 349 ? 58.434 54.291 -8.438 1.00 55.66 349 LEU A N 1
ATOM 2554 C CA . LEU A 1 349 ? 59.020 54.862 -9.656 1.00 55.66 349 LEU A CA 1
ATOM 2555 C C . LEU A 1 349 ? 60.137 55.867 -9.343 1.00 55.66 349 LEU A C 1
ATOM 2557 O O . LEU A 1 349 ? 61.095 55.957 -10.111 1.00 55.66 349 LEU A O 1
ATOM 2561 N N . GLU A 1 350 ? 60.034 56.602 -8.235 1.00 61.91 350 GLU A N 1
ATOM 2562 C CA . GLU A 1 350 ? 61.057 57.539 -7.761 1.00 61.91 350 GLU A CA 1
ATOM 2563 C C . GLU A 1 350 ? 62.290 56.784 -7.235 1.00 61.91 350 GLU A C 1
ATOM 2565 O O . GLU A 1 350 ? 63.401 57.094 -7.663 1.00 61.91 350 GLU A O 1
ATOM 2570 N N . ASP A 1 351 ? 62.106 55.704 -6.465 1.00 60.91 351 ASP A N 1
ATOM 2571 C CA . ASP A 1 351 ? 63.184 54.787 -6.058 1.00 60.91 351 ASP A CA 1
ATOM 2572 C C . ASP A 1 351 ? 63.856 54.122 -7.276 1.00 60.91 351 ASP A C 1
ATOM 2574 O O . ASP A 1 351 ? 65.085 54.061 -7.374 1.00 60.91 351 ASP A O 1
ATOM 2578 N N . TYR A 1 352 ? 63.069 53.690 -8.269 1.00 53.31 352 TYR A N 1
ATOM 2579 C CA . TYR A 1 352 ? 63.592 53.131 -9.520 1.00 53.31 352 TYR A CA 1
ATOM 2580 C C . TYR A 1 352 ? 64.355 54.170 -10.363 1.00 53.31 352 TYR A C 1
ATOM 2582 O O . TYR A 1 352 ? 65.333 53.842 -11.049 1.00 53.31 352 TYR A O 1
ATOM 2590 N N . ALA A 1 353 ? 63.928 55.435 -10.332 1.00 51.69 353 ALA A N 1
ATOM 2591 C CA . ALA A 1 353 ? 64.616 56.539 -10.992 1.00 51.69 353 ALA A CA 1
ATOM 2592 C C . ALA A 1 353 ? 65.921 56.910 -10.268 1.00 51.69 353 ALA A C 1
ATOM 2594 O O . ALA A 1 353 ? 66.933 57.153 -10.933 1.00 51.69 353 ALA A O 1
ATOM 2595 N N . ASP A 1 354 ? 65.934 56.887 -8.935 1.00 55.88 354 ASP A N 1
ATOM 2596 C CA . ASP A 1 354 ? 67.111 57.167 -8.111 1.00 55.88 354 ASP A CA 1
ATOM 2597 C C . ASP A 1 354 ? 68.178 56.066 -8.223 1.00 55.88 354 ASP A C 1
ATOM 2599 O O . ASP A 1 354 ? 69.371 56.374 -8.363 1.00 55.88 354 ASP A O 1
ATOM 2603 N N . ASP A 1 355 ? 67.771 54.796 -8.300 1.00 54.84 355 ASP A N 1
ATOM 2604 C CA . ASP A 1 355 ? 68.673 53.674 -8.584 1.00 54.84 355 ASP A CA 1
ATOM 2605 C C . ASP A 1 355 ? 69.289 53.768 -9.993 1.00 54.84 355 ASP A C 1
ATOM 2607 O O . ASP A 1 355 ? 70.475 53.470 -10.194 1.00 54.84 355 ASP A O 1
ATOM 2611 N N . ASN A 1 356 ? 68.533 54.280 -10.968 1.00 49.53 356 ASN A N 1
ATOM 2612 C CA . ASN A 1 356 ? 69.020 54.510 -12.331 1.00 49.53 356 ASN A CA 1
ATOM 2613 C C . ASN A 1 356 ? 69.838 55.802 -12.495 1.00 49.53 356 ASN A C 1
ATOM 2615 O O . ASN A 1 356 ? 70.626 55.921 -13.441 1.00 49.53 356 ASN A O 1
ATOM 2619 N N . ASN A 1 357 ? 69.769 56.734 -11.541 1.00 46.12 357 ASN A N 1
ATOM 2620 C CA . ASN A 1 357 ? 70.582 57.951 -11.522 1.00 46.12 357 ASN A CA 1
ATOM 2621 C C . ASN A 1 357 ? 72.075 57.666 -11.221 1.00 46.12 357 ASN A C 1
ATOM 2623 O O . ASN A 1 357 ? 72.943 58.516 -11.433 1.00 46.12 357 ASN A O 1
ATOM 2627 N N . ARG A 1 358 ? 72.433 56.433 -10.820 1.00 48.03 358 ARG A N 1
ATOM 2628 C CA . ARG A 1 358 ? 73.834 55.956 -10.808 1.00 48.03 358 ARG A CA 1
ATOM 2629 C C . ARG A 1 358 ? 74.414 55.663 -12.199 1.00 48.03 358 ARG A C 1
ATOM 2631 O O . ARG A 1 358 ? 75.617 55.431 -12.301 1.00 48.03 358 ARG A O 1
ATOM 2638 N N . ASN A 1 359 ? 73.609 55.752 -13.259 1.00 48.47 359 ASN A N 1
ATOM 2639 C CA . ASN A 1 359 ? 74.006 55.562 -14.660 1.00 48.47 359 ASN A CA 1
ATOM 2640 C C . ASN A 1 359 ? 73.789 56.829 -15.523 1.00 48.47 359 ASN A C 1
ATOM 2642 O O . ASN A 1 359 ? 73.513 56.756 -16.723 1.00 48.47 359 ASN A O 1
ATOM 2646 N N . ALA A 1 360 ? 73.943 58.010 -14.914 1.00 42.97 360 ALA A N 1
ATOM 2647 C CA . ALA A 1 360 ? 73.566 59.327 -15.444 1.00 42.97 360 ALA A CA 1
ATOM 2648 C C . ALA A 1 360 ? 74.312 59.858 -16.698 1.00 42.97 360 ALA A C 1
ATOM 2650 O O . ALA A 1 360 ? 74.234 61.050 -16.984 1.00 42.97 360 ALA A O 1
ATOM 2651 N N . GLU A 1 361 ? 74.990 59.028 -17.497 1.00 42.03 361 GLU A N 1
ATOM 2652 C CA . GLU A 1 361 ? 75.505 59.450 -18.819 1.00 42.03 361 GLU A CA 1
ATOM 2653 C C . GLU A 1 361 ? 74.853 58.737 -20.017 1.00 42.03 361 GLU A C 1
ATOM 2655 O O . GLU A 1 361 ? 75.100 59.132 -21.155 1.00 42.03 361 GLU A O 1
ATOM 2660 N N . ALA A 1 362 ? 73.965 57.756 -19.803 1.00 45.53 362 ALA A N 1
ATOM 2661 C CA . ALA A 1 362 ? 73.303 57.037 -20.903 1.00 45.53 362 ALA A CA 1
ATOM 2662 C C . ALA A 1 362 ? 71.808 57.362 -21.102 1.00 45.53 362 ALA A C 1
ATOM 2664 O O . ALA A 1 362 ? 71.236 56.953 -22.109 1.00 45.53 362 ALA A O 1
ATOM 2665 N N . VAL A 1 363 ? 71.168 58.119 -20.203 1.00 46.06 363 VAL A N 1
ATOM 2666 C CA . VAL A 1 363 ? 69.710 58.360 -20.244 1.00 46.06 363 VAL A CA 1
ATOM 2667 C C . VAL A 1 363 ? 69.408 59.855 -20.353 1.00 46.06 363 VAL A C 1
ATOM 2669 O O . VAL A 1 363 ? 68.801 60.465 -19.485 1.00 46.06 363 VAL A O 1
ATOM 2672 N N . ALA A 1 364 ? 69.851 60.474 -21.446 1.00 42.62 364 ALA A N 1
ATOM 2673 C CA . ALA A 1 364 ? 69.472 61.845 -21.801 1.00 42.62 364 ALA A CA 1
ATOM 2674 C C . ALA A 1 364 ? 68.358 61.891 -22.869 1.00 42.62 364 ALA A C 1
ATOM 2676 O O . ALA A 1 364 ? 68.319 62.812 -23.682 1.00 42.62 364 ALA A O 1
ATOM 2677 N N . GLY A 1 365 ? 67.459 60.900 -22.908 1.00 49.19 365 GLY A N 1
ATOM 2678 C CA . GLY A 1 365 ? 66.423 60.859 -23.948 1.00 49.19 365 GLY A CA 1
ATOM 2679 C C . GLY A 1 365 ? 65.299 59.840 -23.783 1.00 49.19 365 GLY A C 1
ATOM 2680 O O . GLY A 1 365 ? 64.669 59.516 -24.781 1.00 49.19 365 GLY A O 1
ATOM 2681 N N . VAL A 1 366 ? 65.035 59.335 -22.577 1.00 44.91 366 VAL A N 1
ATOM 2682 C CA . VAL A 1 366 ? 63.839 58.514 -22.323 1.00 44.91 366 VAL A CA 1
ATOM 2683 C C . VAL A 1 366 ? 62.804 59.417 -21.663 1.00 44.91 366 VAL A C 1
ATOM 2685 O O . VAL A 1 366 ? 62.709 59.505 -20.444 1.00 44.91 366 VAL A O 1
ATOM 2688 N N . ILE A 1 367 ? 62.102 60.184 -22.496 1.00 50.00 367 ILE A N 1
ATOM 2689 C CA . ILE A 1 367 ? 60.795 60.721 -22.124 1.00 50.00 367 ILE A CA 1
ATOM 2690 C C . ILE A 1 367 ? 59.849 59.542 -22.342 1.00 50.00 367 ILE A C 1
ATOM 2692 O O . ILE A 1 367 ? 59.763 59.064 -23.472 1.00 50.00 367 ILE A O 1
ATOM 2696 N N . TYR A 1 368 ? 59.227 59.034 -21.275 1.00 49.81 368 TYR A N 1
ATOM 2697 C CA . TYR A 1 368 ? 58.126 58.076 -21.395 1.00 49.81 368 TYR A CA 1
ATOM 2698 C C . TYR A 1 368 ? 57.116 58.640 -22.403 1.00 49.81 368 TYR A C 1
ATOM 2700 O O . TYR A 1 368 ? 56.689 59.788 -22.255 1.00 49.81 368 TYR A O 1
ATOM 2708 N N . ASP A 1 369 ? 56.809 57.878 -23.455 1.00 58.91 369 ASP A N 1
ATOM 2709 C CA . ASP A 1 369 ? 55.756 58.224 -24.407 1.00 58.91 369 ASP A CA 1
ATOM 2710 C C . ASP A 1 369 ? 54.466 58.403 -23.600 1.00 58.91 369 ASP A C 1
ATOM 2712 O O . ASP A 1 369 ? 54.042 57.491 -22.891 1.00 58.91 369 ASP A O 1
ATOM 2716 N N . GLU A 1 370 ? 53.869 59.593 -23.652 1.00 52.66 370 GLU A N 1
ATOM 2717 C CA . GLU A 1 370 ? 52.611 59.885 -22.959 1.00 52.66 370 GLU A CA 1
ATOM 2718 C C . GLU A 1 370 ? 51.524 58.889 -23.390 1.00 52.66 370 GLU A C 1
ATOM 2720 O O . GLU A 1 370 ? 50.672 58.555 -22.583 1.00 52.66 370 GLU A O 1
ATOM 2725 N N . THR A 1 371 ? 51.629 58.313 -24.594 1.00 58.03 371 THR A N 1
ATOM 2726 C CA . THR A 1 371 ? 50.775 57.224 -25.089 1.00 58.03 371 THR A CA 1
ATOM 2727 C C . THR A 1 371 ? 51.039 55.896 -24.383 1.00 58.03 371 THR A C 1
ATOM 2729 O O . THR A 1 371 ? 50.107 55.134 -24.158 1.00 58.03 371 THR A O 1
ATOM 2732 N N . GLU A 1 372 ? 52.287 55.587 -24.027 1.00 59.81 372 GLU A N 1
ATOM 2733 C CA . GLU A 1 372 ? 52.632 54.373 -23.279 1.00 59.81 372 GLU A CA 1
ATOM 2734 C C . GLU A 1 372 ? 52.170 54.506 -21.827 1.00 59.81 372 GLU A C 1
ATOM 2736 O O . GLU A 1 372 ? 51.562 53.582 -21.294 1.00 59.81 372 GLU A O 1
ATOM 2741 N N . LEU A 1 373 ? 52.348 55.685 -21.222 1.00 58.09 373 LEU A N 1
ATOM 2742 C CA . LEU A 1 373 ? 51.803 55.976 -19.897 1.00 58.09 373 LEU A CA 1
ATOM 2743 C C . LEU A 1 373 ? 50.267 55.978 -19.909 1.00 58.09 373 LEU A C 1
ATOM 2745 O O . LEU A 1 373 ? 49.666 55.388 -19.020 1.00 58.09 373 LEU A O 1
ATOM 2749 N N . ASP A 1 374 ? 49.630 56.571 -20.919 1.00 65.19 374 ASP A N 1
ATOM 2750 C CA . ASP A 1 374 ? 48.172 56.567 -21.089 1.00 65.19 374 ASP A CA 1
ATOM 2751 C C . ASP A 1 374 ? 47.644 55.160 -21.385 1.00 65.19 374 ASP A C 1
ATOM 2753 O O . ASP A 1 374 ? 46.598 54.782 -20.876 1.00 65.19 374 ASP A O 1
ATOM 2757 N N . THR A 1 375 ? 48.398 54.329 -22.109 1.00 66.50 375 THR A N 1
ATOM 2758 C CA . THR A 1 375 ? 48.063 52.913 -22.321 1.00 66.50 375 THR A CA 1
ATOM 2759 C C . THR A 1 375 ? 48.181 52.130 -21.022 1.00 66.50 375 THR A C 1
ATOM 2761 O O . THR A 1 375 ? 47.282 51.357 -20.706 1.00 66.50 375 THR A O 1
ATOM 2764 N N . ILE A 1 376 ? 49.245 52.332 -20.241 1.00 64.31 376 ILE A N 1
ATOM 2765 C CA . ILE A 1 376 ? 49.428 51.683 -18.936 1.00 64.31 376 ILE A CA 1
ATOM 2766 C C . ILE A 1 376 ? 48.322 52.119 -17.974 1.00 64.31 376 ILE A C 1
ATOM 2768 O O . ILE A 1 376 ? 47.711 51.269 -17.333 1.00 64.31 376 ILE A O 1
ATOM 2772 N N . VAL A 1 377 ? 48.014 53.415 -17.910 1.00 65.38 377 VAL A N 1
ATOM 2773 C CA . VAL A 1 377 ? 46.957 53.968 -17.054 1.00 65.38 377 VAL A CA 1
ATOM 2774 C C . VAL A 1 377 ? 45.578 53.512 -17.524 1.00 65.38 377 VAL A C 1
ATOM 2776 O O . VAL A 1 377 ? 44.792 53.064 -16.703 1.00 65.38 377 VAL A O 1
ATOM 2779 N N . THR A 1 378 ? 45.286 53.534 -18.823 1.00 71.62 378 THR A N 1
ATOM 2780 C CA . THR A 1 378 ? 44.015 53.044 -19.384 1.00 71.62 378 THR A CA 1
ATOM 2781 C C . THR A 1 378 ? 43.856 51.543 -19.171 1.00 71.62 378 THR A C 1
ATOM 2783 O O . THR A 1 378 ? 42.767 51.088 -18.835 1.00 71.62 378 THR A O 1
ATOM 2786 N N . THR A 1 379 ? 44.935 50.769 -19.302 1.00 70.00 379 THR A N 1
ATOM 2787 C CA . THR A 1 379 ? 44.933 49.328 -19.016 1.00 70.00 379 THR A CA 1
ATOM 2788 C C . THR A 1 379 ? 44.709 49.082 -17.529 1.00 70.00 379 THR A C 1
ATOM 2790 O O . THR A 1 379 ? 43.860 48.275 -17.177 1.00 70.00 379 THR A O 1
ATOM 2793 N N . ALA A 1 380 ? 45.395 49.816 -16.650 1.00 64.69 380 ALA A N 1
ATOM 2794 C CA . ALA A 1 380 ? 45.204 49.718 -15.206 1.00 64.69 380 ALA A CA 1
ATOM 2795 C C . ALA A 1 380 ? 43.777 50.115 -14.793 1.00 64.69 380 ALA A C 1
ATOM 2797 O O . ALA A 1 380 ? 43.151 49.404 -14.015 1.00 64.69 380 ALA A O 1
ATOM 2798 N N . ILE A 1 381 ? 43.228 51.194 -15.361 1.00 73.50 381 ILE A N 1
ATOM 2799 C CA . ILE A 1 381 ? 41.834 51.610 -15.160 1.00 73.50 381 ILE A CA 1
ATOM 2800 C C . ILE A 1 381 ? 40.877 50.536 -15.677 1.00 73.50 381 ILE A C 1
ATOM 2802 O O . ILE A 1 381 ? 39.915 50.222 -14.989 1.00 73.50 381 ILE A O 1
ATOM 2806 N N . GLY A 1 382 ? 41.144 49.939 -16.841 1.00 75.69 382 GLY A N 1
ATOM 2807 C CA . GLY A 1 382 ? 40.345 48.843 -17.390 1.00 75.69 382 GLY A CA 1
ATOM 2808 C C . GLY A 1 382 ? 40.350 47.607 -16.490 1.00 75.69 382 GLY A C 1
ATOM 2809 O O . GLY A 1 382 ? 39.295 47.029 -16.244 1.00 75.69 382 GLY A O 1
ATOM 2810 N N . THR A 1 383 ? 41.508 47.244 -15.937 1.00 71.06 383 THR A N 1
ATOM 2811 C CA . THR A 1 383 ? 41.639 46.155 -14.959 1.00 71.06 383 THR A CA 1
ATOM 2812 C C . THR A 1 383 ? 40.892 46.473 -13.663 1.00 71.06 383 THR A C 1
ATOM 2814 O O . THR A 1 383 ? 40.197 45.611 -13.133 1.00 71.06 383 THR A O 1
ATOM 2817 N N . ILE A 1 384 ? 40.977 47.711 -13.169 1.00 70.69 384 ILE A N 1
ATOM 2818 C CA . ILE A 1 384 ? 40.247 48.156 -11.974 1.00 70.69 384 ILE A CA 1
ATOM 2819 C C . ILE A 1 384 ? 38.733 48.150 -12.225 1.00 70.69 384 ILE A C 1
ATOM 2821 O O . ILE A 1 384 ? 37.987 47.627 -11.403 1.00 70.69 384 ILE A O 1
ATOM 2825 N N . ASP A 1 385 ? 38.269 48.679 -13.360 1.00 77.62 385 ASP A N 1
ATOM 2826 C CA . ASP A 1 385 ? 36.849 48.694 -13.728 1.00 77.62 385 ASP A CA 1
ATOM 2827 C C . ASP A 1 385 ? 36.317 47.250 -13.894 1.00 77.62 385 ASP A C 1
ATOM 2829 O O . ASP A 1 385 ? 35.206 46.954 -13.453 1.00 77.62 385 ASP A O 1
ATOM 2833 N N . ALA A 1 386 ? 37.119 46.325 -14.442 1.00 70.69 386 ALA A N 1
ATOM 2834 C CA . ALA A 1 386 ? 36.777 44.902 -14.527 1.00 70.69 386 ALA A CA 1
ATOM 2835 C C . ALA A 1 386 ? 36.693 44.232 -13.144 1.00 70.69 386 ALA A C 1
ATOM 2837 O O . ALA A 1 386 ? 35.742 43.497 -12.881 1.00 70.69 386 ALA A O 1
ATOM 2838 N N . ARG A 1 387 ? 37.634 44.528 -12.237 1.00 73.56 387 ARG A N 1
ATOM 2839 C CA . ARG A 1 387 ? 37.601 44.034 -10.851 1.00 73.56 387 ARG A CA 1
ATOM 2840 C C . ARG A 1 387 ? 36.373 44.551 -10.101 1.00 73.56 387 ARG A C 1
ATOM 2842 O O . ARG A 1 387 ? 35.707 43.774 -9.429 1.00 73.56 387 ARG A O 1
ATOM 2849 N N . ILE A 1 388 ? 36.030 45.831 -10.253 1.00 75.69 388 ILE A N 1
ATOM 2850 C CA . ILE A 1 388 ? 34.825 46.420 -9.645 1.00 75.69 388 ILE A CA 1
ATOM 2851 C C . ILE A 1 388 ? 33.557 45.736 -10.173 1.00 75.69 388 ILE A C 1
ATOM 2853 O O . ILE A 1 388 ? 32.661 45.428 -9.389 1.00 75.69 388 ILE A O 1
ATOM 2857 N N . ALA A 1 389 ? 33.477 45.473 -11.481 1.00 77.19 389 ALA A N 1
ATOM 2858 C CA . ALA A 1 389 ? 32.333 44.785 -12.079 1.00 77.19 389 ALA A CA 1
ATOM 2859 C C . ALA A 1 389 ? 32.192 43.337 -11.577 1.00 77.19 389 ALA A C 1
ATOM 2861 O O . ALA A 1 389 ? 31.074 42.898 -11.301 1.00 77.19 389 ALA A O 1
ATOM 2862 N N . ALA A 1 390 ? 33.310 42.622 -11.412 1.00 71.38 390 ALA A N 1
ATOM 2863 C CA . ALA A 1 390 ? 33.321 41.276 -10.844 1.00 71.38 390 ALA A CA 1
ATOM 2864 C C . ALA A 1 390 ? 32.862 41.277 -9.376 1.00 71.38 390 ALA A C 1
ATOM 2866 O O . ALA A 1 390 ? 31.968 40.515 -9.025 1.00 71.38 390 ALA A O 1
ATOM 2867 N N . ILE A 1 391 ? 33.376 42.202 -8.554 1.00 72.25 391 ILE A N 1
ATOM 2868 C CA . ILE A 1 391 ? 32.942 42.382 -7.156 1.00 72.25 391 ILE A CA 1
ATOM 2869 C C . ILE A 1 391 ? 31.441 42.687 -7.082 1.00 72.25 391 ILE A C 1
ATOM 2871 O O . ILE A 1 391 ? 30.724 42.044 -6.331 1.00 72.25 391 ILE A O 1
ATOM 2875 N N . THR A 1 392 ? 30.942 43.605 -7.916 1.00 80.38 392 THR A N 1
ATOM 2876 C CA . THR A 1 392 ? 29.512 43.971 -7.928 1.00 80.38 392 THR A CA 1
ATOM 2877 C C . THR A 1 392 ? 28.620 42.783 -8.306 1.00 80.38 392 THR A C 1
ATOM 2879 O O . THR A 1 392 ? 27.504 42.662 -7.808 1.00 80.38 392 THR A O 1
ATOM 2882 N N . THR A 1 393 ? 29.096 41.915 -9.203 1.00 78.88 393 THR A N 1
ATOM 2883 C CA . THR A 1 393 ? 28.370 40.699 -9.600 1.00 78.88 393 THR A CA 1
ATOM 2884 C C . THR A 1 393 ? 28.349 39.695 -8.449 1.00 78.88 393 THR A C 1
ATOM 2886 O O . THR A 1 393 ? 27.274 39.241 -8.074 1.00 78.88 393 THR A O 1
ATOM 2889 N N . ALA A 1 394 ? 29.501 39.450 -7.816 1.00 73.38 394 ALA A N 1
ATOM 2890 C CA . ALA A 1 394 ? 29.605 38.574 -6.652 1.00 73.38 394 ALA A CA 1
ATOM 2891 C C . ALA A 1 394 ? 28.727 39.052 -5.481 1.00 73.38 394 ALA A C 1
ATOM 2893 O O . ALA A 1 394 ? 27.992 38.258 -4.907 1.00 73.38 394 ALA A O 1
ATOM 2894 N N . GLU A 1 395 ? 28.722 40.351 -5.166 1.00 78.31 395 GLU A N 1
ATOM 2895 C CA . GLU A 1 395 ? 27.853 40.930 -4.129 1.00 78.31 395 GLU A CA 1
ATOM 2896 C C . GLU A 1 395 ? 26.359 40.768 -4.454 1.00 78.31 395 GLU A C 1
ATOM 2898 O O . GLU A 1 395 ? 25.550 40.521 -3.559 1.00 78.31 395 GLU A O 1
ATOM 2903 N N . ALA A 1 396 ? 25.972 40.877 -5.729 1.00 79.44 396 ALA A N 1
ATOM 2904 C CA . ALA A 1 396 ? 24.589 40.668 -6.149 1.00 79.44 396 ALA A CA 1
ATOM 2905 C C . ALA A 1 396 ? 24.157 39.200 -6.001 1.00 79.44 396 ALA A C 1
ATOM 2907 O O . ALA A 1 396 ? 23.046 38.950 -5.532 1.00 79.44 396 ALA A O 1
ATOM 2908 N N . SER A 1 397 ? 25.029 38.250 -6.351 1.00 78.62 397 SER A N 1
ATOM 2909 C CA . SER A 1 397 ? 24.783 36.813 -6.183 1.00 78.62 397 SER A CA 1
ATOM 2910 C C . SER A 1 397 ? 24.747 36.419 -4.704 1.00 78.62 397 SER A C 1
ATOM 2912 O O . SER A 1 397 ? 23.829 35.726 -4.279 1.00 78.62 397 SER A O 1
ATOM 2914 N N . LEU A 1 398 ? 25.647 36.967 -3.878 1.00 74.62 398 LEU A N 1
ATOM 2915 C CA . LEU A 1 398 ? 25.627 36.804 -2.419 1.00 74.62 398 LEU A CA 1
ATOM 2916 C C . LEU A 1 398 ? 24.329 37.328 -1.787 1.00 74.62 398 LEU A C 1
ATOM 2918 O O . LEU A 1 398 ? 23.777 36.690 -0.895 1.00 74.62 398 LEU A O 1
ATOM 2922 N N . ALA A 1 399 ? 23.820 38.472 -2.252 1.00 75.44 399 ALA A N 1
ATOM 2923 C CA . ALA A 1 399 ? 22.560 39.040 -1.771 1.00 75.44 399 ALA A CA 1
ATOM 2924 C C . ALA A 1 399 ? 21.315 38.277 -2.258 1.00 75.44 399 ALA A C 1
ATOM 2926 O O . ALA A 1 399 ? 20.234 38.456 -1.690 1.00 75.44 399 ALA A O 1
ATOM 2927 N N . ALA A 1 400 ? 21.448 37.476 -3.319 1.00 76.75 400 ALA A N 1
ATOM 2928 C CA . ALA A 1 400 ? 20.383 36.625 -3.832 1.00 76.75 400 ALA A CA 1
ATOM 2929 C C . ALA A 1 400 ? 20.238 35.327 -3.028 1.00 76.75 400 ALA A C 1
ATOM 2931 O O . ALA A 1 400 ? 19.134 34.788 -3.003 1.00 76.75 400 ALA A O 1
ATOM 2932 N N . ILE A 1 401 ? 21.296 34.883 -2.328 1.00 74.38 401 ILE A N 1
ATOM 2933 C CA . ILE A 1 401 ? 21.218 33.746 -1.405 1.00 74.38 401 ILE A CA 1
ATOM 2934 C C . ILE A 1 401 ? 20.161 34.081 -0.342 1.00 74.38 401 ILE A C 1
ATOM 2936 O O . ILE A 1 401 ? 20.322 35.063 0.397 1.00 74.38 401 ILE A O 1
ATOM 2940 N N . PRO A 1 402 ? 19.070 33.302 -0.238 1.00 75.31 402 PRO A N 1
ATOM 2941 C CA . PRO A 1 402 ? 18.062 33.541 0.775 1.00 75.31 402 PRO A CA 1
ATOM 2942 C C . PRO A 1 402 ? 18.730 33.498 2.150 1.00 75.31 402 PRO A C 1
ATOM 2944 O O . PRO A 1 402 ? 19.393 32.523 2.503 1.00 75.31 402 PRO A O 1
ATOM 2947 N N . THR A 1 403 ? 18.573 34.567 2.939 1.00 64.31 403 THR A N 1
ATOM 2948 C CA . THR A 1 403 ? 19.047 34.578 4.330 1.00 64.31 403 THR A CA 1
ATOM 2949 C C . THR A 1 403 ? 18.510 33.333 5.025 1.00 64.31 403 THR A C 1
ATOM 2951 O O . THR A 1 403 ? 17.302 33.108 4.888 1.00 64.31 403 THR A O 1
ATOM 2954 N N . PRO A 1 404 ? 19.342 32.559 5.753 1.00 50.19 404 PRO A N 1
ATOM 2955 C CA . PRO A 1 404 ? 18.932 31.283 6.320 1.00 50.19 404 PRO A CA 1
ATOM 2956 C C . PRO A 1 404 ? 17.672 31.499 7.147 1.00 50.19 404 PRO A C 1
ATOM 2958 O O . PRO A 1 404 ? 17.701 32.130 8.206 1.00 50.19 404 PRO A O 1
ATOM 2961 N N . VAL A 1 405 ? 16.538 31.065 6.607 1.00 47.34 405 VAL A N 1
ATOM 2962 C CA . VAL A 1 405 ? 15.282 31.101 7.334 1.00 47.34 405 VAL A CA 1
ATOM 2963 C C . VAL A 1 405 ? 15.447 30.033 8.404 1.00 47.34 405 VAL A C 1
ATOM 2965 O O . VAL A 1 405 ? 15.710 28.877 8.078 1.00 47.34 405 VAL A O 1
ATOM 2968 N N . GLU A 1 406 ? 15.285 30.403 9.674 1.00 51.19 406 GLU A N 1
ATOM 2969 C CA . GLU A 1 406 ? 15.195 29.452 10.796 1.00 51.19 406 GLU A CA 1
ATOM 2970 C C . GLU A 1 406 ? 14.105 28.368 10.577 1.00 51.19 406 GLU A C 1
ATOM 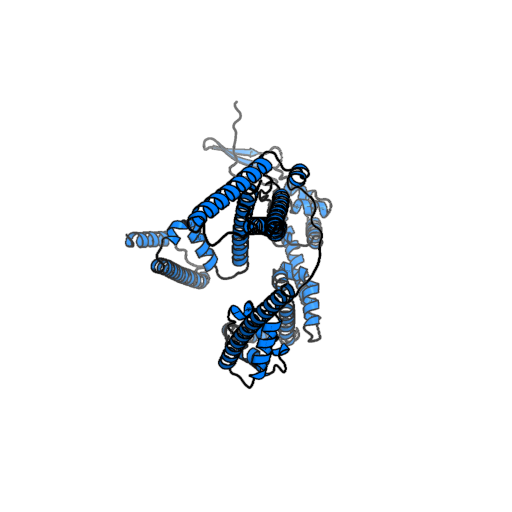2972 O O . GLU A 1 406 ? 14.023 27.427 11.360 1.00 51.19 406 GLU A O 1
ATOM 2977 N N . ASP A 1 407 ? 13.315 28.463 9.497 1.00 45.94 407 ASP A N 1
ATOM 2978 C CA . ASP A 1 407 ? 12.251 27.547 9.081 1.00 45.94 407 ASP A CA 1
ATOM 2979 C C . ASP A 1 407 ? 12.671 26.439 8.092 1.00 45.94 407 ASP A C 1
ATOM 2981 O O . ASP A 1 407 ? 11.824 25.612 7.764 1.00 45.94 407 ASP A O 1
ATOM 2985 N N . TYR A 1 408 ? 13.936 26.317 7.657 1.00 50.97 408 TYR A N 1
ATOM 2986 C CA . TYR A 1 408 ? 14.408 25.064 7.017 1.00 50.97 408 TYR A CA 1
ATOM 2987 C C . TYR A 1 408 ? 14.652 23.961 8.066 1.00 50.97 408 TYR A C 1
ATOM 2989 O O . TYR A 1 408 ? 15.658 23.252 8.047 1.00 50.97 408 TYR A O 1
ATOM 2997 N N . GLN A 1 409 ? 13.745 23.835 9.034 1.00 49.38 409 GLN A N 1
ATOM 2998 C CA . GLN A 1 409 ? 13.649 22.619 9.822 1.00 49.38 409 GLN A CA 1
ATOM 2999 C C . GLN A 1 409 ? 12.961 21.583 8.943 1.00 49.38 409 GLN A C 1
ATOM 3001 O O . GLN A 1 409 ? 11.861 21.841 8.451 1.00 49.38 409 GLN A O 1
ATOM 3006 N N . LEU A 1 410 ? 13.604 20.425 8.752 1.00 47.59 410 LEU A N 1
ATOM 3007 C CA . LEU A 1 410 ? 12.938 19.228 8.250 1.00 47.59 410 LEU A CA 1
ATOM 3008 C C . LEU A 1 410 ? 11.685 19.033 9.107 1.00 47.59 410 LEU A C 1
ATOM 3010 O O . LEU A 1 410 ? 11.759 18.661 10.281 1.00 47.59 410 LEU A O 1
ATOM 3014 N N . ASN A 1 411 ? 10.526 19.376 8.557 1.00 43.34 411 ASN A N 1
ATOM 3015 C CA . ASN A 1 411 ? 9.273 19.168 9.243 1.00 43.34 411 ASN A CA 1
ATOM 3016 C C . ASN A 1 411 ? 9.094 17.649 9.274 1.00 43.34 411 ASN A C 1
ATOM 3018 O O . ASN A 1 411 ? 8.838 17.046 8.239 1.00 43.34 411 ASN A O 1
ATOM 3022 N N . ALA A 1 412 ? 9.280 17.031 10.442 1.00 44.50 412 ALA A N 1
ATOM 3023 C CA . ALA A 1 412 ? 9.260 15.580 10.659 1.00 44.50 412 ALA A CA 1
ATOM 3024 C C . ALA A 1 412 ? 7.883 14.916 10.400 1.00 44.50 412 ALA A C 1
ATOM 3026 O O . ALA A 1 412 ? 7.600 13.825 10.897 1.00 44.50 412 ALA A O 1
ATOM 3027 N N . ALA A 1 413 ? 7.002 15.579 9.650 1.00 38.59 413 ALA A N 1
ATOM 3028 C CA . ALA A 1 413 ? 5.775 15.014 9.132 1.00 38.59 413 ALA A CA 1
ATOM 3029 C C . ALA A 1 413 ? 6.128 14.138 7.925 1.00 38.59 413 ALA A C 1
ATOM 3031 O O . ALA A 1 413 ? 6.340 14.611 6.813 1.00 38.59 413 ALA A O 1
ATOM 3032 N N . ARG A 1 414 ? 6.204 12.844 8.209 1.00 43.72 414 ARG A N 1
ATOM 3033 C CA . ARG A 1 414 ? 6.550 11.713 7.347 1.00 43.72 414 ARG A CA 1
ATOM 3034 C C . ARG A 1 414 ? 5.521 11.427 6.229 1.00 43.72 414 ARG A C 1
ATOM 3036 O O . ARG A 1 414 ? 5.363 10.279 5.845 1.00 43.72 414 ARG A O 1
ATOM 3043 N N . ASP A 1 415 ? 4.833 12.454 5.724 1.00 39.81 415 ASP A N 1
ATOM 3044 C CA . ASP A 1 415 ? 3.810 12.358 4.672 1.00 39.81 415 ASP A CA 1
ATOM 3045 C C . ASP A 1 415 ? 4.212 13.218 3.460 1.00 39.81 415 ASP A C 1
ATOM 3047 O O . ASP A 1 415 ? 3.805 14.373 3.316 1.00 39.81 415 ASP A O 1
ATOM 3051 N N . GLY A 1 416 ? 5.032 12.641 2.579 1.00 46.91 416 GLY A N 1
ATOM 3052 C CA . GLY A 1 416 ? 5.066 13.007 1.158 1.00 46.91 416 GLY A CA 1
ATOM 3053 C C . GLY A 1 416 ? 5.675 14.357 0.765 1.00 46.91 416 GLY A C 1
ATOM 3054 O O . GLY A 1 416 ? 5.314 14.874 -0.291 1.00 46.91 416 GLY A O 1
ATOM 3055 N N . ILE A 1 417 ? 6.577 14.940 1.560 1.00 42.72 417 ILE A N 1
ATOM 3056 C CA . ILE A 1 417 ? 7.415 16.047 1.069 1.00 42.72 417 ILE A CA 1
ATOM 3057 C C . ILE A 1 417 ? 8.669 15.447 0.439 1.00 42.72 417 ILE A C 1
ATOM 3059 O O . ILE A 1 417 ? 9.527 14.917 1.141 1.00 42.72 417 ILE A O 1
ATOM 3063 N N . ASP A 1 418 ? 8.727 15.541 -0.885 1.00 49.84 418 ASP A N 1
ATOM 3064 C CA . ASP A 1 418 ? 9.874 15.193 -1.712 1.00 49.84 418 ASP A CA 1
ATOM 3065 C C . ASP A 1 418 ? 11.088 16.037 -1.287 1.00 49.84 418 ASP A C 1
ATOM 3067 O O . ASP A 1 418 ? 11.104 17.264 -1.434 1.00 49.84 418 ASP A O 1
ATOM 3071 N N . VAL A 1 419 ? 12.070 15.393 -0.656 1.00 51.25 419 VAL A N 1
ATOM 3072 C CA . VAL A 1 419 ? 13.276 16.055 -0.136 1.00 51.25 419 VAL A CA 1
ATOM 3073 C C . VAL A 1 419 ? 14.140 16.580 -1.297 1.00 51.25 419 VAL A C 1
ATOM 3075 O O . VAL A 1 419 ? 14.872 17.560 -1.118 1.00 51.25 419 VAL A O 1
ATOM 3078 N N . ASP A 1 420 ? 13.975 16.026 -2.505 1.00 54.94 420 ASP A N 1
ATOM 3079 C CA . ASP A 1 420 ? 14.730 16.415 -3.701 1.00 54.94 420 ASP A CA 1
ATOM 3080 C C . ASP A 1 420 ? 14.368 17.824 -4.209 1.00 54.94 420 ASP A C 1
ATOM 3082 O O . ASP A 1 420 ? 15.222 18.544 -4.748 1.00 54.94 420 ASP A O 1
ATOM 3086 N N . ASP A 1 421 ? 13.134 18.282 -3.970 1.00 55.59 421 ASP A N 1
ATOM 3087 C CA . ASP A 1 421 ? 12.623 19.544 -4.522 1.00 55.59 421 ASP A CA 1
ATOM 3088 C C . ASP A 1 421 ? 13.192 20.795 -3.823 1.00 55.59 421 ASP A C 1
ATOM 3090 O O . ASP A 1 421 ? 13.264 21.873 -4.423 1.00 55.59 421 ASP A O 1
ATOM 3094 N N . ALA A 1 422 ? 13.618 20.684 -2.559 1.00 54.06 422 ALA A N 1
ATOM 3095 C CA . ALA A 1 422 ? 14.105 21.823 -1.771 1.00 54.06 422 ALA A CA 1
ATOM 3096 C C . ALA A 1 422 ? 15.640 21.941 -1.723 1.00 54.06 422 ALA A C 1
ATOM 3098 O O . ALA A 1 422 ? 16.159 23.055 -1.615 1.00 54.06 422 ALA A O 1
ATOM 3099 N N . ALA A 1 423 ? 16.372 20.826 -1.820 1.00 61.00 423 ALA A N 1
ATOM 3100 C CA . ALA A 1 423 ? 17.838 20.824 -1.781 1.00 61.00 423 ALA A CA 1
ATOM 3101 C C . ALA A 1 423 ? 18.459 21.313 -3.104 1.00 61.00 423 ALA A C 1
ATOM 3103 O O . ALA A 1 423 ? 19.436 22.067 -3.102 1.00 61.00 423 ALA A O 1
ATOM 3104 N N . THR A 1 424 ? 17.846 20.952 -4.233 1.00 70.00 424 THR A N 1
ATOM 3105 C CA . THR A 1 424 ? 18.356 21.248 -5.581 1.00 70.00 424 THR A CA 1
ATOM 3106 C C . THR A 1 424 ? 18.452 22.754 -5.894 1.00 70.00 424 THR A C 1
ATOM 3108 O O . THR A 1 424 ? 19.491 23.189 -6.403 1.00 70.00 424 THR A O 1
ATOM 3111 N N . PRO A 1 425 ? 17.446 23.598 -5.576 1.00 74.50 425 PRO A N 1
ATOM 3112 C CA . PRO A 1 425 ? 17.523 25.031 -5.862 1.00 74.50 425 PRO A CA 1
ATOM 3113 C C . PRO A 1 425 ? 18.576 25.759 -5.016 1.00 74.50 425 PRO A C 1
ATOM 3115 O O . PRO A 1 425 ? 19.304 26.599 -5.539 1.00 74.50 425 PRO A O 1
ATOM 3118 N N . LEU A 1 426 ? 18.704 25.410 -3.728 1.00 76.56 426 LEU A N 1
ATOM 3119 C CA . LEU A 1 426 ? 19.677 26.044 -2.833 1.00 76.56 426 LEU A CA 1
ATOM 3120 C C . LEU A 1 426 ? 21.121 25.679 -3.212 1.00 76.56 426 LEU A C 1
ATOM 3122 O O . LEU A 1 426 ? 21.989 26.550 -3.212 1.00 76.56 426 LEU A O 1
ATOM 3126 N N . ALA A 1 427 ? 21.377 24.418 -3.576 1.00 76.44 427 ALA A N 1
ATOM 3127 C CA . ALA A 1 427 ? 22.697 23.976 -4.023 1.00 76.44 427 ALA A CA 1
ATOM 3128 C C . ALA A 1 427 ? 23.137 24.685 -5.318 1.00 76.44 427 ALA A C 1
ATOM 3130 O O . ALA A 1 427 ? 24.299 25.086 -5.445 1.00 76.44 427 ALA A O 1
ATOM 3131 N N . ALA A 1 428 ? 22.208 24.901 -6.256 1.00 78.00 428 ALA A N 1
ATOM 3132 C CA . ALA A 1 428 ? 22.476 25.641 -7.487 1.00 78.00 428 ALA A CA 1
ATOM 3133 C C . ALA A 1 428 ? 22.809 27.119 -7.212 1.00 78.00 428 ALA A C 1
ATOM 3135 O O . ALA A 1 428 ? 23.821 27.620 -7.698 1.00 78.00 428 ALA A O 1
ATOM 3136 N N . GLU A 1 429 ? 22.019 27.796 -6.372 1.00 79.12 429 GLU A N 1
ATOM 3137 C CA . GLU A 1 429 ? 22.249 29.203 -6.006 1.00 79.12 429 GLU A CA 1
ATOM 3138 C C . GLU A 1 429 ? 23.582 29.408 -5.261 1.00 79.12 429 GLU A C 1
ATOM 3140 O O . GLU A 1 429 ? 24.301 30.374 -5.526 1.00 79.12 429 GLU A O 1
ATOM 3145 N N . VAL A 1 430 ? 23.955 28.482 -4.368 1.00 81.19 430 VAL A N 1
ATOM 3146 C CA . VAL A 1 430 ? 25.250 28.508 -3.665 1.00 81.19 430 VAL A CA 1
ATOM 3147 C C . VAL A 1 430 ? 26.418 28.278 -4.633 1.00 81.19 430 VAL A C 1
ATOM 3149 O O . VAL A 1 430 ? 27.432 28.973 -4.545 1.00 81.19 430 VAL A O 1
ATOM 3152 N N . THR A 1 431 ? 26.273 27.356 -5.589 1.00 84.25 431 THR A N 1
ATOM 3153 C CA . THR A 1 431 ? 27.303 27.058 -6.602 1.00 84.25 431 THR A CA 1
ATOM 3154 C C . THR A 1 431 ? 27.550 28.246 -7.535 1.00 84.25 431 THR A C 1
ATOM 3156 O O . THR A 1 431 ? 28.704 28.601 -7.806 1.00 84.25 431 THR A O 1
ATOM 3159 N N . ASP A 1 432 ? 26.481 28.900 -7.995 1.00 80.00 432 ASP A N 1
ATOM 3160 C CA . ASP A 1 432 ? 26.572 30.098 -8.833 1.00 80.00 432 ASP A CA 1
ATOM 3161 C C . ASP A 1 432 ? 27.241 31.250 -8.061 1.00 80.00 432 ASP A C 1
ATOM 3163 O O . ASP A 1 432 ? 28.186 31.872 -8.556 1.00 80.00 432 ASP A O 1
ATOM 3167 N N . ALA A 1 433 ? 26.843 31.475 -6.803 1.00 78.44 433 ALA A N 1
ATOM 3168 C CA . ALA A 1 433 ? 27.451 32.499 -5.956 1.00 78.44 433 ALA A CA 1
ATOM 3169 C C . ALA A 1 433 ? 28.944 32.240 -5.681 1.00 78.44 433 ALA A C 1
ATOM 3171 O O . ALA A 1 433 ? 29.744 33.178 -5.715 1.00 78.44 433 ALA A O 1
ATOM 3172 N N . ARG A 1 434 ? 29.356 30.983 -5.463 1.00 87.19 434 ARG A N 1
ATOM 3173 C CA . ARG A 1 434 ? 30.777 30.623 -5.311 1.00 87.19 434 ARG A CA 1
ATOM 3174 C C . ARG A 1 434 ? 31.568 30.873 -6.593 1.00 87.19 434 ARG A C 1
ATOM 3176 O O . ARG A 1 434 ? 32.662 31.432 -6.530 1.00 87.19 434 ARG A O 1
ATOM 3183 N N . THR A 1 435 ? 31.000 30.532 -7.748 1.00 86.62 435 THR A N 1
ATOM 3184 C CA . THR A 1 435 ? 31.625 30.779 -9.057 1.00 86.62 435 THR A CA 1
ATOM 3185 C C . THR A 1 435 ? 31.902 32.270 -9.276 1.00 86.62 435 THR A C 1
ATOM 3187 O O . THR A 1 435 ? 32.989 32.645 -9.727 1.00 86.62 435 THR A O 1
ATOM 3190 N N . ASP A 1 436 ? 30.959 33.136 -8.900 1.00 80.38 436 ASP A N 1
ATOM 3191 C CA . ASP A 1 436 ? 31.126 34.588 -9.007 1.00 80.38 436 ASP A CA 1
ATOM 3192 C C . ASP A 1 436 ? 32.176 35.139 -8.025 1.00 80.38 436 ASP A C 1
ATOM 3194 O O . ASP A 1 436 ? 32.964 36.022 -8.386 1.00 80.38 436 ASP A O 1
ATOM 3198 N N . VAL A 1 437 ? 32.248 34.595 -6.803 1.00 79.69 437 VAL A N 1
ATOM 3199 C CA . VAL A 1 437 ? 33.296 34.934 -5.823 1.00 79.69 437 VAL A CA 1
ATOM 3200 C C . VAL A 1 437 ? 34.684 34.545 -6.346 1.00 79.69 437 VAL A C 1
ATOM 3202 O O . VAL A 1 437 ? 35.599 35.372 -6.318 1.00 79.69 437 VAL A O 1
ATOM 3205 N N . ASP A 1 438 ? 34.847 33.344 -6.900 1.00 83.31 438 ASP A N 1
ATOM 3206 C CA . ASP A 1 438 ? 36.124 32.873 -7.454 1.00 83.31 438 ASP A CA 1
ATOM 3207 C C . ASP A 1 438 ? 36.569 33.704 -8.670 1.00 83.31 438 ASP A C 1
ATOM 3209 O O . ASP A 1 438 ? 37.762 34.000 -8.846 1.00 83.31 438 ASP A O 1
ATOM 3213 N N . ALA A 1 439 ? 35.615 34.153 -9.493 1.00 76.88 439 ALA A N 1
ATOM 3214 C CA . ALA A 1 439 ? 35.872 35.081 -10.589 1.00 76.88 439 ALA A CA 1
ATOM 3215 C C . ALA A 1 439 ? 36.350 36.454 -10.077 1.00 76.88 439 ALA A C 1
ATOM 3217 O O . ALA A 1 439 ? 37.302 37.020 -10.629 1.00 76.88 439 ALA A O 1
ATOM 3218 N N . ALA A 1 440 ? 35.753 36.972 -8.997 1.00 73.62 440 ALA A N 1
ATOM 3219 C CA . ALA A 1 440 ? 36.185 38.216 -8.360 1.00 73.62 440 ALA A CA 1
ATOM 3220 C C . ALA A 1 440 ? 37.594 38.099 -7.752 1.00 73.62 440 ALA A C 1
ATOM 3222 O O . ALA A 1 440 ? 38.424 38.996 -7.943 1.00 73.62 440 ALA A O 1
ATOM 3223 N N . VAL A 1 441 ? 37.907 36.978 -7.093 1.00 78.25 441 VAL A N 1
ATOM 3224 C CA . VAL A 1 441 ? 39.245 36.700 -6.540 1.00 78.25 441 VAL A CA 1
ATOM 3225 C C . VAL A 1 441 ? 40.288 36.582 -7.655 1.00 78.25 441 VAL A C 1
ATOM 3227 O O . VAL A 1 441 ? 41.359 37.184 -7.568 1.00 78.25 441 VAL A O 1
ATOM 3230 N N . THR A 1 442 ? 39.965 35.898 -8.757 1.00 81.38 442 THR A N 1
ATOM 3231 C CA . THR A 1 442 ? 40.843 35.800 -9.940 1.00 81.38 442 THR A CA 1
ATOM 3232 C C . THR A 1 442 ? 41.108 37.172 -10.574 1.00 81.38 442 THR A C 1
ATOM 3234 O O . THR A 1 442 ? 42.210 37.432 -11.061 1.00 81.38 442 THR A O 1
ATOM 3237 N N . ALA A 1 443 ? 40.134 38.086 -10.513 1.00 76.00 443 ALA A N 1
ATOM 3238 C CA . ALA A 1 443 ? 40.282 39.485 -10.923 1.00 76.00 443 ALA A CA 1
ATOM 3239 C C . ALA A 1 443 ? 41.061 40.356 -9.909 1.00 76.00 443 ALA A C 1
ATOM 3241 O O . ALA A 1 443 ? 41.242 41.556 -10.129 1.00 76.00 443 ALA A O 1
ATOM 3242 N N . GLY A 1 444 ? 41.545 39.765 -8.812 1.00 79.12 444 GLY A N 1
ATOM 3243 C CA . GLY A 1 444 ? 42.403 40.395 -7.814 1.00 79.12 444 GLY A CA 1
ATOM 3244 C C . GLY A 1 444 ? 41.676 40.938 -6.586 1.00 79.12 444 GLY A C 1
ATOM 3245 O O . GLY A 1 444 ? 42.301 41.676 -5.824 1.00 79.12 444 GLY A O 1
ATOM 3246 N N . ALA A 1 445 ? 40.389 40.631 -6.388 1.00 77.25 445 ALA A N 1
ATOM 3247 C CA . ALA A 1 445 ? 39.711 40.908 -5.122 1.00 77.25 445 ALA A CA 1
ATOM 3248 C C . ALA A 1 445 ? 40.323 40.072 -3.989 1.00 77.25 445 ALA A C 1
ATOM 3250 O O . ALA A 1 445 ? 40.736 38.933 -4.203 1.00 77.25 445 ALA A O 1
ATOM 3251 N N . VAL A 1 446 ? 40.377 40.630 -2.779 1.00 79.94 446 VAL A N 1
ATOM 3252 C CA . VAL A 1 446 ? 40.603 39.821 -1.575 1.00 79.94 446 VAL A CA 1
ATOM 3253 C C . VAL A 1 446 ? 39.251 39.495 -0.956 1.00 79.94 446 VAL A C 1
ATOM 3255 O O . VAL A 1 446 ? 38.349 40.321 -0.992 1.00 79.94 446 VAL A O 1
ATOM 3258 N N . GLU A 1 447 ? 39.097 38.309 -0.371 1.00 71.19 447 GLU A N 1
ATOM 3259 C CA . GLU A 1 447 ? 37.828 37.865 0.235 1.00 71.19 447 GLU A CA 1
ATOM 3260 C C . GLU A 1 447 ? 37.270 38.853 1.275 1.00 71.19 447 GLU A C 1
ATOM 3262 O O . GLU A 1 447 ? 36.060 38.988 1.414 1.00 71.19 447 GLU A O 1
ATOM 3267 N N . ALA A 1 448 ? 38.146 39.599 1.958 1.00 74.75 448 ALA A N 1
ATOM 3268 C CA . ALA A 1 448 ? 37.761 40.645 2.907 1.00 74.75 448 ALA A CA 1
ATOM 3269 C C . ALA A 1 448 ? 37.067 41.862 2.259 1.00 74.75 448 ALA A C 1
ATOM 3271 O O . ALA A 1 448 ? 36.449 42.647 2.976 1.00 74.75 448 ALA A O 1
ATOM 3272 N N . ASP A 1 449 ? 37.176 42.025 0.937 1.00 72.44 449 ASP A N 1
ATOM 3273 C CA . ASP A 1 449 ? 36.504 43.082 0.175 1.00 72.44 449 ASP A CA 1
ATOM 3274 C C . ASP A 1 449 ? 35.038 42.724 -0.149 1.00 72.44 449 ASP A C 1
ATOM 3276 O O . ASP A 1 449 ? 34.310 43.594 -0.618 1.00 72.44 449 ASP A O 1
ATOM 3280 N N . LEU A 1 450 ? 34.602 41.470 0.061 1.00 78.38 450 LEU A N 1
ATOM 3281 C CA . LEU A 1 450 ? 33.274 40.979 -0.327 1.00 78.38 450 LEU A CA 1
ATOM 3282 C C . LEU A 1 450 ? 32.305 40.979 0.864 1.00 78.38 450 LEU A C 1
ATOM 3284 O O . LEU A 1 450 ? 32.382 40.134 1.763 1.00 78.38 450 LEU A O 1
ATOM 3288 N N . GLU A 1 451 ? 31.355 41.915 0.865 1.00 79.56 451 GLU A N 1
ATOM 3289 C CA . GLU A 1 451 ? 30.288 41.952 1.867 1.00 79.56 451 GLU A CA 1
ATOM 3290 C C . GLU A 1 451 ? 29.359 40.734 1.689 1.00 79.56 451 GLU A C 1
ATOM 3292 O O . GLU A 1 451 ? 28.818 40.500 0.612 1.00 79.56 451 GLU A O 1
ATOM 3297 N N . GLY A 1 452 ? 29.181 39.931 2.746 1.00 73.06 452 GLY A N 1
ATOM 3298 C CA . GLY A 1 452 ? 28.304 38.750 2.724 1.00 73.06 452 GLY A CA 1
ATOM 3299 C C . GLY A 1 452 ? 28.998 37.397 2.517 1.00 73.06 452 GLY A C 1
ATOM 3300 O O . GLY A 1 452 ? 28.314 36.377 2.516 1.00 73.06 452 GLY A O 1
ATOM 3301 N N . ILE A 1 453 ? 30.333 37.335 2.436 1.00 75.06 453 ILE A N 1
ATOM 3302 C CA . ILE A 1 453 ? 31.059 36.054 2.301 1.00 75.06 453 ILE A CA 1
ATOM 3303 C C . ILE A 1 453 ? 30.816 35.077 3.471 1.00 75.06 453 ILE A C 1
ATOM 3305 O O . ILE A 1 453 ? 30.836 33.858 3.294 1.00 75.06 453 ILE A O 1
ATOM 3309 N N . GLU A 1 454 ? 30.503 35.599 4.663 1.00 79.12 454 GLU A N 1
ATOM 3310 C CA . GLU A 1 454 ? 30.092 34.800 5.827 1.00 79.12 454 GLU A CA 1
ATOM 3311 C C . GLU A 1 454 ? 28.754 34.073 5.590 1.00 79.12 454 GLU A C 1
ATOM 3313 O O . GLU A 1 454 ? 28.568 32.960 6.080 1.00 79.12 454 GLU A O 1
ATOM 3318 N N . VAL A 1 455 ? 27.843 34.664 4.803 1.00 74.69 455 VAL A N 1
ATOM 3319 C CA . VAL A 1 455 ? 26.547 34.065 4.442 1.00 74.69 455 VAL A CA 1
ATOM 3320 C C . VAL A 1 455 ? 26.745 32.918 3.456 1.00 74.69 455 VAL A C 1
ATOM 3322 O O . VAL A 1 455 ? 26.171 31.854 3.665 1.00 74.69 455 VAL A O 1
ATOM 3325 N N . LEU A 1 456 ? 27.603 33.091 2.445 1.00 77.81 456 LEU A N 1
ATOM 3326 C CA . LEU A 1 456 ? 27.961 32.009 1.519 1.00 77.81 456 LEU A CA 1
ATOM 3327 C C . LEU A 1 456 ? 28.629 30.847 2.252 1.00 77.81 456 LEU A C 1
ATOM 3329 O O . LEU A 1 456 ? 28.220 29.706 2.083 1.00 77.81 456 LEU A O 1
ATOM 3333 N N . THR A 1 457 ? 29.585 31.143 3.133 1.00 79.12 457 THR A N 1
ATOM 3334 C CA . THR A 1 457 ? 30.264 30.113 3.937 1.00 79.12 457 THR A CA 1
ATOM 3335 C C . THR A 1 457 ? 29.270 29.335 4.811 1.00 79.12 457 THR A C 1
ATOM 3337 O O . THR A 1 457 ? 29.373 28.118 4.947 1.00 79.12 457 THR A O 1
ATOM 3340 N N . ALA A 1 458 ? 28.283 30.019 5.402 1.00 74.25 458 ALA A N 1
ATOM 3341 C CA . ALA A 1 458 ? 27.233 29.366 6.183 1.00 74.25 458 ALA A CA 1
ATOM 3342 C C . ALA A 1 458 ? 26.270 28.541 5.308 1.00 74.25 458 ALA A C 1
ATOM 3344 O O . ALA A 1 458 ? 25.854 27.458 5.719 1.00 74.25 458 ALA A O 1
ATOM 3345 N N . ALA A 1 459 ? 25.929 29.029 4.113 1.00 72.50 459 ALA A N 1
ATOM 3346 C CA . ALA A 1 459 ? 25.068 28.327 3.166 1.00 72.50 459 ALA A CA 1
ATOM 3347 C C . ALA A 1 459 ? 25.735 27.053 2.620 1.00 72.50 459 ALA A C 1
ATOM 3349 O O . ALA A 1 459 ? 25.097 26.008 2.579 1.00 72.50 459 ALA A O 1
ATOM 3350 N N . GLU A 1 460 ? 27.030 27.098 2.302 1.00 81.94 460 GLU A N 1
ATOM 3351 C CA . GLU A 1 460 ? 27.814 25.924 1.890 1.00 81.94 460 GLU A CA 1
ATOM 3352 C C . GLU A 1 460 ? 27.872 24.851 2.972 1.00 81.94 460 GLU A C 1
ATOM 3354 O O . GLU A 1 460 ? 27.660 23.674 2.691 1.00 81.94 460 GLU A O 1
ATOM 3359 N N . ALA A 1 461 ? 28.101 25.254 4.226 1.00 79.50 461 ALA A N 1
ATOM 3360 C CA . ALA A 1 461 ? 28.067 24.324 5.348 1.00 79.50 461 ALA A CA 1
ATOM 3361 C C . ALA A 1 461 ? 26.686 23.661 5.491 1.00 79.50 461 ALA A C 1
ATOM 3363 O O . ALA A 1 461 ? 26.605 22.479 5.819 1.00 79.50 461 ALA A O 1
ATOM 3364 N N . LYS A 1 462 ? 25.604 24.404 5.214 1.00 76.94 462 LYS A N 1
ATOM 3365 C CA . LYS A 1 462 ? 24.239 23.871 5.271 1.00 76.94 462 LYS A CA 1
ATOM 3366 C C . LYS A 1 462 ? 23.924 22.925 4.111 1.00 76.94 462 LYS A C 1
ATOM 3368 O O . LYS A 1 462 ? 23.283 21.905 4.342 1.00 76.94 462 LYS A O 1
ATOM 3373 N N . VAL A 1 463 ? 24.389 23.226 2.898 1.00 76.62 463 VAL A N 1
ATOM 3374 C CA . VAL A 1 463 ? 24.277 22.315 1.745 1.00 76.62 463 VAL A CA 1
ATOM 3375 C C . VAL A 1 463 ? 25.010 21.005 2.038 1.00 76.62 463 VAL A C 1
ATOM 3377 O O . VAL A 1 463 ? 24.421 19.945 1.876 1.00 76.62 463 VAL A O 1
ATOM 3380 N N . GLN A 1 464 ? 26.227 21.062 2.588 1.00 78.50 464 GLN A N 1
ATOM 3381 C CA . GLN A 1 464 ? 26.991 19.860 2.942 1.00 78.50 464 GLN A CA 1
ATOM 3382 C C . GLN A 1 464 ? 26.317 19.011 4.041 1.00 78.50 464 GLN A C 1
ATOM 3384 O O . GLN A 1 464 ? 26.392 17.780 4.012 1.00 78.50 464 GLN A O 1
ATOM 3389 N N . GLU A 1 465 ? 25.658 19.648 5.015 1.00 79.38 465 GLU A N 1
ATOM 3390 C CA . GLU A 1 465 ? 24.839 18.959 6.024 1.00 79.38 465 GLU A CA 1
ATOM 3391 C C . GLU A 1 465 ? 23.653 18.231 5.368 1.00 79.38 465 GLU A C 1
ATOM 3393 O O . GLU A 1 465 ? 23.467 17.041 5.610 1.00 79.38 465 GLU A O 1
ATOM 3398 N N . LEU A 1 466 ? 22.911 18.910 4.483 1.00 78.88 466 LEU A N 1
ATOM 3399 C CA . LEU A 1 466 ? 21.763 18.335 3.771 1.00 78.88 466 LEU A CA 1
ATOM 3400 C C . LEU A 1 466 ? 22.168 17.202 2.816 1.00 78.88 466 LEU A C 1
ATOM 3402 O O . LEU A 1 466 ? 21.511 16.168 2.791 1.00 78.88 466 LEU A O 1
ATOM 3406 N N . GLU A 1 467 ? 23.271 17.346 2.079 1.00 80.38 467 GLU A N 1
ATOM 3407 C CA . GLU A 1 467 ? 23.820 16.277 1.230 1.00 80.38 467 GLU A CA 1
ATOM 3408 C C . GLU A 1 467 ? 24.203 15.039 2.053 1.00 80.38 467 GLU A C 1
ATOM 3410 O O . GLU A 1 467 ? 23.997 13.907 1.614 1.00 80.38 467 GLU A O 1
ATOM 3415 N N . SER A 1 468 ? 24.719 15.240 3.271 1.00 75.06 468 SER A N 1
ATOM 3416 C CA . SER A 1 468 ? 25.041 14.138 4.184 1.00 75.06 468 SER A CA 1
ATOM 3417 C C . SER A 1 468 ? 23.779 13.436 4.698 1.00 75.06 468 SER A C 1
ATOM 3419 O O . SER A 1 468 ? 23.766 12.211 4.792 1.00 75.06 468 SER A O 1
ATOM 3421 N N . GLU A 1 469 ? 22.712 14.181 5.004 1.00 77.81 469 GLU A N 1
ATOM 3422 C CA . GLU A 1 469 ? 21.414 13.613 5.396 1.00 77.81 469 GLU A CA 1
ATOM 3423 C C . GLU A 1 469 ? 20.759 12.837 4.243 1.00 77.81 469 GLU A C 1
ATOM 3425 O O . GLU A 1 469 ? 20.311 11.709 4.448 1.00 77.81 469 GLU A O 1
ATOM 3430 N N . ILE A 1 470 ? 20.779 13.384 3.022 1.00 76.44 470 ILE A N 1
ATOM 3431 C CA . ILE A 1 470 ? 20.285 12.706 1.813 1.00 76.44 470 ILE A CA 1
ATOM 3432 C C . ILE A 1 470 ? 21.066 11.412 1.563 1.00 76.44 470 ILE A C 1
ATOM 3434 O O . ILE A 1 470 ? 20.461 10.382 1.283 1.00 76.44 470 ILE A O 1
ATOM 3438 N N . ALA A 1 471 ? 22.393 11.418 1.724 1.00 75.50 471 ALA A N 1
ATOM 3439 C CA . ALA A 1 471 ? 23.204 10.210 1.575 1.00 75.50 471 ALA A CA 1
ATOM 3440 C C . ALA A 1 471 ? 22.841 9.119 2.600 1.00 75.50 471 ALA A C 1
ATOM 3442 O O . ALA A 1 471 ? 22.882 7.934 2.273 1.00 75.50 471 ALA A O 1
ATOM 3443 N N . VAL A 1 472 ? 22.464 9.500 3.827 1.00 72.88 472 VAL A N 1
ATOM 3444 C CA . VAL A 1 472 ? 21.974 8.554 4.843 1.00 72.88 472 VAL A CA 1
ATOM 3445 C C . VAL A 1 472 ? 20.610 7.993 4.451 1.00 72.88 472 VAL A C 1
ATOM 3447 O O . VAL A 1 472 ? 20.418 6.785 4.551 1.00 72.88 472 VAL A O 1
ATOM 3450 N N . ILE A 1 473 ? 19.687 8.832 3.972 1.00 73.56 473 ILE A N 1
ATOM 3451 C CA . ILE A 1 473 ? 18.365 8.392 3.500 1.00 73.56 473 ILE A CA 1
ATOM 3452 C C . ILE A 1 473 ? 18.518 7.437 2.313 1.00 73.56 473 ILE A C 1
ATOM 3454 O O . ILE A 1 473 ? 18.015 6.323 2.370 1.00 73.56 473 ILE A O 1
ATOM 3458 N N . ALA A 1 474 ? 19.316 7.801 1.308 1.00 73.94 474 ALA A N 1
ATOM 3459 C CA . ALA A 1 474 ? 19.598 6.947 0.159 1.00 73.94 474 ALA A CA 1
ATOM 3460 C C . ALA A 1 474 ? 20.260 5.618 0.562 1.00 73.94 474 ALA A C 1
ATOM 3462 O O . ALA A 1 474 ? 19.982 4.584 -0.038 1.00 73.94 474 ALA A O 1
ATOM 3463 N N . ALA A 1 475 ? 21.117 5.613 1.591 1.00 69.25 475 ALA A N 1
ATOM 3464 C CA . ALA A 1 475 ? 21.683 4.380 2.131 1.00 69.25 475 ALA A CA 1
ATOM 3465 C C . ALA A 1 475 ? 20.627 3.521 2.845 1.00 69.25 475 ALA A C 1
ATOM 3467 O O . ALA A 1 475 ? 20.650 2.303 2.703 1.00 69.25 475 ALA A O 1
ATOM 3468 N N . VAL A 1 476 ? 19.699 4.133 3.588 1.00 69.06 476 VAL A N 1
ATOM 3469 C CA . VAL A 1 476 ? 18.564 3.434 4.211 1.00 69.06 476 VAL A CA 1
ATOM 3470 C C . VAL A 1 476 ? 17.636 2.856 3.144 1.00 69.06 476 VAL A C 1
ATOM 3472 O O . VAL A 1 476 ? 17.251 1.697 3.251 1.00 69.06 476 VAL A O 1
ATOM 3475 N N . ASP A 1 477 ? 17.340 3.609 2.089 1.00 73.38 477 ASP A N 1
ATOM 3476 C CA . ASP A 1 477 ? 16.494 3.154 0.987 1.00 73.38 477 ASP A CA 1
ATOM 3477 C C . ASP A 1 477 ? 17.175 2.053 0.172 1.00 73.38 477 ASP A C 1
ATOM 3479 O O . ASP A 1 477 ? 16.539 1.056 -0.148 1.00 73.38 477 ASP A O 1
ATOM 3483 N N . ALA A 1 478 ? 18.485 2.153 -0.076 1.00 67.06 478 ALA A N 1
ATOM 3484 C CA . ALA A 1 478 ? 19.259 1.080 -0.699 1.00 67.06 478 ALA A CA 1
ATOM 3485 C C . ALA A 1 478 ? 19.294 -0.189 0.169 1.00 67.06 478 ALA A C 1
ATOM 3487 O O . ALA A 1 478 ? 19.271 -1.296 -0.362 1.00 67.06 478 ALA A O 1
ATOM 3488 N N . VAL A 1 479 ? 19.328 -0.043 1.498 1.00 59.84 479 VAL A N 1
ATOM 3489 C CA . VAL A 1 479 ? 19.227 -1.168 2.441 1.00 59.84 479 VAL A CA 1
ATOM 3490 C C . VAL A 1 479 ? 17.824 -1.775 2.432 1.00 59.84 479 VAL A C 1
ATOM 3492 O O . VAL A 1 479 ? 17.708 -2.996 2.451 1.00 59.84 479 VAL A O 1
ATOM 3495 N N . ASN A 1 480 ? 16.775 -0.954 2.371 1.00 67.62 480 ASN A N 1
ATOM 3496 C CA . ASN A 1 480 ? 15.390 -1.420 2.292 1.00 67.62 480 ASN A CA 1
ATOM 3497 C C . ASN A 1 480 ? 15.086 -2.093 0.943 1.00 67.62 480 ASN A C 1
ATOM 3499 O O . ASN A 1 480 ? 14.345 -3.067 0.909 1.00 67.62 480 ASN A O 1
ATOM 3503 N N . ALA A 1 481 ? 15.678 -1.606 -0.149 1.00 67.25 481 ALA A N 1
ATOM 3504 C CA . ALA A 1 481 ? 15.531 -2.170 -1.488 1.00 67.25 481 ALA A CA 1
ATOM 3505 C C . ALA A 1 481 ? 16.356 -3.454 -1.698 1.00 67.25 481 ALA A C 1
ATOM 3507 O O . ALA A 1 481 ? 16.047 -4.247 -2.583 1.00 67.25 481 ALA A O 1
ATOM 3508 N N . ALA A 1 482 ? 17.399 -3.691 -0.895 1.00 63.50 482 ALA A N 1
ATOM 3509 C CA . ALA A 1 482 ? 18.243 -4.888 -0.968 1.00 63.50 482 ALA A CA 1
ATOM 3510 C C . ALA A 1 482 ? 17.614 -6.125 -0.288 1.00 63.50 482 ALA A C 1
ATOM 3512 O O . ALA A 1 482 ? 18.325 -6.930 0.320 1.00 63.50 482 ALA A O 1
ATOM 3513 N N . ASP A 1 483 ? 16.291 -6.268 -0.373 1.00 52.28 483 ASP A N 1
ATOM 3514 C CA . ASP A 1 483 ? 15.495 -7.258 0.350 1.00 52.28 483 ASP A CA 1
ATOM 3515 C C . ASP A 1 483 ? 16.054 -8.689 0.180 1.00 52.28 483 ASP A C 1
ATOM 3517 O O . ASP A 1 483 ? 16.005 -9.293 -0.893 1.00 52.28 483 ASP A O 1
ATOM 3521 N N . GLY A 1 484 ? 16.669 -9.214 1.249 1.00 51.19 484 GLY A N 1
ATOM 3522 C CA . GLY A 1 484 ? 17.194 -10.582 1.306 1.00 51.19 484 GLY A CA 1
ATOM 3523 C C . GLY A 1 484 ? 18.451 -10.793 2.155 1.00 51.19 484 GLY A C 1
ATOM 3524 O O . GLY A 1 484 ? 18.582 -11.853 2.772 1.00 51.19 484 GLY A O 1
ATOM 3525 N N . ASP A 1 485 ? 19.359 -9.815 2.267 1.00 50.12 485 ASP A N 1
ATOM 3526 C CA . ASP A 1 485 ? 20.605 -10.001 3.031 1.00 50.12 485 ASP A CA 1
ATOM 3527 C C . ASP A 1 485 ? 20.612 -9.244 4.368 1.00 50.12 485 ASP A C 1
ATOM 3529 O O . ASP A 1 485 ? 21.157 -8.150 4.540 1.00 50.12 485 ASP A O 1
ATOM 3533 N N . THR A 1 486 ? 20.033 -9.898 5.376 1.00 57.06 486 THR A N 1
ATOM 3534 C CA . THR A 1 486 ? 20.034 -9.464 6.786 1.00 57.06 486 THR A CA 1
ATOM 3535 C C . THR A 1 486 ? 21.431 -9.251 7.399 1.00 57.06 486 THR A C 1
ATOM 3537 O O . THR A 1 486 ? 21.528 -8.816 8.553 1.00 57.06 486 THR A O 1
ATOM 3540 N N . THR A 1 487 ? 22.513 -9.541 6.669 1.00 56.38 487 THR A N 1
ATOM 3541 C CA . THR A 1 487 ? 23.901 -9.298 7.081 1.00 56.38 487 THR A CA 1
ATOM 3542 C C . THR A 1 487 ? 24.245 -7.806 7.036 1.00 56.38 487 THR A C 1
ATOM 3544 O O . THR A 1 487 ? 24.869 -7.297 7.969 1.00 56.38 487 THR A O 1
ATOM 3547 N N . ALA A 1 488 ? 23.763 -7.060 6.034 1.00 53.28 488 ALA A N 1
ATOM 3548 C CA . ALA A 1 488 ? 24.016 -5.618 5.917 1.00 53.28 488 ALA A CA 1
ATOM 3549 C C . ALA A 1 488 ? 23.294 -4.812 7.015 1.00 53.28 488 ALA A C 1
ATOM 3551 O O . ALA A 1 488 ? 23.898 -3.954 7.666 1.00 53.28 488 ALA A O 1
ATOM 3552 N N . ILE A 1 489 ? 22.038 -5.174 7.301 1.00 53.97 489 ILE A N 1
ATOM 3553 C CA . ILE A 1 489 ? 21.223 -4.599 8.385 1.00 53.97 489 ILE A CA 1
ATOM 3554 C C . ILE A 1 489 ? 21.897 -4.821 9.751 1.00 53.97 489 ILE A C 1
ATOM 3556 O O . ILE A 1 489 ? 21.960 -3.913 10.581 1.00 53.97 489 ILE A O 1
ATOM 3560 N N . ARG A 1 490 ? 22.478 -6.007 9.980 1.00 59.69 490 ARG A N 1
ATOM 3561 C CA . ARG A 1 490 ? 23.159 -6.336 11.241 1.00 59.69 490 ARG A CA 1
ATOM 3562 C C . ARG A 1 490 ? 24.499 -5.625 11.407 1.00 59.69 490 ARG A C 1
ATOM 3564 O O . ARG A 1 490 ? 24.798 -5.182 12.514 1.00 59.69 490 ARG A O 1
ATOM 3571 N N . VAL A 1 491 ? 25.289 -5.452 10.347 1.00 57.66 491 VAL A N 1
ATOM 3572 C CA . VAL A 1 491 ? 26.554 -4.692 10.413 1.00 57.66 491 VAL A CA 1
ATOM 3573 C C . VAL A 1 491 ? 26.299 -3.209 10.717 1.00 57.66 491 VAL A C 1
ATOM 3575 O O . VAL A 1 491 ? 27.033 -2.624 11.515 1.00 57.66 491 VAL A O 1
ATOM 3578 N N . ALA A 1 492 ? 25.231 -2.626 10.163 1.00 54.00 492 ALA A N 1
ATOM 3579 C CA . ALA A 1 492 ? 24.829 -1.245 10.435 1.00 54.00 492 ALA A CA 1
ATOM 3580 C C . ALA A 1 492 ? 24.326 -1.044 11.881 1.00 54.00 492 ALA A C 1
ATOM 3582 O O . ALA A 1 492 ? 24.800 -0.141 12.570 1.00 54.00 492 ALA A O 1
ATOM 3583 N N . LEU A 1 493 ? 23.462 -1.932 12.388 1.00 54.69 493 LEU A N 1
ATOM 3584 C CA . LEU A 1 493 ? 22.963 -1.888 13.775 1.00 54.69 493 LEU A CA 1
ATOM 3585 C C . LEU A 1 493 ? 24.066 -2.131 14.820 1.00 54.69 493 LEU A C 1
ATOM 3587 O O . LEU A 1 493 ? 24.108 -1.472 15.858 1.00 54.69 493 LEU A O 1
ATOM 3591 N N . THR A 1 494 ? 25.020 -3.022 14.536 1.00 54.47 494 THR A N 1
ATOM 3592 C CA . THR A 1 494 ? 26.137 -3.292 15.461 1.00 54.47 494 THR A CA 1
ATOM 3593 C C . THR A 1 494 ? 27.122 -2.112 15.526 1.00 54.47 494 THR A C 1
ATOM 3595 O O . THR A 1 494 ? 27.765 -1.895 16.554 1.00 54.47 494 THR A O 1
ATOM 3598 N N . ALA A 1 495 ? 27.231 -1.311 14.459 1.00 51.03 495 ALA A N 1
ATOM 3599 C CA . ALA A 1 495 ? 28.020 -0.078 14.453 1.00 51.03 495 ALA A CA 1
ATOM 3600 C C . ALA A 1 495 ? 27.387 1.037 15.313 1.00 51.03 495 ALA A C 1
ATOM 3602 O O . ALA A 1 495 ? 28.111 1.867 15.869 1.00 51.03 495 ALA A O 1
ATOM 3603 N N . GLU A 1 496 ? 26.061 1.021 15.472 1.00 48.59 496 GLU A N 1
ATOM 3604 C CA . GLU A 1 496 ? 25.322 1.915 16.367 1.00 48.59 496 GLU A CA 1
ATOM 3605 C C . GLU A 1 496 ? 25.440 1.469 17.838 1.00 48.59 496 GLU A C 1
ATOM 3607 O O . GLU A 1 496 ? 25.774 2.284 18.702 1.00 48.59 496 GLU A O 1
ATOM 3612 N N . GLU A 1 497 ? 25.291 0.170 18.133 1.00 48.66 497 GLU A N 1
ATOM 3613 C CA . GLU A 1 497 ? 25.377 -0.358 19.508 1.00 48.66 497 GLU A CA 1
ATOM 3614 C C . GLU A 1 497 ? 26.804 -0.407 20.087 1.00 48.66 497 GLU A C 1
ATOM 3616 O O . GLU A 1 497 ? 26.986 -0.213 21.292 1.00 48.66 497 GLU A O 1
ATOM 3621 N N . LEU A 1 498 ? 27.842 -0.621 19.266 1.00 49.69 498 LEU A N 1
ATOM 3622 C CA . LEU A 1 498 ? 29.239 -0.609 19.735 1.00 49.69 498 LEU A CA 1
ATOM 3623 C C . LEU A 1 498 ? 29.817 0.803 19.897 1.00 49.69 498 LEU A C 1
ATOM 3625 O O . LEU A 1 498 ? 30.919 0.955 20.432 1.00 49.69 498 LEU A O 1
ATOM 3629 N N . GLY A 1 499 ? 29.094 1.834 19.457 1.00 51.34 499 GLY A N 1
ATOM 3630 C CA . GLY A 1 499 ? 29.648 3.161 19.240 1.00 51.34 499 GLY A CA 1
ATOM 3631 C C . GLY A 1 499 ? 30.599 3.147 18.042 1.00 51.34 499 GLY A C 1
ATOM 3632 O O . GLY A 1 499 ? 31.648 2.497 18.054 1.00 51.34 499 GLY A O 1
ATOM 3633 N N . LEU A 1 500 ? 30.250 3.916 17.011 1.00 50.78 500 LEU A N 1
ATOM 3634 C CA . LEU A 1 500 ? 30.968 4.008 15.735 1.00 50.78 500 LEU A CA 1
ATOM 3635 C C . LEU A 1 500 ? 32.487 4.233 15.908 1.00 50.78 500 LEU A C 1
ATOM 3637 O O . LEU A 1 500 ? 33.299 3.709 15.145 1.00 50.78 500 LEU A O 1
ATOM 3641 N N . ASP A 1 501 ? 32.884 4.941 16.967 1.00 57.06 501 ASP A N 1
ATOM 3642 C CA . ASP A 1 501 ? 34.279 5.215 17.319 1.00 57.06 501 ASP A CA 1
ATOM 3643 C C . ASP A 1 501 ? 35.064 3.965 17.751 1.00 57.06 501 ASP A C 1
ATOM 3645 O O . ASP A 1 501 ? 36.243 3.826 17.417 1.00 57.06 501 ASP A O 1
ATOM 3649 N N . ALA A 1 502 ? 34.435 3.037 18.478 1.00 54.00 502 ALA A N 1
ATOM 3650 C CA . ALA A 1 502 ? 35.095 1.827 18.965 1.00 54.00 502 ALA A CA 1
ATOM 3651 C C . ALA A 1 502 ? 35.287 0.808 17.839 1.00 54.00 502 ALA A C 1
ATOM 3653 O O . ALA A 1 502 ? 36.363 0.218 17.726 1.00 54.00 502 ALA A O 1
ATOM 3654 N N . TYR A 1 503 ? 34.289 0.659 16.962 1.00 61.03 503 TYR A N 1
ATOM 3655 C CA . TYR A 1 503 ? 34.405 -0.180 15.770 1.00 61.03 503 TYR A CA 1
ATOM 3656 C C . TYR A 1 503 ? 35.432 0.397 14.786 1.00 61.03 503 TYR A C 1
ATOM 3658 O O . TYR A 1 503 ? 36.286 -0.331 14.278 1.00 61.03 503 TYR A O 1
ATOM 3666 N N . ASN A 1 504 ? 35.444 1.716 14.568 1.00 64.44 504 ASN A N 1
ATOM 3667 C CA . ASN A 1 504 ? 36.424 2.354 13.685 1.00 64.44 504 ASN A CA 1
ATOM 3668 C C . ASN A 1 504 ? 37.861 2.324 14.221 1.00 64.44 504 ASN A C 1
ATOM 3670 O O . ASN A 1 504 ? 38.795 2.334 13.419 1.00 64.44 504 ASN A O 1
ATOM 3674 N N . ALA A 1 505 ? 38.044 2.212 15.539 1.00 72.25 505 ALA A N 1
ATOM 3675 C CA . ALA A 1 505 ? 39.351 2.038 16.169 1.00 72.25 505 ALA A CA 1
ATOM 3676 C C . ALA A 1 505 ? 39.926 0.609 16.055 1.00 72.25 505 ALA A C 1
ATOM 3678 O O . ALA A 1 505 ? 41.110 0.414 16.346 1.00 72.25 505 ALA A O 1
ATOM 3679 N N . LEU A 1 506 ? 39.133 -0.385 15.634 1.00 73.25 506 LEU A N 1
ATOM 3680 C CA . LEU A 1 506 ? 39.615 -1.751 15.417 1.00 73.25 506 LEU A CA 1
ATOM 3681 C C . LEU A 1 506 ? 40.554 -1.824 14.209 1.00 73.25 506 LEU A C 1
ATOM 3683 O O . LEU A 1 506 ? 40.332 -1.191 13.172 1.00 73.25 506 LEU A O 1
ATOM 3687 N N . SER A 1 507 ? 41.597 -2.648 14.317 1.00 81.38 507 SER A N 1
ATOM 3688 C CA . SER A 1 507 ? 42.430 -2.957 13.158 1.00 81.38 507 SER A CA 1
ATOM 3689 C C . SER A 1 507 ? 41.625 -3.765 12.133 1.00 81.38 507 SER A C 1
ATOM 3691 O O . SER A 1 507 ? 40.680 -4.465 12.489 1.00 81.38 507 SER A O 1
ATOM 3693 N N . LEU A 1 508 ? 42.007 -3.715 10.854 1.00 65.12 508 LEU A N 1
ATOM 3694 C CA . LEU A 1 508 ? 41.336 -4.491 9.801 1.00 65.12 508 LEU A CA 1
ATOM 3695 C C . LEU A 1 508 ? 41.289 -5.998 10.127 1.00 65.12 508 LEU A C 1
ATOM 3697 O O . LEU A 1 508 ? 40.301 -6.666 9.847 1.00 65.12 508 LEU A O 1
ATOM 3701 N N . THR A 1 509 ? 42.329 -6.521 10.781 1.00 73.31 509 THR A N 1
ATOM 3702 C CA . THR A 1 509 ? 42.380 -7.912 11.253 1.00 73.31 509 THR A CA 1
ATOM 3703 C C . THR A 1 509 ? 41.326 -8.196 12.323 1.00 73.31 509 THR A C 1
ATOM 3705 O O . THR A 1 509 ? 40.690 -9.248 12.289 1.00 73.31 509 THR A O 1
ATOM 3708 N N . ASP A 1 510 ? 41.120 -7.266 13.254 1.00 69.50 510 ASP A N 1
ATOM 3709 C CA . ASP A 1 510 ? 40.137 -7.422 14.328 1.00 69.50 510 ASP A CA 1
ATOM 3710 C C . ASP A 1 510 ? 38.713 -7.282 13.781 1.00 69.50 510 ASP A C 1
ATOM 3712 O O . ASP A 1 510 ? 37.850 -8.078 14.135 1.00 69.50 510 ASP A O 1
ATOM 3716 N N . LYS A 1 511 ? 38.487 -6.361 12.834 1.00 72.25 511 LYS A N 1
ATOM 3717 C CA . LYS A 1 511 ? 37.213 -6.245 12.104 1.00 72.25 511 LYS A CA 1
ATOM 3718 C C . LYS A 1 511 ? 36.863 -7.542 11.373 1.00 72.25 511 LYS A C 1
ATOM 3720 O O . LYS A 1 511 ? 35.750 -8.037 11.513 1.00 72.25 511 LYS A O 1
ATOM 3725 N N . ASN A 1 512 ? 37.834 -8.143 10.684 1.00 65.88 512 ASN A N 1
ATOM 3726 C CA . ASN A 1 512 ? 37.646 -9.428 10.004 1.00 65.88 512 ASN A CA 1
ATOM 3727 C C . ASN A 1 512 ? 37.415 -10.587 10.988 1.00 65.88 512 ASN A C 1
ATOM 3729 O O . ASN A 1 512 ? 36.724 -11.544 10.660 1.00 65.88 512 ASN A O 1
ATOM 3733 N N . THR A 1 513 ? 37.982 -10.510 12.195 1.00 68.81 513 THR A N 1
ATOM 3734 C CA . THR A 1 513 ? 37.765 -11.518 13.246 1.00 68.81 513 THR A CA 1
ATOM 3735 C C . THR A 1 513 ? 36.360 -11.410 13.836 1.00 68.81 513 THR A C 1
ATOM 3737 O O . THR A 1 513 ? 35.725 -12.432 14.075 1.00 68.81 513 THR A O 1
ATOM 3740 N N . VAL A 1 514 ? 35.860 -10.187 14.033 1.00 67.31 514 VAL A N 1
ATOM 3741 C CA . VAL A 1 514 ? 34.478 -9.934 14.467 1.00 67.31 514 VAL A CA 1
ATOM 3742 C C . VAL A 1 514 ? 33.488 -10.404 13.402 1.00 67.31 514 VAL A C 1
ATOM 3744 O O . VAL A 1 514 ? 32.551 -11.114 13.745 1.00 67.31 514 VAL A O 1
ATOM 3747 N N . ALA A 1 515 ? 33.735 -10.097 12.123 1.00 69.94 515 ALA A N 1
ATOM 3748 C CA . ALA A 1 515 ? 32.910 -10.582 11.015 1.00 69.94 515 ALA A CA 1
ATOM 3749 C C . ALA A 1 515 ? 32.846 -12.121 10.981 1.00 69.94 515 ALA A C 1
ATOM 3751 O O . ALA A 1 515 ? 31.765 -12.689 11.043 1.00 69.94 515 ALA A O 1
ATOM 3752 N N . ALA A 1 516 ? 33.996 -12.803 11.041 1.00 70.75 516 ALA A N 1
ATOM 3753 C CA . ALA A 1 516 ? 34.036 -14.267 11.037 1.00 70.75 516 ALA A CA 1
ATOM 3754 C C . ALA A 1 516 ? 33.364 -14.915 12.266 1.00 70.75 516 ALA A C 1
ATOM 3756 O O . ALA A 1 516 ? 32.854 -16.030 12.179 1.00 70.75 516 ALA A O 1
ATOM 3757 N N . ALA A 1 517 ? 33.384 -14.251 13.427 1.00 66.31 517 ALA A N 1
ATOM 3758 C CA . ALA A 1 517 ? 32.690 -14.729 14.623 1.00 66.31 517 ALA A CA 1
ATOM 3759 C C . ALA A 1 517 ? 31.166 -14.558 14.516 1.00 66.31 517 ALA A C 1
ATOM 3761 O O . ALA A 1 517 ? 30.427 -15.394 15.032 1.00 66.31 517 ALA A O 1
ATOM 3762 N N . ILE A 1 518 ? 30.710 -13.499 13.841 1.00 65.00 518 ILE A N 1
ATOM 3763 C CA . ILE A 1 518 ? 29.296 -13.270 13.530 1.00 65.00 518 ILE A CA 1
ATOM 3764 C C . ILE A 1 518 ? 28.808 -14.322 12.533 1.00 65.00 518 ILE A C 1
ATOM 3766 O O . ILE A 1 518 ? 27.791 -14.953 12.800 1.00 65.00 518 ILE A O 1
ATOM 3770 N N . ASP A 1 519 ? 29.566 -14.580 11.465 1.00 70.62 519 ASP A N 1
ATOM 3771 C CA . ASP A 1 519 ? 29.231 -15.607 10.471 1.00 70.62 519 ASP A CA 1
ATOM 3772 C C . ASP A 1 519 ? 29.081 -16.989 11.127 1.00 70.62 519 ASP A C 1
ATOM 3774 O O . ASP A 1 519 ? 28.092 -17.683 10.910 1.00 70.62 519 ASP A O 1
ATOM 3778 N N . LEU A 1 520 ? 30.003 -17.358 12.026 1.00 69.75 520 LEU A N 1
ATOM 3779 C CA . LEU A 1 520 ? 29.932 -18.628 12.754 1.00 69.75 520 LEU A CA 1
ATOM 3780 C C . LEU A 1 520 ? 28.707 -18.712 13.683 1.00 69.75 520 LEU A C 1
ATOM 3782 O O . LEU A 1 520 ? 28.076 -19.760 13.782 1.00 69.75 520 LEU A O 1
ATOM 3786 N N . ALA A 1 521 ? 28.359 -17.616 14.363 1.00 59.19 521 ALA A N 1
ATOM 3787 C CA . ALA A 1 521 ? 27.171 -17.565 15.214 1.00 59.19 521 ALA A CA 1
ATOM 3788 C C . ALA A 1 521 ? 25.867 -17.636 14.399 1.00 59.19 521 ALA A C 1
ATOM 3790 O O . ALA A 1 521 ? 24.862 -18.153 14.889 1.00 59.19 521 ALA A O 1
ATOM 3791 N N . ILE A 1 522 ? 25.879 -17.128 13.163 1.00 62.16 522 ILE A N 1
ATOM 3792 C CA . ILE A 1 522 ? 24.761 -17.220 12.220 1.00 62.16 522 ILE A CA 1
ATOM 3793 C C . ILE A 1 522 ? 24.608 -18.651 11.709 1.00 62.16 522 ILE A C 1
ATOM 3795 O O . ILE A 1 522 ? 23.495 -19.170 11.763 1.00 62.16 522 ILE A O 1
ATOM 3799 N N . ASP A 1 523 ? 25.701 -19.302 11.304 1.00 73.56 523 ASP A N 1
ATOM 3800 C CA . ASP A 1 523 ? 25.699 -20.714 10.901 1.00 73.56 523 ASP A CA 1
ATOM 3801 C C . ASP A 1 523 ? 25.153 -21.608 12.027 1.00 73.56 523 ASP A C 1
ATOM 3803 O O . ASP A 1 523 ? 24.325 -22.488 11.785 1.00 73.56 523 ASP A O 1
ATOM 3807 N N . ASP A 1 524 ? 25.552 -21.348 13.278 1.00 68.62 524 ASP A N 1
ATOM 3808 C CA . ASP A 1 524 ? 25.054 -22.077 14.449 1.00 68.62 524 ASP A CA 1
ATOM 3809 C C . ASP A 1 524 ? 23.553 -21.817 14.704 1.00 68.62 524 ASP A C 1
ATOM 3811 O O . ASP A 1 524 ? 22.816 -22.741 15.057 1.00 68.62 524 ASP A O 1
ATOM 3815 N N . LEU A 1 525 ? 23.067 -20.585 14.496 1.00 59.97 525 LEU A N 1
ATOM 3816 C CA . LEU A 1 525 ? 21.646 -20.231 14.626 1.00 59.97 525 LEU A CA 1
ATOM 3817 C C . LEU A 1 525 ? 20.784 -20.811 13.499 1.00 59.97 525 LEU A C 1
ATOM 3819 O O . LEU A 1 525 ? 19.667 -21.253 13.765 1.00 59.97 525 LEU A O 1
ATOM 3823 N N . GLN A 1 526 ? 21.283 -20.838 12.263 1.00 68.75 526 GLN A N 1
ATOM 3824 C CA . GLN A 1 526 ? 20.607 -21.470 11.128 1.00 68.75 526 GLN A CA 1
ATOM 3825 C C . GLN A 1 526 ? 20.578 -22.988 11.283 1.00 68.75 526 GLN A C 1
ATOM 3827 O O . GLN A 1 526 ? 19.521 -23.589 11.122 1.00 68.75 526 GLN A O 1
ATOM 3832 N N . ALA A 1 527 ? 21.684 -23.606 11.708 1.00 70.56 527 ALA A N 1
ATOM 3833 C CA . ALA A 1 527 ? 21.707 -25.026 12.044 1.00 70.56 527 ALA A CA 1
ATOM 3834 C C . ALA A 1 527 ? 20.727 -25.354 13.183 1.00 70.56 527 ALA A C 1
ATOM 3836 O O . ALA A 1 527 ? 20.035 -26.370 13.127 1.00 70.56 527 ALA A O 1
ATOM 3837 N N . TYR A 1 528 ? 20.624 -24.479 14.190 1.00 62.50 528 TYR A N 1
ATOM 3838 C CA . TYR A 1 528 ? 19.641 -24.608 15.263 1.00 62.50 528 TYR A CA 1
ATOM 3839 C C . TYR A 1 528 ? 18.202 -24.463 14.750 1.00 62.50 528 TYR A C 1
ATOM 3841 O O . TYR A 1 528 ? 17.353 -25.264 15.130 1.00 62.50 528 TYR A O 1
ATOM 3849 N N . ALA A 1 529 ? 17.921 -23.496 13.872 1.00 58.47 529 ALA A N 1
ATOM 3850 C CA . ALA A 1 529 ? 16.605 -23.293 13.267 1.00 58.47 529 ALA A CA 1
ATOM 3851 C C . ALA A 1 529 ? 16.189 -24.477 12.378 1.00 58.47 529 ALA A C 1
ATOM 3853 O O . ALA A 1 529 ? 15.078 -24.978 12.526 1.00 58.47 529 ALA A O 1
ATOM 3854 N N . ASP A 1 530 ? 17.095 -24.993 11.546 1.00 64.69 530 ASP A N 1
ATOM 3855 C CA . ASP A 1 530 ? 16.867 -26.159 10.686 1.00 64.69 530 ASP A CA 1
ATOM 3856 C C . ASP A 1 530 ? 16.623 -27.441 11.496 1.00 64.69 530 ASP A C 1
ATOM 3858 O O . ASP A 1 530 ? 15.746 -28.253 11.162 1.00 64.69 530 ASP A O 1
ATOM 3862 N N . ASP A 1 531 ? 17.367 -27.623 12.592 1.00 62.50 531 ASP A N 1
ATOM 3863 C CA . ASP A 1 531 ? 17.115 -28.705 13.540 1.00 62.50 531 ASP A CA 1
ATOM 3864 C C . ASP A 1 531 ? 15.787 -28.498 14.278 1.00 62.50 531 ASP A C 1
ATOM 3866 O O . ASP A 1 531 ? 15.098 -29.487 14.538 1.00 62.50 531 ASP A O 1
ATOM 3870 N N . ASN A 1 532 ? 15.366 -27.255 14.544 1.00 48.38 532 ASN A N 1
ATOM 3871 C CA . ASN A 1 532 ? 14.072 -26.942 15.153 1.00 48.38 532 ASN A CA 1
ATOM 3872 C C . ASN A 1 532 ? 12.904 -27.194 14.188 1.00 48.38 532 ASN A C 1
ATOM 3874 O O . ASN A 1 532 ? 11.925 -27.801 14.596 1.00 48.38 532 ASN A O 1
ATOM 3878 N N . THR A 1 533 ? 13.011 -26.866 12.898 1.00 51.25 533 THR A N 1
ATOM 3879 C CA . THR A 1 533 ? 11.968 -27.159 11.896 1.00 51.25 533 THR A CA 1
ATOM 3880 C C . THR A 1 533 ? 11.859 -28.663 11.606 1.00 51.25 533 THR A C 1
ATOM 3882 O O . THR A 1 533 ? 10.764 -29.198 11.395 1.00 51.25 533 THR A O 1
ATOM 3885 N N . ARG A 1 534 ? 12.976 -29.409 11.663 1.00 51.22 534 ARG A N 1
ATOM 3886 C CA . ARG A 1 534 ? 12.938 -30.886 11.661 1.00 51.22 534 ARG A CA 1
ATOM 3887 C C . ARG A 1 534 ? 12.336 -31.452 12.940 1.00 51.22 534 ARG A C 1
ATOM 3889 O O . ARG A 1 534 ? 11.649 -32.476 12.881 1.00 51.22 534 ARG A O 1
ATOM 3896 N N . ASN A 1 535 ? 12.578 -30.802 14.072 1.00 43.16 535 ASN A N 1
ATOM 3897 C CA . ASN A 1 535 ? 12.077 -31.232 15.364 1.00 43.16 535 ASN A CA 1
ATOM 3898 C C . ASN A 1 535 ? 10.635 -30.812 15.636 1.00 43.16 535 ASN A C 1
ATOM 3900 O O . ASN A 1 535 ? 9.969 -31.568 16.317 1.00 43.16 535 ASN A O 1
ATOM 3904 N N . GLU A 1 536 ? 10.081 -29.741 15.070 1.00 43.03 536 GLU A N 1
ATOM 3905 C CA . GLU A 1 536 ? 8.664 -29.365 15.230 1.00 43.03 536 GLU A CA 1
ATOM 3906 C C . GLU A 1 536 ? 7.716 -30.458 14.705 1.00 43.03 536 GLU A C 1
ATOM 3908 O O . GLU A 1 536 ? 6.657 -30.704 15.281 1.00 43.03 536 GLU A O 1
ATOM 3913 N N . ASN A 1 537 ? 8.157 -31.238 13.711 1.00 46.41 537 ASN A N 1
ATOM 3914 C CA . ASN A 1 537 ? 7.455 -32.443 13.257 1.00 46.41 537 ASN A CA 1
ATOM 3915 C C . ASN A 1 537 ? 7.621 -33.665 14.191 1.00 46.41 537 ASN A C 1
ATOM 3917 O O . ASN A 1 537 ? 6.857 -34.627 14.092 1.00 46.41 537 ASN A O 1
ATOM 3921 N N . ALA A 1 538 ? 8.591 -33.649 15.110 1.00 38.56 538 ALA A N 1
ATOM 3922 C CA . ALA A 1 538 ? 8.854 -34.703 16.097 1.00 38.56 538 ALA A CA 1
ATOM 3923 C C . ALA A 1 538 ? 8.439 -34.326 17.542 1.00 38.56 538 ALA A C 1
ATOM 3925 O O . ALA A 1 538 ? 8.161 -35.217 18.348 1.00 38.56 538 ALA A O 1
ATOM 3926 N N . LEU A 1 539 ? 8.340 -33.031 17.862 1.00 39.97 539 LEU A N 1
ATOM 3927 C CA . LEU A 1 539 ? 8.127 -32.446 19.193 1.00 39.97 539 LEU A CA 1
ATOM 3928 C C . LEU A 1 539 ? 6.670 -32.092 19.501 1.00 39.97 539 LEU A C 1
ATOM 3930 O O . LEU A 1 539 ? 6.393 -31.461 20.518 1.00 39.97 539 LEU A O 1
ATOM 3934 N N . ALA A 1 540 ? 5.711 -32.641 18.759 1.00 42.00 540 ALA A N 1
ATOM 3935 C CA . ALA A 1 540 ? 4.333 -32.750 19.241 1.00 42.00 540 ALA A CA 1
ATOM 3936 C C . ALA A 1 540 ? 4.190 -33.679 20.478 1.00 42.00 540 ALA A C 1
ATOM 3938 O O . ALA A 1 540 ? 3.081 -34.123 20.776 1.00 42.00 540 ALA A O 1
ATOM 3939 N N . ASN A 1 541 ? 5.278 -34.031 21.190 1.00 38.06 541 ASN A N 1
ATOM 3940 C CA . ASN A 1 541 ? 5.220 -35.006 22.279 1.00 38.06 541 ASN A CA 1
ATOM 3941 C C . ASN A 1 541 ? 6.172 -34.872 23.482 1.00 38.06 541 ASN A C 1
ATOM 3943 O O . ASN A 1 541 ? 6.041 -35.715 24.363 1.00 38.06 541 ASN A O 1
ATOM 3947 N N . GLU A 1 542 ? 7.067 -33.887 23.624 1.00 40.28 542 GLU A N 1
ATOM 3948 C CA . GLU A 1 542 ? 7.769 -33.721 24.918 1.00 40.28 542 GLU A CA 1
ATOM 3949 C C . GLU A 1 542 ? 8.459 -32.354 25.065 1.00 40.28 542 GLU A C 1
ATOM 3951 O O . GLU A 1 542 ? 9.388 -32.033 24.338 1.00 40.28 542 GLU A O 1
ATOM 3956 N N . PHE A 1 543 ? 7.989 -31.556 26.028 1.00 43.91 543 PHE A N 1
ATOM 3957 C CA . PHE A 1 543 ? 8.553 -30.265 26.444 1.00 43.91 543 PHE A CA 1
ATOM 3958 C C . PHE A 1 543 ? 9.951 -30.418 27.062 1.00 43.91 543 PHE A C 1
ATOM 3960 O O . PHE A 1 543 ? 10.118 -31.285 27.920 1.00 43.91 543 PHE A O 1
ATOM 3967 N N . TYR A 1 544 ? 10.882 -29.500 26.764 1.00 44.62 544 TYR A N 1
ATOM 3968 C CA . TYR A 1 544 ? 11.994 -29.185 27.672 1.00 44.62 544 TYR A CA 1
ATOM 3969 C C . TYR A 1 544 ? 12.384 -27.696 27.693 1.00 44.62 544 TYR A C 1
ATOM 3971 O O . TYR A 1 544 ? 12.216 -26.973 26.716 1.00 44.62 544 TYR A O 1
ATOM 3979 N N . ASP A 1 545 ? 12.842 -27.291 28.882 1.00 59.34 545 ASP A N 1
ATOM 3980 C CA . ASP A 1 545 ? 12.954 -25.947 29.463 1.00 59.34 545 ASP A CA 1
ATOM 3981 C C . ASP A 1 545 ? 14.115 -25.080 28.936 1.00 59.34 545 ASP A C 1
ATOM 3983 O O . ASP A 1 545 ? 15.285 -25.462 28.978 1.00 59.34 545 ASP A O 1
ATOM 3987 N N . LEU A 1 546 ? 13.778 -23.827 28.623 1.00 49.09 546 LEU A N 1
ATOM 3988 C CA . LEU A 1 546 ? 14.646 -22.694 28.263 1.00 49.09 546 LEU A CA 1
ATOM 3989 C C . LEU A 1 546 ? 15.793 -22.415 29.267 1.00 49.09 546 LEU A C 1
ATOM 3991 O O . LEU A 1 546 ? 16.814 -21.830 28.913 1.00 49.09 546 LEU A O 1
ATOM 3995 N N . ALA A 1 547 ? 15.662 -22.876 30.514 1.00 53.12 547 ALA A N 1
ATOM 3996 C CA . ALA A 1 547 ? 16.629 -22.648 31.589 1.00 53.12 547 ALA A CA 1
ATOM 3997 C C . ALA A 1 547 ? 17.981 -23.365 31.390 1.00 53.12 547 ALA A C 1
ATOM 3999 O O . ALA A 1 547 ? 18.991 -22.953 31.963 1.00 53.12 547 ALA A O 1
ATOM 4000 N N . GLU A 1 548 ? 18.025 -24.438 30.595 1.00 55.09 548 GLU A N 1
ATOM 4001 C CA . GLU A 1 548 ? 19.273 -25.166 30.322 1.00 55.09 548 GLU A CA 1
ATOM 4002 C C . GLU A 1 548 ? 20.143 -24.442 29.279 1.00 55.09 548 GLU A C 1
ATOM 4004 O O . GLU A 1 548 ? 21.373 -24.498 29.346 1.00 55.09 548 GLU A O 1
ATOM 4009 N N . LEU A 1 549 ? 19.510 -23.683 28.376 1.00 49.72 549 LEU A N 1
ATOM 4010 C CA . LEU A 1 549 ? 20.191 -22.878 27.362 1.00 49.72 549 LEU A CA 1
ATOM 4011 C C . LEU A 1 549 ? 20.853 -21.637 27.983 1.00 49.72 549 LEU A C 1
ATOM 4013 O O . LEU A 1 549 ? 22.015 -21.350 27.697 1.00 49.72 549 LEU A O 1
ATOM 4017 N N . GLU A 1 550 ? 20.169 -20.954 28.908 1.00 58.59 550 GLU A N 1
ATOM 4018 C CA . GLU A 1 550 ? 20.751 -19.818 29.642 1.00 58.59 550 GLU A CA 1
ATOM 4019 C C . GLU A 1 550 ? 21.980 -20.229 30.472 1.00 58.59 550 GLU A C 1
ATOM 4021 O O . GLU A 1 550 ? 22.964 -19.489 30.540 1.00 58.59 550 GLU A O 1
ATOM 4026 N N . ALA A 1 551 ? 21.977 -21.430 31.061 1.00 62.72 551 ALA A N 1
ATOM 4027 C CA . ALA A 1 551 ? 23.112 -21.928 31.838 1.00 62.72 551 ALA A CA 1
ATOM 4028 C C . ALA A 1 551 ? 24.366 -22.169 30.974 1.00 62.72 551 ALA A C 1
ATOM 4030 O O . ALA A 1 551 ? 25.480 -21.876 31.416 1.00 62.72 551 ALA A O 1
ATOM 4031 N N . ALA A 1 552 ? 24.192 -22.651 29.739 1.00 53.56 552 ALA A N 1
ATOM 4032 C CA . ALA A 1 552 ? 25.293 -22.915 28.814 1.00 53.56 552 ALA A CA 1
ATOM 4033 C C . ALA A 1 552 ? 25.950 -21.623 28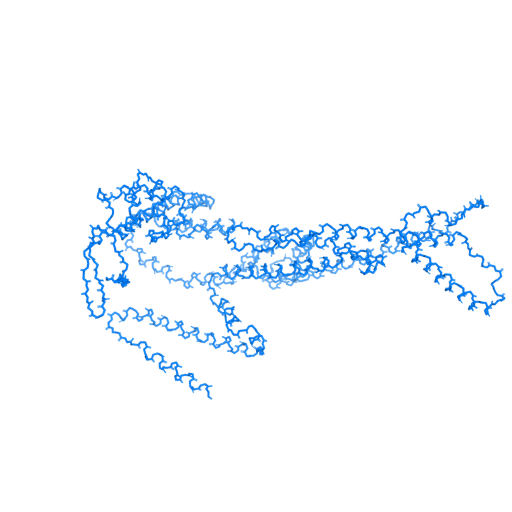.292 1.00 53.56 552 ALA A C 1
ATOM 4035 O O . ALA A 1 552 ? 27.175 -21.550 28.180 1.00 53.56 552 ALA A O 1
ATOM 4036 N N . VAL A 1 553 ? 25.154 -20.579 28.039 1.00 49.41 553 VAL A N 1
ATOM 4037 C CA . VAL A 1 553 ? 25.659 -19.270 27.586 1.00 49.41 553 VAL A CA 1
ATOM 4038 C C . VAL A 1 553 ? 26.478 -18.584 28.684 1.00 49.41 553 VAL A C 1
ATOM 4040 O O . VAL A 1 553 ? 27.559 -18.056 28.420 1.00 49.41 553 VAL A O 1
ATOM 4043 N N . VAL A 1 554 ? 26.027 -18.657 29.940 1.00 64.06 554 VAL A N 1
ATOM 4044 C CA . VAL A 1 554 ? 26.772 -18.109 31.086 1.00 64.06 554 VAL A CA 1
ATOM 4045 C C . VAL A 1 554 ? 28.112 -18.831 31.291 1.00 64.06 554 VAL A C 1
ATOM 4047 O O . VAL A 1 554 ? 29.115 -18.189 31.606 1.00 64.06 554 VAL A O 1
ATOM 4050 N N . GLU A 1 555 ? 28.166 -20.149 31.077 1.00 59.56 555 GLU A N 1
ATOM 4051 C CA . GLU A 1 555 ? 29.409 -20.927 31.173 1.00 59.56 555 GLU A CA 1
ATOM 4052 C C . GLU A 1 555 ? 30.389 -20.617 30.026 1.00 59.56 555 GLU A C 1
ATOM 4054 O O . GLU A 1 555 ? 31.600 -20.573 30.247 1.00 59.56 555 GLU A O 1
ATOM 4059 N N . ALA A 1 556 ? 29.894 -20.338 28.817 1.00 47.75 556 ALA A N 1
ATOM 4060 C CA . ALA A 1 556 ? 30.728 -19.937 27.683 1.00 47.75 556 ALA A CA 1
ATOM 4061 C C . ALA A 1 556 ? 31.384 -18.560 27.895 1.00 47.75 556 ALA A C 1
ATOM 4063 O O . ALA A 1 556 ? 32.580 -18.405 27.646 1.00 47.75 556 ALA A O 1
ATOM 4064 N N . ILE A 1 557 ? 30.636 -17.592 28.435 1.00 52.34 557 ILE A N 1
ATOM 4065 C CA . ILE A 1 557 ? 31.151 -16.249 28.752 1.00 52.34 557 ILE A CA 1
ATOM 4066 C C . ILE A 1 557 ? 32.218 -16.317 29.855 1.00 52.34 557 ILE A C 1
ATOM 4068 O O . ILE A 1 557 ? 33.261 -15.678 29.746 1.00 52.34 557 ILE A O 1
ATOM 4072 N N . ALA A 1 558 ? 32.016 -17.153 30.877 1.00 56.94 558 ALA A N 1
ATOM 4073 C CA . ALA A 1 558 ? 32.973 -17.320 31.973 1.00 56.94 558 ALA A CA 1
ATOM 4074 C C . ALA A 1 558 ? 34.314 -17.956 31.552 1.00 56.94 558 ALA A C 1
ATOM 4076 O O . ALA A 1 558 ? 35.287 -17.867 32.295 1.00 56.94 558 ALA A O 1
ATOM 4077 N N . ASN A 1 559 ? 34.372 -18.608 30.387 1.00 49.00 559 ASN A N 1
ATOM 4078 C CA . ASN A 1 559 ? 35.585 -19.239 29.861 1.00 49.00 559 ASN A CA 1
ATOM 4079 C C . ASN A 1 559 ? 36.385 -18.333 28.906 1.00 49.00 559 ASN A C 1
ATOM 4081 O O . ASN A 1 559 ? 37.446 -18.745 28.431 1.00 49.00 559 ASN A O 1
ATOM 4085 N N . LEU A 1 560 ? 35.882 -17.129 28.612 1.00 40.31 560 LEU A N 1
ATOM 4086 C CA . LEU A 1 560 ? 36.538 -16.128 27.762 1.00 40.31 560 LEU A CA 1
ATOM 4087 C C . LEU A 1 560 ? 37.291 -15.043 28.561 1.00 40.31 560 LEU A C 1
ATOM 4089 O O . LEU A 1 560 ? 38.026 -14.258 27.960 1.00 40.31 560 LEU A O 1
ATOM 4093 N N . GLU A 1 561 ? 37.161 -15.033 29.892 1.00 43.59 561 GLU A N 1
ATOM 4094 C CA . GLU A 1 561 ? 38.008 -14.280 30.840 1.00 43.59 561 GLU A CA 1
ATOM 4095 C C . GLU A 1 561 ? 39.166 -15.140 31.373 1.00 43.59 561 GLU A C 1
ATOM 4097 O O . GLU A 1 561 ? 40.282 -14.588 31.557 1.00 43.59 561 GLU A O 1
#

Secondary structure (DSSP, 8-state):
-PPPP---SSPPPTT--EEEEEETTEEEEEE-SS----HHHHHHHH--SHHHHHHHHT-GGG----GGGGG--HHHHHHHHHHHHHHS-TT--SSHHHHHHHHHHHHHHHHHHHHHHHHHHHHH--S--HHHHHHHHHHTHHHHHTTTHHHHHHSS-HHHHHHHHHHHHHHHHHSPPTTS-GGGTHHHHHHHSS-HHHHHHHHH-TTHHHHHHHHHHHH--SHHHHHHHHT-GGG-----HHHHTS-HHHHHHHHHHHHHH-SS--HHHHHHHHHHHHHHHHHHHHHHHHHHHHHHHHHHHHHHHHTT------------THHHHHHS---HHHHHHHHHHHHHHHHHHHHHHHHHGGGTTS-S-----HHHHHHHHHHHHHHHHHHHHHHHHHHHHHHHSPP--TT-------S---THHHHHHHHHHHHHHHHHHHHHHHTT--GGGSTTHHHHHHHHHHHHHHHHHHHHHHHHHHHHHSTT-HHHHHHHHHHHHT-HHHHHTS-HHHHHHHHHHHHHHHHHHHHHHHHHHHHHTT-TT----THHHHHHHHHHHHT--